Protein AF-A0A2A2KB21-F1 (afdb_monomer_lite)

Foldseek 3Di:
DVQVVPDDDDDDDLCQLPDDPHAAQEAEAQFQWDDPVPDIDGHFLVSVLSRGVSHDDPVGGHYYAYPDPDDPGGDDPVSVVCSVVVPHDDLQADEDFQPDQDLAALVSRLCRRPDADDPDRYGHDDDDLLSLLSVVLVPDPVLRVLSNGSVLSVLLSVLSPDDPPVPPDNPVSSVVSVVLSVCLSDDPNDDDPVVVVVVVVVVVVVVVVVVCCVCCVVVVCVVVCVVDDLLPFDWDQDPQQFIDGNNFTQFGCDQLDTDGDPPRDDPPNVSSVVSRVVVSLVVLQVSLVCLLVPDLVQWDADPQFIDGPNHTFWGWAPDPFPLDTDIGTDPSNVSHDPVSVVSNNVSVVVSVNVVCCVPPVVLVVLVCLLPDPPHDPVSNVVSRVCSRVVNDDPDPDPDDDD

Organism: NCBI:txid2018661

Secondary structure (DSSP, 8-state):
-TTTTS-S-----GGGGGT----BSEEEES-SEEE-SS-EEEPPHHHHHHHHTTBEETTEE-EEEES--SSTTSPPHHHHHHHHTT-------EEE--SS---SSHHHHHHHHTPPPPSSSEEEPP--HHHHHHHHHHTSHHHHHH--SHHHHHHHHHHHT---TT---HHHHHHHHHHHHHHHHSTTS---HHHHHHHHHHHHHHHHHHHHHHHHHHHHHHHHHTT--GGGS-EEE-TT-EEEETTEEEEEEETTEEEE-TT---TTHHHHHHHHHHHHHHHHHHHHHHHHT--GGGEEEETTEEEETTEEEEEEEEEEETTEEEEEE-GGGGGS-HHHHHHHHHHHHHHHHHHHHHH-HHHHHHHHHTT-TTS-HHHHHHHHHHHHTTT--PPP------

pLDDT: mean 84.08, std 14.95, range [35.53, 97.81]

Sequence (402 aa):
MFQAGEVDYLVATDAIGMGLNMDVAHVAFAGLHKFDGRRTRRLTVAEMAQIAGRAGRHQRDGTFGGVTEEGPGAFLPEEVFAIEEHRFPPIGNLYWRNGEPDFASIDALIASLERRPEPGVLLAAPQATDLAVLKRLADETWVRDRVRSPAMVKRLWAACGLPDFRKLGLDPHARFVSRVFTYLSEGRGVVPNQWFADEERLSDGLHASLTQRFVDKRTTALIRQIGADASLLPVTIGPEGEVLVEDHPIGRLDGFRFTVDPAARAADRRLLLAAAEKRLVTERGRRGEALAAAEDAALTLVDGMIVWNGHGVAKLTPGRSLARPQLVLERDLDCLAKPQREAVQARLVRWFDAMLRRHVPALIALADMARDPQATPALRVVAGELEAAGGLAPRIALREAE

Structure (mmCIF, N/CA/C/O backbone):
data_AF-A0A2A2KB21-F1
#
_entry.id   AF-A0A2A2KB21-F1
#
loop_
_atom_site.group_PDB
_atom_site.id
_atom_site.type_symbol
_atom_site.label_atom_id
_atom_site.label_alt_id
_atom_site.label_comp_id
_atom_site.label_asym_id
_atom_site.label_entity_id
_atom_site.label_seq_id
_atom_site.pdbx_PDB_ins_code
_atom_site.Cartn_x
_atom_site.Cartn_y
_atom_site.Cartn_z
_atom_site.occupancy
_atom_site.B_iso_or_equiv
_atom_site.auth_seq_id
_atom_site.auth_comp_id
_atom_site.auth_asym_id
_atom_site.auth_atom_id
_atom_site.pdbx_PDB_model_num
ATOM 1 N N . MET A 1 1 ? 7.416 19.788 22.368 1.00 65.19 1 MET A N 1
ATOM 2 C CA . MET A 1 1 ? 8.011 18.794 21.454 1.00 65.19 1 MET A CA 1
ATOM 3 C C . MET A 1 1 ? 7.873 19.174 19.978 1.00 65.19 1 MET A C 1
ATOM 5 O O . MET A 1 1 ? 8.609 20.058 19.578 1.00 65.19 1 MET A O 1
ATOM 9 N N . PHE A 1 2 ? 6.962 18.612 19.162 1.00 68.62 2 PHE A N 1
ATOM 10 C CA . PHE A 1 2 ? 6.996 18.824 17.690 1.00 68.62 2 PHE A CA 1
ATOM 11 C C . PHE A 1 2 ? 6.801 20.289 17.255 1.00 68.62 2 PHE A C 1
ATOM 13 O O . PHE A 1 2 ? 7.637 20.837 16.553 1.00 68.62 2 PHE A O 1
ATOM 20 N N . GLN A 1 3 ? 5.761 20.979 17.740 1.00 69.25 3 GLN A N 1
ATOM 21 C CA . GLN A 1 3 ? 5.570 22.414 17.446 1.00 69.25 3 GLN A CA 1
ATOM 22 C C . GLN A 1 3 ? 6.662 23.315 18.038 1.00 69.25 3 GLN A C 1
ATOM 24 O O . GLN A 1 3 ? 6.872 24.423 17.560 1.00 69.25 3 GLN A O 1
ATOM 29 N N . ALA A 1 4 ? 7.337 22.843 19.086 1.00 72.81 4 ALA A N 1
ATOM 30 C CA . ALA A 1 4 ? 8.465 23.541 19.691 1.00 72.81 4 ALA A CA 1
ATOM 31 C C . ALA A 1 4 ? 9.790 23.253 18.956 1.00 72.81 4 ALA A C 1
ATOM 33 O O . ALA A 1 4 ? 10.822 23.779 19.356 1.00 72.81 4 ALA A O 1
ATOM 34 N N . GLY A 1 5 ? 9.770 22.420 17.904 1.00 74.19 5 GLY A N 1
ATOM 35 C CA . GLY A 1 5 ? 10.950 22.049 17.121 1.00 74.19 5 GLY A CA 1
ATOM 36 C C . GLY A 1 5 ? 11.896 21.065 17.813 1.00 74.19 5 GLY A C 1
ATOM 37 O O . GLY A 1 5 ? 13.012 20.877 17.354 1.00 74.19 5 GLY A O 1
ATOM 38 N N . GLU A 1 6 ? 11.483 20.430 18.913 1.00 75.50 6 GLU A N 1
ATOM 39 C CA . GLU A 1 6 ? 12.337 19.477 19.647 1.00 75.50 6 GLU A CA 1
ATOM 40 C C . GLU A 1 6 ? 12.443 18.112 18.943 1.00 75.50 6 GLU A C 1
ATOM 42 O O . GLU A 1 6 ? 13.288 17.297 19.303 1.00 75.50 6 GLU A O 1
ATOM 47 N N . VAL A 1 7 ? 11.557 17.834 17.979 1.00 79.38 7 VAL A N 1
ATOM 48 C CA . VAL A 1 7 ? 11.541 16.594 17.191 1.00 79.38 7 VAL A CA 1
ATOM 49 C C . VAL A 1 7 ? 11.175 16.891 15.739 1.00 79.38 7 VAL A C 1
ATOM 51 O O . VAL A 1 7 ? 10.224 17.627 15.481 1.00 79.38 7 VAL A O 1
ATOM 54 N N . ASP A 1 8 ? 11.895 16.268 14.805 1.00 77.50 8 ASP A N 1
ATOM 55 C CA . ASP A 1 8 ? 11.729 16.495 13.359 1.00 77.50 8 ASP A CA 1
ATOM 56 C C . ASP A 1 8 ? 10.593 15.670 12.734 1.00 77.50 8 ASP A C 1
ATOM 58 O O . ASP A 1 8 ? 10.064 16.013 11.678 1.00 77.50 8 ASP A O 1
ATOM 62 N N . TYR A 1 9 ? 10.198 14.570 13.384 1.00 83.44 9 TYR A N 1
ATOM 63 C CA . TYR A 1 9 ? 9.214 13.624 12.860 1.00 83.44 9 TYR A CA 1
ATOM 64 C C . TYR A 1 9 ? 8.140 13.312 13.898 1.00 83.44 9 TYR A C 1
ATOM 66 O O . TYR A 1 9 ? 8.422 13.130 15.083 1.00 83.44 9 TYR A O 1
ATOM 74 N N . LEU A 1 10 ? 6.902 13.173 13.427 1.00 84.44 10 LEU A N 1
ATOM 75 C CA . LEU A 1 10 ? 5.761 12.740 14.222 1.00 84.44 10 LEU A CA 1
ATOM 76 C C . LEU A 1 10 ? 5.119 11.517 13.572 1.00 84.44 10 LEU A C 1
ATOM 78 O O . LEU A 1 10 ? 4.811 11.524 12.384 1.00 84.44 10 LEU A O 1
ATOM 82 N N . VAL A 1 11 ? 4.862 10.484 14.372 1.00 86.75 11 VAL A N 1
ATOM 83 C CA . VAL A 1 11 ? 4.061 9.329 13.954 1.00 86.75 11 VAL A CA 1
ATOM 84 C C . VAL A 1 11 ? 2.696 9.436 14.619 1.00 86.75 11 VAL A C 1
ATOM 86 O O . VAL A 1 11 ? 2.603 9.459 15.844 1.00 86.75 11 VAL A O 1
ATOM 89 N N . ALA A 1 12 ? 1.641 9.501 13.810 1.00 83.94 12 ALA A N 1
ATOM 90 C CA . ALA A 1 12 ? 0.268 9.662 14.271 1.00 83.94 12 ALA A CA 1
ATOM 91 C C . ALA A 1 12 ? -0.686 8.706 13.539 1.00 83.94 12 ALA A C 1
ATOM 93 O O . ALA A 1 12 ? -0.357 8.139 12.498 1.00 83.94 12 ALA A O 1
ATOM 94 N N . THR A 1 13 ? -1.876 8.522 14.107 1.00 86.25 13 THR A N 1
ATOM 95 C CA . THR A 1 13 ? -2.997 7.831 13.456 1.00 86.25 13 THR A CA 1
ATOM 96 C C . THR A 1 13 ? -3.744 8.781 12.512 1.00 86.25 13 THR A C 1
ATOM 98 O O . THR A 1 13 ? -3.473 9.983 12.480 1.00 86.25 13 THR A O 1
ATOM 101 N N . ASP A 1 14 ? -4.727 8.262 11.770 1.00 84.88 14 ASP A N 1
ATOM 102 C CA . ASP A 1 14 ? -5.592 9.049 10.876 1.00 84.88 14 ASP A CA 1
ATOM 103 C C . ASP A 1 14 ? -6.367 10.168 11.596 1.00 84.88 14 ASP A C 1
ATOM 105 O O . ASP A 1 14 ? -6.795 11.130 10.958 1.00 84.88 14 ASP A O 1
ATOM 109 N N . ALA A 1 15 ? -6.453 10.120 12.930 1.00 81.31 15 ALA A N 1
ATOM 110 C CA . ALA A 1 15 ? -6.985 11.195 13.768 1.00 81.31 15 ALA A CA 1
ATOM 111 C C . ALA A 1 15 ? -6.291 12.556 13.549 1.00 81.31 15 ALA A C 1
ATOM 113 O O . ALA A 1 15 ? -6.907 13.597 13.788 1.00 81.31 15 ALA A O 1
ATOM 114 N N . ILE A 1 16 ? -5.051 12.581 13.038 1.00 83.50 16 ILE A N 1
ATOM 115 C CA . ILE A 1 16 ? -4.375 13.833 12.656 1.00 83.50 16 ILE A CA 1
ATOM 116 C C . ILE A 1 16 ? -5.167 14.620 11.598 1.00 83.50 16 ILE A C 1
ATOM 118 O O . ILE A 1 16 ? -5.148 15.851 11.583 1.00 83.50 16 ILE A O 1
ATOM 122 N N . GLY A 1 17 ? -5.953 13.927 10.769 1.00 79.19 17 GLY A N 1
ATOM 123 C CA . GLY A 1 17 ? -6.850 14.522 9.784 1.00 79.19 17 GLY A CA 1
ATOM 124 C C . GLY A 1 17 ? -8.004 15.328 10.394 1.00 79.19 17 GLY A C 1
ATOM 125 O O . GLY A 1 17 ? -8.626 16.119 9.689 1.00 79.19 17 GLY A O 1
ATOM 126 N N . MET A 1 18 ? -8.283 15.229 11.699 1.00 80.25 18 MET A N 1
ATOM 127 C CA . MET A 1 18 ? -9.516 15.767 12.292 1.00 80.25 18 MET A CA 1
ATOM 128 C C . MET A 1 18 ? -9.378 17.009 13.183 1.00 80.25 18 MET A C 1
ATOM 130 O O . MET A 1 18 ? -10.407 17.627 13.439 1.00 80.25 18 MET A O 1
ATOM 134 N N . GLY A 1 19 ? -8.194 17.440 13.643 1.00 62.03 19 GLY A N 1
ATOM 135 C CA . GLY A 1 19 ? -8.231 18.559 14.601 1.00 62.03 19 GLY A CA 1
ATOM 136 C C . GLY A 1 19 ? -6.960 19.044 15.279 1.00 62.03 19 GLY A C 1
ATOM 137 O O . GLY A 1 19 ? -7.046 19.473 16.424 1.00 62.03 19 GLY A O 1
ATOM 138 N N . LEU A 1 20 ? -5.801 19.036 14.621 1.00 66.06 20 LEU A N 1
ATOM 139 C CA . LEU A 1 20 ? -4.604 19.658 15.196 1.00 66.06 20 LEU A CA 1
ATOM 140 C C . LEU A 1 20 ? -4.040 20.712 14.235 1.00 66.06 20 LEU A C 1
ATOM 142 O O . LEU A 1 20 ? -3.762 20.422 13.073 1.00 66.06 20 LEU A O 1
ATOM 146 N N . ASN A 1 21 ? -3.890 21.952 14.714 1.00 66.62 21 ASN A N 1
ATOM 147 C CA . ASN A 1 21 ? -3.242 23.036 13.969 1.00 66.62 21 ASN A CA 1
ATOM 148 C C . ASN A 1 21 ? -1.720 22.848 14.034 1.00 66.62 21 ASN A C 1
ATOM 150 O O . ASN A 1 21 ? -1.043 23.488 14.832 1.00 66.62 21 ASN A O 1
ATOM 154 N N . MET A 1 22 ? -1.183 21.924 13.242 1.00 72.94 22 MET A N 1
ATOM 155 C CA . MET A 1 22 ? 0.246 21.593 13.225 1.00 72.94 22 MET A CA 1
ATOM 156 C C . MET A 1 22 ? 0.892 22.084 11.940 1.00 72.94 22 MET A C 1
ATOM 158 O O . MET A 1 22 ? 0.233 22.150 10.905 1.00 72.94 22 MET A O 1
ATOM 162 N N . ASP A 1 23 ? 2.144 22.528 12.013 1.00 74.31 23 ASP A N 1
ATOM 163 C CA . ASP A 1 23 ? 2.895 22.934 10.828 1.00 74.31 23 ASP A CA 1
ATOM 164 C C . ASP A 1 23 ? 3.630 21.712 10.282 1.00 74.31 23 ASP A C 1
ATOM 166 O O . ASP A 1 23 ? 4.595 21.245 10.883 1.00 74.31 23 ASP A O 1
ATOM 170 N N . VAL A 1 24 ? 3.093 21.120 9.215 1.00 86.00 24 VAL A N 1
ATOM 171 C CA . VAL A 1 24 ? 3.609 19.884 8.622 1.00 86.00 24 VAL A CA 1
ATOM 172 C C . VAL A 1 24 ? 3.922 20.162 7.160 1.00 86.00 24 VAL A C 1
ATOM 174 O O . VAL A 1 24 ? 3.043 20.547 6.398 1.00 86.00 24 VAL A O 1
ATOM 177 N N . ALA A 1 25 ? 5.177 19.977 6.756 1.00 88.50 25 ALA A N 1
ATOM 178 C CA . ALA A 1 25 ? 5.591 20.177 5.365 1.00 88.50 25 ALA A CA 1
ATOM 179 C C . ALA A 1 25 ? 5.285 18.956 4.481 1.00 88.50 25 ALA A C 1
ATOM 181 O O . ALA A 1 25 ? 4.961 19.100 3.303 1.00 88.50 25 ALA A O 1
ATOM 182 N N . HIS A 1 26 ? 5.380 17.753 5.057 1.00 91.25 26 HIS A N 1
ATOM 183 C CA . HIS A 1 26 ? 5.179 16.498 4.345 1.00 91.25 26 HIS A CA 1
ATOM 184 C C . HIS A 1 26 ? 4.352 15.505 5.162 1.00 91.25 26 HIS A C 1
ATOM 186 O O . HIS A 1 26 ? 4.618 15.299 6.348 1.00 91.25 26 HIS A O 1
ATOM 192 N N . VAL A 1 27 ? 3.393 14.846 4.514 1.00 92.62 27 VAL A N 1
ATOM 193 C CA . VAL A 1 27 ? 2.615 13.747 5.099 1.00 92.62 27 VAL A CA 1
ATOM 194 C C . VAL A 1 27 ? 2.937 12.437 4.381 1.00 92.62 27 VAL A C 1
ATOM 196 O O . VAL A 1 27 ? 2.593 12.249 3.216 1.00 92.62 27 VAL A O 1
ATOM 199 N N . ALA A 1 28 ? 3.544 11.501 5.112 1.00 92.44 28 ALA A N 1
ATOM 200 C CA . ALA A 1 28 ? 3.847 10.162 4.617 1.00 92.44 28 ALA A CA 1
ATOM 201 C C . ALA A 1 28 ? 2.825 9.132 5.126 1.00 92.44 28 ALA A C 1
ATOM 203 O O . ALA A 1 28 ? 2.697 8.893 6.330 1.00 92.44 28 ALA A O 1
ATOM 204 N N . PHE A 1 29 ? 2.124 8.468 4.209 1.00 93.44 29 PHE A N 1
ATOM 205 C CA . PHE A 1 29 ? 1.192 7.389 4.515 1.00 93.44 29 PHE A CA 1
ATOM 206 C C . PHE A 1 29 ? 1.949 6.072 4.682 1.00 93.44 29 PHE A C 1
ATOM 208 O O . PHE A 1 29 ? 2.428 5.478 3.715 1.00 93.44 29 PHE A O 1
ATOM 215 N N . ALA A 1 30 ? 2.003 5.571 5.918 1.00 89.56 30 ALA A N 1
ATOM 216 C CA . ALA A 1 30 ? 2.550 4.243 6.210 1.00 89.56 30 ALA A CA 1
ATOM 217 C C . ALA A 1 30 ? 1.698 3.100 5.617 1.00 89.56 30 ALA A C 1
ATOM 219 O O . ALA A 1 30 ? 2.194 1.992 5.428 1.00 89.56 30 ALA A O 1
ATOM 220 N N . GLY A 1 31 ? 0.420 3.360 5.325 1.00 89.88 31 GLY A N 1
ATOM 221 C CA . GLY A 1 31 ? -0.468 2.435 4.634 1.00 89.88 31 GLY A CA 1
ATOM 222 C C . GLY A 1 31 ? -1.774 3.107 4.217 1.00 89.88 31 GLY A C 1
ATOM 223 O O . GLY A 1 31 ? -2.285 3.980 4.914 1.00 89.88 31 GLY A O 1
ATOM 224 N N . LEU A 1 32 ? -2.324 2.667 3.085 1.00 93.25 32 LEU A N 1
ATOM 225 C CA . LEU A 1 32 ? -3.584 3.173 2.523 1.00 93.25 32 LEU A CA 1
ATOM 226 C C . LEU A 1 32 ? -4.792 2.300 2.865 1.00 93.25 32 LEU A C 1
ATOM 228 O O . LEU A 1 32 ? -5.851 2.435 2.262 1.00 93.25 32 LEU A O 1
ATOM 232 N N . HIS A 1 33 ? -4.640 1.393 3.827 1.00 91.31 33 HIS A N 1
ATOM 233 C CA . HIS A 1 33 ? -5.705 0.521 4.297 1.00 91.31 33 HIS A CA 1
ATOM 234 C C . HIS A 1 33 ? -5.910 0.710 5.796 1.00 91.31 33 HIS A C 1
ATOM 236 O O . HIS A 1 33 ? -4.945 0.773 6.556 1.00 91.31 33 HIS A O 1
ATOM 242 N N . LYS A 1 34 ? -7.171 0.753 6.225 1.00 88.88 34 LYS A N 1
ATOM 243 C CA . LYS A 1 34 ? -7.559 0.827 7.635 1.00 88.88 34 LYS A CA 1
ATOM 244 C C . LYS A 1 34 ? -8.562 -0.261 7.975 1.00 88.88 34 LYS A C 1
ATOM 246 O O . LYS A 1 34 ? -9.370 -0.669 7.141 1.00 88.88 34 LYS A O 1
ATOM 251 N N . PHE A 1 35 ? -8.521 -0.703 9.223 1.00 81.12 35 PHE A N 1
ATOM 252 C CA . PHE A 1 35 ? -9.564 -1.540 9.794 1.00 81.12 35 PHE A CA 1
ATOM 253 C C . PHE A 1 35 ? -10.730 -0.650 10.238 1.00 81.12 35 PHE A C 1
ATOM 255 O O . PHE A 1 35 ? -10.555 0.214 11.094 1.00 81.12 35 PHE A O 1
ATOM 262 N N . ASP A 1 36 ? -11.912 -0.849 9.659 1.00 77.75 36 ASP A N 1
ATOM 263 C CA . ASP A 1 36 ? -13.117 -0.052 9.946 1.00 77.75 36 ASP A CA 1
ATOM 264 C C . ASP A 1 36 ? -13.971 -0.607 11.101 1.00 77.75 36 ASP A C 1
ATOM 266 O O . ASP A 1 36 ? -15.104 -0.180 11.309 1.00 77.75 36 ASP A O 1
ATOM 270 N N . GLY A 1 37 ? -13.435 -1.572 11.853 1.00 68.06 37 GLY A N 1
ATOM 271 C CA . GLY A 1 37 ? -14.166 -2.309 12.884 1.00 68.06 37 GLY A CA 1
ATOM 272 C C . GLY A 1 37 ? -14.701 -3.660 12.405 1.00 68.06 37 GLY A C 1
ATOM 273 O O . GLY A 1 37 ? -15.017 -4.506 13.239 1.00 68.06 37 GLY A O 1
ATOM 274 N N . ARG A 1 38 ? -14.771 -3.901 11.088 1.00 68.25 38 ARG A N 1
ATOM 275 C CA . ARG A 1 38 ? -15.220 -5.182 10.512 1.00 68.25 38 ARG A CA 1
ATOM 276 C C . ARG A 1 38 ? -14.200 -5.793 9.571 1.00 68.25 38 ARG A C 1
ATOM 278 O O . ARG A 1 38 ? -13.961 -6.996 9.624 1.00 68.25 38 ARG A O 1
ATOM 285 N N . ARG A 1 39 ? -13.602 -4.983 8.701 1.00 79.00 39 ARG A N 1
ATOM 286 C CA . ARG A 1 39 ? -12.619 -5.445 7.722 1.00 79.00 39 ARG A CA 1
ATOM 287 C C . ARG A 1 39 ? -11.538 -4.407 7.501 1.00 79.00 39 ARG A C 1
ATOM 289 O O . ARG A 1 39 ? -11.730 -3.212 7.712 1.00 79.00 39 ARG A O 1
ATOM 296 N N . THR A 1 40 ? -10.397 -4.881 7.026 1.00 84.69 40 THR A N 1
ATOM 297 C CA . THR A 1 40 ? -9.376 -4.002 6.469 1.00 84.69 40 THR A CA 1
ATOM 298 C C . THR A 1 40 ? -9.816 -3.600 5.069 1.00 84.69 40 THR A C 1
ATOM 300 O O . THR A 1 40 ? -9.998 -4.457 4.206 1.00 84.69 40 THR A O 1
ATOM 303 N N . ARG A 1 41 ? -10.019 -2.303 4.850 1.00 91.50 41 ARG A N 1
ATOM 304 C CA . ARG A 1 41 ? -10.384 -1.729 3.552 1.00 91.50 41 ARG A CA 1
ATOM 305 C C . ARG A 1 41 ? -9.442 -0.595 3.186 1.00 91.50 41 ARG A C 1
ATOM 307 O O . ARG A 1 41 ? -8.841 0.016 4.068 1.00 91.50 41 ARG A O 1
ATOM 314 N N . ARG A 1 42 ? -9.352 -0.288 1.895 1.00 93.00 42 ARG A N 1
ATOM 315 C CA . ARG A 1 42 ? -8.645 0.900 1.417 1.00 93.00 42 ARG A CA 1
ATOM 316 C C . ARG A 1 42 ? -9.328 2.174 1.935 1.00 93.00 42 ARG A C 1
ATOM 318 O O . ARG A 1 42 ? -10.550 2.190 2.135 1.00 93.00 42 ARG A O 1
ATOM 325 N N . LEU A 1 43 ? -8.538 3.210 2.195 1.00 93.75 43 LEU A N 1
ATOM 326 C CA . LEU A 1 43 ? -9.033 4.555 2.468 1.00 93.75 43 LEU A CA 1
ATOM 327 C C . LEU A 1 43 ? -9.812 5.070 1.256 1.00 93.75 43 LEU A C 1
ATOM 329 O O . LEU A 1 43 ? -9.515 4.729 0.115 1.00 93.75 43 LEU A O 1
ATOM 333 N N . THR A 1 44 ? -10.828 5.881 1.508 1.00 92.12 44 THR A N 1
ATOM 334 C CA . THR A 1 44 ? -11.480 6.657 0.449 1.00 92.12 44 THR A CA 1
ATOM 335 C C . THR A 1 44 ? -10.620 7.867 0.091 1.00 92.12 44 THR A C 1
ATOM 337 O O . THR A 1 44 ? -9.860 8.352 0.928 1.00 92.12 44 THR A O 1
ATOM 340 N N . VAL A 1 45 ? -10.788 8.408 -1.118 1.00 93.88 45 VAL A N 1
ATOM 341 C CA . VAL A 1 45 ? -10.095 9.637 -1.548 1.00 93.88 45 VAL A CA 1
ATOM 342 C C . VAL A 1 45 ? -10.352 10.794 -0.573 1.00 93.88 45 VAL A C 1
ATOM 344 O O . VAL A 1 45 ? -9.435 11.540 -0.256 1.00 93.88 45 VAL A O 1
ATOM 347 N N . ALA A 1 46 ? -11.564 10.900 -0.018 1.00 92.19 46 ALA A N 1
ATOM 348 C CA . ALA A 1 46 ? -11.893 11.910 0.989 1.00 92.19 46 ALA A CA 1
ATOM 349 C C . ALA A 1 46 ? -11.109 11.719 2.305 1.00 92.19 46 ALA A C 1
ATOM 351 O O . ALA A 1 46 ? -10.587 12.687 2.852 1.00 92.19 46 ALA A O 1
ATOM 352 N N . GLU A 1 47 ? -10.979 10.480 2.798 1.00 92.94 47 GLU A N 1
ATOM 353 C CA . GLU A 1 47 ? -10.152 10.174 3.978 1.00 92.94 47 GLU A CA 1
ATOM 354 C C . GLU A 1 47 ? -8.667 10.466 3.711 1.00 92.94 47 GLU A C 1
ATOM 356 O O . GLU A 1 47 ? -7.988 11.034 4.565 1.00 92.94 47 GLU A O 1
ATOM 361 N N . MET A 1 48 ? -8.164 10.109 2.523 1.00 94.88 48 MET A N 1
ATOM 362 C CA . MET A 1 48 ? -6.789 10.409 2.118 1.00 94.88 48 MET A CA 1
ATOM 363 C C . MET A 1 48 ? -6.553 11.918 2.048 1.00 94.88 48 MET A C 1
ATOM 365 O O . MET A 1 48 ? -5.601 12.398 2.650 1.00 94.88 48 MET A O 1
ATOM 369 N N . ALA A 1 49 ? -7.438 12.673 1.394 1.00 92.81 49 ALA A N 1
ATOM 370 C CA . ALA A 1 49 ? -7.338 14.126 1.282 1.00 92.81 49 ALA A CA 1
ATOM 371 C C . ALA A 1 49 ? -7.386 14.818 2.648 1.00 92.81 49 ALA A C 1
ATOM 373 O O . ALA A 1 49 ? -6.623 15.747 2.896 1.00 92.81 49 ALA A O 1
ATOM 374 N N . GLN A 1 50 ? -8.225 14.337 3.570 1.00 91.62 50 GLN A N 1
ATOM 375 C CA . GLN A 1 50 ? -8.305 14.882 4.925 1.00 91.62 50 GLN A CA 1
ATOM 376 C C . GLN A 1 50 ? -6.978 14.743 5.696 1.00 91.62 50 GLN A C 1
ATOM 378 O O . GLN A 1 50 ? -6.634 15.606 6.505 1.00 91.62 50 GLN A O 1
ATOM 383 N N . ILE A 1 51 ? -6.234 13.662 5.454 1.00 92.56 51 ILE A N 1
ATOM 384 C CA . ILE A 1 51 ? -4.923 13.418 6.063 1.00 92.56 51 ILE A CA 1
ATOM 385 C C . ILE A 1 51 ? -3.827 14.175 5.295 1.00 92.56 51 ILE A C 1
ATOM 387 O O . ILE A 1 51 ? -3.034 14.884 5.909 1.00 92.56 51 ILE A O 1
ATOM 391 N N . ALA A 1 52 ? -3.803 14.065 3.964 1.00 92.31 52 ALA A N 1
ATOM 392 C CA . ALA A 1 52 ? -2.814 14.685 3.083 1.00 92.31 52 ALA A CA 1
ATOM 393 C C . ALA A 1 52 ? -2.850 16.216 3.159 1.00 92.31 52 ALA A C 1
ATOM 395 O O . ALA A 1 52 ? -1.803 16.844 3.245 1.00 92.31 52 ALA A O 1
ATOM 396 N N . GLY A 1 53 ? -4.043 16.810 3.247 1.00 89.25 53 GLY A N 1
ATOM 397 C CA . GLY A 1 53 ? -4.247 18.252 3.398 1.00 89.25 53 GLY A CA 1
ATOM 398 C C . GLY A 1 53 ? -3.770 18.827 4.736 1.00 89.25 53 GLY A C 1
ATOM 399 O O . GLY A 1 53 ? -3.928 20.019 4.985 1.00 89.25 53 GLY A O 1
ATOM 400 N N . ARG A 1 54 ? -3.195 18.002 5.624 1.00 88.94 54 ARG A N 1
ATOM 401 C CA . ARG A 1 54 ? -2.410 18.490 6.767 1.00 88.94 54 ARG A CA 1
ATOM 402 C C . ARG A 1 54 ? -1.013 18.949 6.363 1.00 88.94 54 ARG A C 1
ATOM 404 O O . ARG A 1 54 ? -0.407 19.687 7.133 1.00 88.94 54 ARG A O 1
ATOM 411 N N . ALA A 1 55 ? -0.520 18.520 5.201 1.00 89.62 55 ALA A N 1
ATOM 412 C CA . ALA A 1 55 ? 0.706 19.035 4.622 1.00 89.62 55 ALA A CA 1
ATOM 413 C C . ALA A 1 55 ? 0.458 20.411 3.993 1.00 89.62 55 ALA A C 1
ATOM 415 O O . ALA A 1 55 ? -0.468 20.585 3.203 1.00 89.62 55 ALA A O 1
ATOM 416 N N . GLY A 1 56 ? 1.337 21.361 4.289 1.00 83.88 56 GLY A N 1
ATOM 417 C CA . GLY A 1 56 ? 1.287 22.706 3.732 1.00 83.88 56 GLY A CA 1
ATOM 418 C C . GLY A 1 56 ? 0.378 23.662 4.502 1.00 83.88 56 GLY A C 1
ATOM 419 O O . GLY A 1 56 ? -0.362 23.299 5.418 1.00 83.88 56 GLY A O 1
ATOM 420 N N . ARG A 1 57 ? 0.470 24.942 4.141 1.00 79.38 57 ARG A N 1
ATOM 421 C CA . ARG A 1 57 ? -0.326 26.055 4.677 1.00 79.38 57 ARG A CA 1
ATOM 422 C C . ARG A 1 57 ? -0.582 27.065 3.563 1.00 79.38 57 ARG A C 1
ATOM 424 O O . ARG A 1 57 ? 0.099 27.050 2.553 1.00 79.38 57 ARG A O 1
ATOM 431 N N . HIS A 1 58 ? -1.493 28.013 3.791 1.00 68.81 58 HIS A N 1
ATOM 432 C CA . HIS A 1 58 ? -1.900 29.054 2.827 1.00 68.81 58 HIS A CA 1
ATOM 433 C C . HIS A 1 58 ? -0.770 29.744 2.028 1.00 68.81 58 HIS A C 1
ATOM 435 O O . HIS A 1 58 ? -1.041 30.284 0.966 1.00 68.81 58 HIS A O 1
ATOM 441 N N . GLN A 1 59 ? 0.465 29.784 2.542 1.00 75.38 59 GLN A N 1
ATOM 442 C CA . GLN A 1 59 ? 1.609 30.442 1.896 1.00 75.38 59 GLN A CA 1
ATOM 443 C C . GLN A 1 59 ? 2.733 29.479 1.474 1.00 75.38 59 GLN A C 1
ATOM 445 O O . GLN A 1 59 ? 3.739 29.929 0.931 1.00 75.38 59 GLN A O 1
ATOM 450 N N . ARG A 1 60 ? 2.620 28.181 1.779 1.00 81.50 60 ARG A N 1
ATOM 451 C CA . ARG A 1 60 ? 3.636 27.168 1.473 1.00 81.50 60 ARG A CA 1
ATOM 452 C C . ARG A 1 60 ? 2.969 25.851 1.130 1.00 81.50 60 ARG A C 1
ATOM 454 O O . ARG A 1 60 ? 2.319 25.252 1.989 1.00 81.50 60 ARG A O 1
ATOM 461 N N . ASP A 1 61 ? 3.204 25.398 -0.088 1.00 85.62 61 ASP A N 1
ATOM 462 C CA . ASP A 1 61 ? 2.709 24.109 -0.543 1.00 85.62 61 ASP A CA 1
ATOM 463 C C . ASP A 1 61 ? 3.316 22.978 0.289 1.00 85.62 61 ASP A C 1
ATOM 465 O O . ASP A 1 61 ? 4.488 23.003 0.679 1.00 85.62 61 ASP A O 1
ATOM 469 N N . GLY A 1 62 ? 2.472 22.001 0.595 1.00 89.38 62 GLY A N 1
ATOM 470 C CA . GLY A 1 62 ? 2.867 20.760 1.236 1.00 89.38 62 GLY A CA 1
ATOM 471 C C . GLY A 1 62 ? 3.027 19.650 0.213 1.00 89.38 62 GLY A C 1
ATOM 472 O O . GLY A 1 62 ? 2.570 19.752 -0.921 1.00 89.38 62 GLY A O 1
ATOM 473 N N . THR A 1 63 ? 3.642 18.554 0.636 1.00 93.50 63 THR A N 1
ATOM 474 C CA . THR A 1 63 ? 3.708 17.329 -0.167 1.00 93.50 63 THR A CA 1
ATOM 475 C C . THR A 1 63 ? 3.115 16.159 0.604 1.00 93.50 63 THR A C 1
ATOM 477 O O . THR A 1 63 ? 3.122 16.131 1.836 1.00 93.50 63 THR A O 1
ATOM 480 N N . PHE A 1 64 ? 2.614 15.160 -0.109 1.00 94.00 64 PHE A N 1
ATOM 481 C CA . PHE A 1 64 ? 2.174 13.909 0.492 1.00 94.00 64 PHE A CA 1
ATOM 482 C C . PHE A 1 64 ? 2.641 12.729 -0.354 1.00 94.00 64 PHE A C 1
ATOM 484 O O . PHE A 1 64 ? 2.921 12.875 -1.540 1.00 94.00 64 PHE A O 1
ATOM 491 N N . GLY A 1 65 ? 2.754 11.559 0.263 1.00 92.38 65 GLY A N 1
ATOM 492 C CA . GLY A 1 65 ? 3.167 10.354 -0.446 1.00 92.38 65 GLY A CA 1
ATOM 493 C C . GLY A 1 65 ? 2.941 9.091 0.367 1.00 92.38 65 GLY A C 1
ATOM 494 O O . GLY A 1 65 ? 2.729 9.136 1.578 1.00 92.38 65 GLY A O 1
ATOM 495 N N . GLY A 1 66 ? 2.957 7.944 -0.303 1.00 88.50 66 GLY A N 1
ATOM 496 C CA . GLY A 1 66 ? 2.970 6.639 0.351 1.00 88.50 66 GLY A CA 1
ATOM 497 C C . GLY A 1 66 ? 4.402 6.190 0.626 1.00 88.50 66 GLY A C 1
ATOM 498 O O . GLY A 1 66 ? 5.300 6.475 -0.154 1.00 88.50 66 GLY A O 1
ATOM 499 N N . VAL A 1 67 ? 4.619 5.432 1.702 1.00 85.06 67 VAL A N 1
ATOM 500 C CA . VAL A 1 67 ? 5.917 4.762 1.944 1.00 85.06 67 VAL A CA 1
ATOM 501 C C . VAL A 1 67 ? 6.142 3.602 0.955 1.00 85.06 67 VAL A C 1
ATOM 503 O O . VAL A 1 67 ? 7.252 3.104 0.803 1.00 85.06 67 VAL A O 1
ATOM 506 N N . THR A 1 68 ? 5.078 3.141 0.294 1.00 78.81 68 THR A N 1
ATOM 507 C CA . THR A 1 68 ? 5.114 2.125 -0.765 1.00 78.81 68 THR A CA 1
ATOM 508 C C . THR A 1 68 ? 4.856 2.795 -2.113 1.00 78.81 68 THR A C 1
ATOM 510 O O . THR A 1 68 ? 3.809 3.420 -2.276 1.00 78.81 68 THR A O 1
ATOM 513 N N . GLU A 1 69 ? 5.787 2.651 -3.059 1.00 73.31 69 GLU A N 1
ATOM 514 C CA . GLU A 1 69 ? 5.724 3.306 -4.379 1.00 73.31 69 GLU A CA 1
ATOM 515 C C . GLU A 1 69 ? 5.042 2.453 -5.461 1.00 73.31 69 GLU A C 1
ATOM 517 O O . GLU A 1 69 ? 4.426 3.000 -6.369 1.00 73.31 69 GLU A O 1
ATOM 522 N N . GLU A 1 70 ? 5.083 1.120 -5.353 1.00 74.94 70 GLU A N 1
ATOM 523 C CA . GLU A 1 70 ? 4.482 0.210 -6.338 1.00 74.94 70 GLU A CA 1
ATOM 524 C C . GLU A 1 70 ? 3.587 -0.860 -5.683 1.00 74.94 70 GLU A C 1
ATOM 526 O O . GLU A 1 70 ? 3.781 -1.276 -4.536 1.00 74.94 70 GLU A O 1
ATOM 531 N N . GLY A 1 71 ? 2.596 -1.342 -6.438 1.00 80.06 71 GLY A N 1
ATOM 532 C CA . GLY A 1 71 ? 1.700 -2.424 -6.028 1.00 80.06 71 GLY A CA 1
ATOM 533 C C . GLY A 1 71 ? 0.423 -1.965 -5.304 1.00 80.06 71 GLY A C 1
ATOM 534 O O . GLY A 1 71 ? 0.125 -0.776 -5.225 1.00 80.06 71 GLY A O 1
ATOM 535 N N . PRO A 1 72 ? -0.370 -2.901 -4.751 1.00 74.00 72 PRO A N 1
ATOM 536 C CA . PRO A 1 72 ? -1.723 -2.621 -4.247 1.00 74.00 72 PRO A CA 1
ATOM 537 C C . PRO A 1 72 ? -1.768 -1.686 -3.024 1.00 74.00 72 PRO A C 1
ATOM 539 O O . PRO A 1 72 ? -2.833 -1.187 -2.659 1.00 74.00 72 PRO A O 1
ATOM 542 N N . GLY A 1 73 ? -0.628 -1.459 -2.365 1.00 81.06 73 GLY A N 1
ATOM 543 C CA . GLY A 1 73 ? -0.484 -0.530 -1.242 1.00 81.06 73 GLY A CA 1
ATOM 544 C C . GLY A 1 73 ? -0.069 0.890 -1.635 1.00 81.06 73 GLY A C 1
ATOM 545 O O . GLY A 1 73 ? -0.120 1.762 -0.770 1.00 81.06 73 GLY A O 1
ATOM 546 N N . ALA A 1 74 ? 0.320 1.115 -2.893 1.00 88.94 74 ALA A N 1
ATOM 547 C CA . ALA A 1 74 ? 0.718 2.421 -3.408 1.00 88.94 74 ALA A CA 1
ATOM 548 C C . ALA A 1 74 ? -0.502 3.279 -3.759 1.00 88.94 74 ALA A C 1
ATOM 550 O O . ALA A 1 74 ? -1.602 2.752 -3.955 1.00 88.94 74 ALA A O 1
ATOM 551 N N . PHE A 1 75 ? -0.311 4.598 -3.816 1.00 93.00 75 PHE A N 1
ATOM 552 C CA . PHE A 1 75 ? -1.316 5.509 -4.360 1.00 93.00 75 PHE A CA 1
ATOM 553 C C . PHE A 1 75 ? -1.537 5.212 -5.840 1.00 93.00 75 PHE A C 1
ATOM 555 O O . PHE A 1 75 ? -0.584 4.983 -6.584 1.00 93.00 75 PHE A O 1
ATOM 562 N N . LEU A 1 76 ? -2.793 5.236 -6.264 1.00 93.69 76 LEU A N 1
ATOM 563 C CA . LEU A 1 76 ? -3.124 5.188 -7.679 1.00 93.69 76 LEU A CA 1
ATOM 564 C C . LEU A 1 76 ? -3.008 6.604 -8.272 1.00 93.69 76 LEU A C 1
ATOM 566 O O . LEU A 1 76 ? -3.353 7.568 -7.579 1.00 93.69 76 LEU A O 1
ATOM 570 N N . PRO A 1 77 ? -2.558 6.769 -9.531 1.00 91.50 77 PRO A N 1
ATOM 571 C CA . PRO A 1 77 ? -2.452 8.087 -10.161 1.00 91.50 77 PRO A CA 1
ATOM 572 C C . PRO A 1 77 ? -3.756 8.894 -10.108 1.00 91.50 77 PRO A C 1
ATOM 574 O O . PRO A 1 77 ? -3.739 10.096 -9.861 1.00 91.50 77 PRO A O 1
ATOM 577 N N . GLU A 1 78 ? -4.898 8.228 -10.271 1.00 92.56 78 GLU A N 1
ATOM 578 C CA . GLU A 1 78 ? -6.222 8.838 -10.175 1.00 92.56 78 GLU A CA 1
ATOM 579 C C . GLU A 1 78 ? -6.566 9.337 -8.764 1.00 92.56 78 GLU A C 1
ATOM 581 O O . GLU A 1 78 ? -7.279 10.328 -8.631 1.00 92.56 78 GLU A O 1
ATOM 586 N N . GLU A 1 79 ? -6.058 8.692 -7.710 1.00 94.19 79 GLU A N 1
ATOM 587 C CA . GLU A 1 79 ? -6.267 9.132 -6.327 1.00 94.19 79 GLU A CA 1
ATOM 588 C C . GLU A 1 79 ? -5.437 10.378 -6.032 1.00 94.19 79 GLU A C 1
ATOM 590 O O . GLU A 1 79 ? -5.954 11.316 -5.431 1.00 94.19 79 GLU A O 1
ATOM 595 N N . VAL A 1 80 ? -4.179 10.409 -6.490 1.00 94.00 80 VAL A N 1
ATOM 596 C CA . VAL A 1 80 ? -3.305 11.588 -6.374 1.00 94.00 80 VAL A CA 1
ATOM 597 C C . VAL A 1 80 ? -3.936 12.771 -7.099 1.00 94.00 80 VAL A C 1
ATOM 599 O O . VAL A 1 80 ? -4.170 13.805 -6.480 1.00 94.00 80 VAL A O 1
ATOM 602 N N . PHE A 1 81 ? -4.323 12.575 -8.362 1.00 94.44 81 PHE A N 1
ATOM 603 C CA . PHE A 1 81 ? -4.989 13.600 -9.161 1.00 94.44 81 PHE A CA 1
ATOM 604 C C . PHE A 1 81 ? -6.280 14.096 -8.500 1.00 94.44 81 PHE A C 1
ATOM 606 O O . PHE A 1 81 ? -6.536 15.294 -8.449 1.00 94.44 81 PHE A O 1
ATOM 613 N N . ALA A 1 82 ? -7.101 13.194 -7.954 1.00 94.31 82 ALA A N 1
ATOM 614 C CA . ALA A 1 82 ? -8.338 13.574 -7.281 1.00 94.31 82 ALA A CA 1
ATOM 615 C C . ALA A 1 82 ? -8.096 14.396 -6.003 1.00 94.31 82 ALA A C 1
ATOM 617 O O . ALA A 1 82 ? -8.881 15.298 -5.707 1.00 94.31 82 ALA A O 1
ATOM 618 N N . ILE A 1 83 ? -7.024 14.104 -5.258 1.00 94.19 83 ILE A N 1
ATOM 619 C CA . ILE A 1 83 ? -6.624 14.869 -4.069 1.00 94.19 83 ILE A CA 1
ATOM 620 C C . ILE A 1 83 ? -6.109 16.256 -4.475 1.00 94.19 83 ILE A C 1
ATOM 622 O O . ILE A 1 83 ? -6.578 17.248 -3.921 1.00 94.19 83 ILE A O 1
ATOM 626 N N . GLU A 1 84 ? -5.194 16.336 -5.444 1.00 93.31 84 GLU A N 1
ATOM 627 C CA . GLU A 1 84 ? -4.595 17.598 -5.909 1.00 93.31 84 GLU A CA 1
ATOM 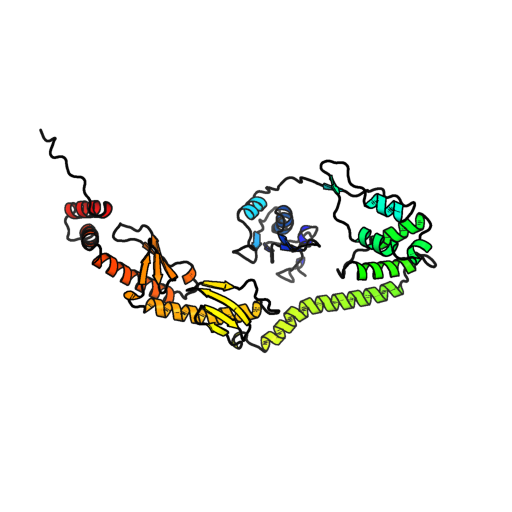628 C C . GLU A 1 84 ? -5.650 18.534 -6.524 1.00 93.31 84 GLU A C 1
ATOM 630 O O . GLU A 1 84 ? -5.757 19.704 -6.152 1.00 93.31 84 GLU A O 1
ATOM 635 N N . GLU A 1 85 ? -6.523 17.998 -7.376 1.00 94.50 85 GLU A N 1
ATOM 636 C CA . GLU A 1 85 ? -7.581 18.752 -8.062 1.00 94.50 85 GLU A CA 1
ATOM 637 C C . GLU A 1 85 ? -8.863 18.918 -7.228 1.00 94.50 85 GLU A C 1
ATOM 639 O O . GLU A 1 85 ? -9.869 19.423 -7.729 1.00 94.50 85 GLU A O 1
ATOM 644 N N . HIS A 1 86 ? -8.864 18.474 -5.965 1.00 91.88 86 HIS A N 1
ATOM 645 C CA . HIS A 1 86 ? -10.011 18.561 -5.053 1.00 91.88 86 HIS A CA 1
ATOM 646 C C . HIS A 1 86 ? -11.310 17.958 -5.634 1.00 91.88 86 HIS A C 1
ATOM 648 O O . HIS A 1 86 ? -12.416 18.476 -5.440 1.00 91.88 86 HIS A O 1
ATOM 654 N N . ARG A 1 87 ? -11.190 16.838 -6.357 1.00 93.50 87 ARG A N 1
ATOM 655 C CA . ARG A 1 87 ? -12.305 16.139 -7.010 1.00 93.50 87 ARG A CA 1
ATOM 656 C C . ARG A 1 87 ? -12.777 14.963 -6.166 1.00 93.50 87 ARG A C 1
ATOM 658 O O . ARG A 1 87 ? -12.199 13.880 -6.206 1.00 93.50 87 ARG A O 1
ATOM 665 N N . PHE A 1 88 ? -13.885 15.148 -5.453 1.00 91.00 88 PHE A N 1
ATOM 666 C CA . PHE A 1 88 ? -14.436 14.121 -4.567 1.00 91.00 88 PHE A CA 1
ATOM 667 C C . PHE A 1 88 ? -15.797 13.610 -5.051 1.00 91.00 88 PHE A C 1
ATOM 669 O O . PHE A 1 88 ? -16.632 14.410 -5.482 1.00 91.00 88 PHE A O 1
ATOM 676 N N . PRO A 1 89 ? -16.061 12.292 -4.957 1.00 85.12 89 PRO A N 1
ATOM 677 C CA . PRO A 1 89 ? -17.393 11.757 -5.199 1.00 85.12 89 PRO A CA 1
ATOM 678 C C . PRO A 1 89 ? -18.424 12.396 -4.252 1.00 85.12 89 PRO A C 1
ATOM 680 O O . PRO A 1 89 ? -18.119 12.596 -3.072 1.00 85.12 89 PRO A O 1
ATOM 683 N N . PRO A 1 90 ? -19.651 12.685 -4.719 1.00 85.19 90 PRO A N 1
ATOM 684 C CA . PRO A 1 90 ? -20.707 13.192 -3.853 1.00 85.19 90 PRO A CA 1
ATOM 685 C C . PRO A 1 90 ? -21.103 12.150 -2.799 1.00 85.19 90 PRO A C 1
ATOM 687 O O . PRO A 1 90 ? -21.061 10.940 -3.038 1.00 85.19 90 PRO A O 1
ATOM 690 N N . ILE A 1 91 ? -21.531 12.622 -1.627 1.00 83.62 91 ILE A N 1
ATOM 691 C CA . ILE A 1 91 ? -22.049 11.756 -0.564 1.00 83.62 91 ILE A CA 1
ATOM 692 C C . ILE A 1 91 ? -23.405 11.209 -1.017 1.00 83.62 91 ILE A C 1
ATOM 694 O O . ILE A 1 91 ? -24.404 11.922 -1.012 1.00 83.62 91 ILE A O 1
ATOM 698 N N . GLY A 1 92 ? -23.430 9.940 -1.426 1.00 82.56 92 GLY A N 1
ATOM 699 C CA . GLY A 1 92 ? -24.644 9.303 -1.942 1.00 82.56 92 GLY A CA 1
ATOM 700 C C . GLY A 1 92 ? -25.678 8.963 -0.868 1.00 82.56 92 GLY A C 1
ATOM 701 O O . GLY A 1 92 ? -26.857 8.881 -1.183 1.00 82.56 92 GLY A O 1
ATOM 702 N N . ASN A 1 93 ? -25.249 8.771 0.386 1.00 86.38 93 ASN A N 1
ATOM 703 C CA . ASN A 1 93 ? -26.121 8.393 1.497 1.00 86.38 93 ASN A CA 1
ATOM 704 C C . ASN A 1 93 ? -25.616 8.950 2.836 1.00 86.38 93 ASN A C 1
ATOM 706 O O . ASN A 1 93 ? -24.410 9.117 3.025 1.00 86.38 93 ASN A O 1
ATOM 710 N N . LEU A 1 94 ? -26.522 9.141 3.795 1.00 86.75 94 LEU A N 1
ATOM 711 C CA . LEU A 1 94 ? -26.207 9.493 5.180 1.00 86.75 94 LEU A CA 1
ATOM 712 C C . LEU A 1 94 ? -26.626 8.371 6.126 1.00 86.75 94 LEU A C 1
ATOM 714 O O . LEU A 1 94 ? -27.709 7.804 5.991 1.00 86.75 94 LEU A O 1
ATOM 718 N N . TYR A 1 95 ? -25.785 8.066 7.112 1.00 87.44 95 TYR A N 1
ATOM 719 C CA . TYR A 1 95 ? -26.186 7.157 8.178 1.00 87.44 95 TYR A CA 1
ATOM 720 C C . TYR A 1 95 ? -27.147 7.856 9.130 1.00 87.44 95 TYR A C 1
ATOM 722 O O . TYR A 1 95 ? -26.881 8.956 9.610 1.00 87.44 95 TYR A O 1
ATOM 730 N N . TRP A 1 96 ? -28.252 7.184 9.418 1.00 90.50 96 TRP A N 1
ATOM 731 C CA . TRP A 1 96 ? -29.292 7.662 10.305 1.00 90.50 96 TRP A CA 1
ATOM 732 C C . TRP A 1 96 ? -29.485 6.709 11.483 1.00 90.50 96 TRP A C 1
ATOM 734 O O . TRP A 1 96 ? -29.353 5.486 11.363 1.00 90.50 96 TRP A O 1
ATOM 744 N N . ARG A 1 97 ? -29.826 7.301 12.626 1.00 88.38 97 ARG A N 1
ATOM 745 C CA . ARG A 1 97 ? -30.293 6.640 13.845 1.00 88.38 97 ARG A CA 1
ATOM 746 C C . ARG A 1 97 ? -31.330 7.550 14.497 1.00 88.38 97 ARG A C 1
ATOM 748 O O . ARG A 1 97 ? -31.209 8.770 14.392 1.00 88.38 97 ARG A O 1
ATOM 755 N N . ASN A 1 98 ? -32.319 6.978 15.183 1.00 87.56 98 ASN A N 1
ATOM 756 C CA . ASN A 1 98 ? -33.320 7.775 15.886 1.00 87.56 98 ASN A CA 1
ATOM 757 C C . ASN A 1 98 ? -32.666 8.676 16.959 1.00 87.56 98 ASN A C 1
ATOM 759 O O . ASN A 1 98 ? -32.029 8.167 17.883 1.00 87.56 98 ASN A O 1
ATOM 763 N N . GLY A 1 99 ? -32.837 9.996 16.828 1.00 87.44 99 GLY A N 1
ATOM 764 C CA . GLY A 1 99 ? -32.321 11.001 17.765 1.00 87.44 99 GLY A CA 1
ATOM 765 C C . GLY A 1 99 ? -33.167 11.171 19.030 1.00 87.44 99 GLY A C 1
ATOM 766 O O . GLY A 1 99 ? -32.678 11.700 20.023 1.00 87.44 99 GLY A O 1
ATOM 767 N N . GLU A 1 100 ? -34.403 10.670 19.021 1.00 92.25 100 GLU A N 1
ATOM 768 C CA . GLU A 1 100 ? -35.337 10.743 20.147 1.00 92.25 100 GLU A CA 1
ATOM 769 C C . GLU A 1 100 ? -35.769 9.328 20.556 1.00 92.25 100 GLU A C 1
ATOM 771 O O . GLU A 1 100 ? -36.858 8.867 20.198 1.00 92.25 100 GLU A O 1
ATOM 776 N N . PRO A 1 101 ? -34.890 8.570 21.237 1.00 93.12 101 PRO A N 1
ATOM 777 C CA . PRO A 1 101 ? -35.207 7.206 21.611 1.00 93.12 101 PRO A CA 1
ATOM 778 C C . PRO A 1 101 ? -36.273 7.117 22.710 1.00 93.12 101 PRO A C 1
ATOM 780 O O . PRO A 1 101 ? -36.284 7.912 23.651 1.00 93.12 101 PRO A O 1
ATOM 783 N N . ASP A 1 102 ? -37.140 6.108 22.613 1.00 96.56 102 ASP A N 1
ATOM 784 C CA . ASP A 1 102 ? -38.127 5.801 23.650 1.00 96.56 102 ASP A CA 1
ATOM 785 C C . ASP A 1 102 ? -37.453 5.158 24.874 1.00 96.56 102 ASP A C 1
ATOM 787 O O . ASP A 1 102 ? -36.736 4.169 24.758 1.00 96.56 102 ASP A O 1
ATOM 791 N N . PHE A 1 103 ? -37.690 5.715 26.060 1.00 97.56 103 PHE A N 1
ATOM 792 C CA . PHE A 1 103 ? -37.123 5.238 27.323 1.00 97.56 103 PHE A CA 1
ATOM 793 C C . PHE A 1 103 ? -38.149 4.542 28.227 1.00 97.56 103 PHE A C 1
ATOM 795 O O . PHE A 1 103 ? -37.856 4.325 29.402 1.00 97.56 103 PHE A O 1
ATOM 802 N N . ALA A 1 104 ? -39.344 4.205 27.734 1.00 96.88 104 ALA A N 1
ATOM 803 C CA . ALA A 1 104 ? -40.390 3.563 28.533 1.00 96.88 104 ALA A CA 1
ATOM 804 C C . ALA A 1 104 ? -39.946 2.216 29.136 1.00 96.88 104 ALA A C 1
ATOM 806 O O . ALA A 1 104 ? -40.246 1.923 30.294 1.00 96.88 104 ALA A O 1
ATOM 807 N N . SER A 1 105 ? -39.199 1.414 28.375 1.00 97.38 105 SER A N 1
ATOM 808 C CA . SER A 1 105 ? -38.623 0.132 28.797 1.00 97.38 105 SER A CA 1
ATOM 809 C C . SER A 1 105 ? -37.340 -0.173 28.015 1.00 97.38 105 SER A C 1
ATOM 811 O O . SER A 1 105 ? -37.045 0.494 27.021 1.00 97.38 105 SER A O 1
ATOM 813 N N . ILE A 1 106 ? -36.575 -1.191 28.435 1.00 97.00 106 ILE A N 1
ATOM 814 C CA . ILE A 1 106 ? -35.393 -1.643 27.675 1.00 97.00 106 ILE A CA 1
ATOM 815 C C . ILE A 1 106 ? -35.798 -2.082 26.260 1.00 97.00 106 ILE A C 1
ATOM 817 O O . ILE A 1 106 ? -35.140 -1.714 25.290 1.00 97.00 106 ILE A O 1
ATOM 821 N N . ASP A 1 107 ? -36.898 -2.826 26.135 1.00 97.31 107 ASP A N 1
ATOM 822 C CA . ASP A 1 107 ? -37.350 -3.353 24.846 1.00 97.31 107 ASP A CA 1
ATOM 823 C C . ASP A 1 107 ? -37.843 -2.222 23.917 1.00 97.31 107 ASP A C 1
ATOM 825 O O . ASP A 1 107 ? -37.529 -2.228 22.726 1.00 97.31 107 ASP A O 1
ATOM 829 N N . ALA A 1 108 ? -38.523 -1.200 24.458 1.00 96.81 108 ALA A N 1
ATOM 830 C CA . ALA A 1 108 ? -38.921 -0.007 23.703 1.00 96.81 108 ALA A CA 1
ATOM 831 C C . ALA A 1 108 ? -37.704 0.801 23.218 1.00 96.81 108 ALA A C 1
ATOM 833 O O . ALA A 1 108 ? -37.659 1.225 22.059 1.00 96.81 108 ALA A O 1
ATOM 834 N N . LEU A 1 109 ? -36.682 0.943 24.069 1.00 96.31 109 LEU A N 1
ATOM 835 C CA . LEU A 1 109 ? -35.421 1.591 23.711 1.00 96.31 109 LEU A CA 1
ATOM 836 C C . LEU A 1 109 ? -34.713 0.848 22.577 1.00 96.31 109 LEU A C 1
ATOM 838 O O . LEU A 1 109 ? -34.328 1.469 21.586 1.00 96.31 109 LEU A O 1
ATOM 842 N N . ILE A 1 110 ? -34.570 -0.474 22.690 1.00 95.50 110 ILE A N 1
ATOM 843 C CA . ILE A 1 110 ? -33.956 -1.304 21.647 1.00 95.50 110 ILE A CA 1
ATOM 844 C C . ILE A 1 110 ? -34.727 -1.152 20.332 1.00 95.50 110 ILE A C 1
ATOM 846 O O . ILE A 1 110 ? -34.121 -0.818 19.315 1.00 95.50 110 ILE A O 1
ATOM 850 N N . ALA A 1 111 ? -36.054 -1.308 20.353 1.00 95.12 111 ALA A N 1
ATOM 851 C CA . ALA A 1 111 ? -36.891 -1.179 19.161 1.00 95.12 111 ALA A CA 1
ATOM 852 C C . ALA A 1 111 ? -36.767 0.207 18.507 1.00 95.12 111 ALA A C 1
ATOM 854 O O . ALA A 1 111 ? -36.693 0.331 17.284 1.00 95.12 111 ALA A O 1
ATOM 855 N N . SER A 1 112 ? -36.697 1.261 19.320 1.00 94.25 112 SER A N 1
ATOM 856 C CA . SER A 1 112 ? -36.516 2.631 18.855 1.00 94.25 112 SER A CA 1
ATOM 857 C C . SER A 1 112 ? -35.143 2.866 18.211 1.00 94.25 112 SER A C 1
ATOM 859 O O . SER A 1 112 ? -35.052 3.531 17.179 1.00 94.25 112 SER A O 1
ATOM 861 N N . LEU A 1 113 ? -34.072 2.322 18.797 1.00 91.88 113 LEU A N 1
ATOM 862 C CA . LEU A 1 113 ? -32.707 2.446 18.271 1.00 91.88 113 LEU A CA 1
ATOM 863 C C . LEU A 1 113 ? -32.480 1.598 17.010 1.00 91.88 113 LEU A C 1
ATOM 865 O O . LEU A 1 113 ? -31.597 1.928 16.221 1.00 91.88 113 LEU A O 1
ATOM 869 N N . GLU A 1 114 ? -33.259 0.532 16.825 1.00 92.06 114 GLU A N 1
ATOM 870 C CA . GLU A 1 114 ? -33.228 -0.347 15.647 1.00 92.06 114 GLU A CA 1
ATOM 871 C C . GLU A 1 114 ? -34.195 0.053 14.538 1.00 92.06 114 GLU A C 1
ATOM 873 O O . GLU A 1 114 ? -34.222 -0.586 13.479 1.00 92.06 114 GLU A O 1
ATOM 878 N N . ARG A 1 115 ? -34.982 1.112 14.759 1.00 90.81 115 ARG A N 1
ATOM 879 C CA . ARG A 1 115 ? -35.851 1.669 13.729 1.00 90.81 115 ARG A CA 1
ATOM 880 C C . ARG A 1 115 ? -35.021 1.911 12.469 1.00 90.81 115 ARG A C 1
ATOM 882 O O . ARG A 1 115 ? -33.903 2.419 12.532 1.00 90.81 115 ARG A O 1
ATOM 889 N N . ARG A 1 116 ? -35.566 1.520 11.319 1.00 89.50 116 ARG A N 1
ATOM 890 C CA . ARG A 1 116 ? -34.961 1.818 10.019 1.00 89.50 116 ARG A CA 1
ATOM 891 C C . ARG A 1 116 ? -35.395 3.212 9.567 1.00 89.50 116 ARG A C 1
ATOM 893 O O . ARG A 1 116 ? -36.521 3.601 9.878 1.00 89.50 116 ARG A O 1
ATOM 900 N N . PRO A 1 117 ? -34.528 3.959 8.869 1.00 90.38 117 PRO A N 1
ATOM 901 C CA . PRO A 1 117 ? -34.950 5.211 8.264 1.00 90.38 117 PRO A CA 1
ATOM 902 C C . PRO A 1 117 ? -35.990 4.950 7.171 1.00 90.38 117 PRO A C 1
ATOM 904 O O . PRO A 1 117 ? -36.047 3.853 6.607 1.00 90.38 117 PRO A O 1
ATOM 907 N N . GLU A 1 118 ? -36.771 5.980 6.854 1.00 85.75 118 GLU A N 1
ATOM 908 C CA . GLU A 1 118 ? -37.613 5.977 5.659 1.00 85.75 118 GLU A CA 1
ATOM 909 C C . GLU A 1 118 ? -36.758 5.753 4.396 1.00 85.75 118 GLU A C 1
ATOM 911 O O . GLU A 1 118 ? -35.604 6.203 4.348 1.00 85.75 118 GLU A O 1
ATOM 916 N N . PRO A 1 119 ? -37.291 5.071 3.366 1.00 79.62 119 PRO A N 1
ATOM 917 C CA . PRO A 1 119 ? -36.572 4.849 2.117 1.00 79.62 119 PRO A CA 1
ATOM 918 C C . PRO A 1 119 ? -36.109 6.165 1.476 1.00 79.62 119 PRO A C 1
ATOM 920 O O . PRO A 1 119 ? -36.868 7.128 1.385 1.00 79.62 119 PRO A O 1
ATOM 923 N N . GLY A 1 120 ? -34.866 6.202 0.993 1.00 84.50 120 GLY A N 1
ATOM 924 C CA . GLY A 1 120 ? -34.287 7.387 0.363 1.00 84.50 120 GLY A CA 1
ATOM 925 C C . GLY A 1 120 ? -32.774 7.445 0.545 1.00 84.50 120 GLY A C 1
ATOM 926 O O . GLY A 1 120 ? -32.098 6.424 0.484 1.00 84.50 120 GLY A O 1
ATOM 927 N N . VAL A 1 121 ? -32.251 8.646 0.797 1.00 84.25 121 VAL A N 1
ATOM 928 C CA . VAL A 1 121 ? -30.810 8.911 0.993 1.00 84.25 121 VAL A CA 1
ATOM 929 C C . VAL A 1 121 ? -30.283 8.496 2.373 1.00 84.25 121 VAL A C 1
ATOM 931 O O . VAL A 1 121 ? -29.093 8.635 2.652 1.00 84.25 121 VAL A O 1
ATOM 934 N N . LEU A 1 122 ? -31.153 8.031 3.272 1.00 89.88 122 LEU A N 1
ATOM 935 C CA . LEU A 1 122 ? -30.780 7.627 4.622 1.00 89.88 122 LEU A CA 1
ATOM 936 C C . LEU A 1 122 ? -30.580 6.113 4.690 1.00 89.88 122 LEU A C 1
ATOM 938 O O . LEU A 1 122 ? -31.449 5.331 4.314 1.00 89.88 122 LEU A O 1
ATOM 942 N N . LEU A 1 123 ? -29.440 5.697 5.232 1.00 85.38 123 LEU A N 1
ATOM 943 C CA . LEU A 1 123 ? -29.127 4.303 5.521 1.00 85.38 123 LEU A CA 1
ATOM 944 C C . LEU A 1 123 ? -29.139 4.072 7.024 1.00 85.38 123 LEU A C 1
ATOM 946 O O . LEU A 1 123 ? -28.704 4.921 7.801 1.00 85.38 123 LEU A O 1
ATOM 950 N N . ALA A 1 124 ? -29.591 2.894 7.445 1.00 83.12 124 ALA A N 1
ATOM 951 C CA . ALA A 1 124 ? -29.451 2.498 8.838 1.00 83.12 124 ALA A CA 1
ATOM 952 C C . ALA A 1 124 ? -27.959 2.482 9.207 1.00 83.12 124 ALA A C 1
ATOM 954 O O . ALA A 1 124 ? -27.145 1.882 8.495 1.00 83.12 124 ALA A O 1
ATOM 955 N N . ALA A 1 125 ? -27.598 3.150 10.304 1.00 79.69 125 ALA A N 1
ATOM 956 C CA . ALA A 1 125 ? -26.234 3.102 10.811 1.00 79.69 125 ALA A CA 1
ATOM 957 C C . ALA A 1 125 ? -25.809 1.643 11.086 1.00 79.69 125 ALA A C 1
ATOM 959 O O . ALA A 1 125 ? -26.634 0.834 11.531 1.00 79.69 125 ALA A O 1
ATOM 960 N N . PRO A 1 126 ? -24.534 1.275 10.855 1.00 76.75 126 PRO A N 1
ATOM 961 C CA . PRO A 1 126 ? -24.008 0.002 11.329 1.00 76.75 126 PRO A CA 1
ATOM 962 C C . PRO A 1 126 ? -24.282 -0.145 12.827 1.00 76.75 126 PRO A C 1
ATOM 964 O O . PRO A 1 126 ? -24.261 0.851 13.550 1.00 76.75 126 PRO A O 1
ATOM 967 N N . GLN A 1 127 ? -24.521 -1.376 13.294 1.00 75.50 127 GLN A N 1
ATOM 968 C CA . GLN A 1 127 ? -24.777 -1.614 14.714 1.00 75.50 127 GLN A CA 1
ATOM 969 C C . GLN A 1 127 ? -23.634 -1.028 15.549 1.00 75.50 127 GLN A C 1
ATOM 971 O O . GLN A 1 127 ? -22.496 -1.495 15.481 1.00 75.50 127 GLN A O 1
ATOM 976 N N . ALA A 1 128 ? -23.965 0.013 16.305 1.00 82.75 128 ALA A N 1
ATOM 977 C CA . ALA A 1 128 ? -23.041 0.682 17.192 1.00 82.75 128 ALA A CA 1
ATOM 978 C C . ALA A 1 128 ? -22.786 -0.186 18.432 1.00 82.75 128 ALA A C 1
ATOM 980 O O . ALA A 1 128 ? -23.659 -0.938 18.880 1.00 82.75 128 ALA A O 1
ATOM 981 N N . THR A 1 129 ? -21.573 -0.083 18.979 1.00 87.38 129 THR A N 1
ATOM 982 C CA . THR A 1 129 ? -21.145 -0.844 20.162 1.00 87.38 129 THR A CA 1
ATOM 983 C C . THR A 1 129 ? -22.101 -0.644 21.336 1.00 87.38 129 THR A C 1
ATOM 985 O O . THR A 1 129 ? -22.409 -1.599 22.040 1.00 87.38 129 THR A O 1
ATOM 988 N N . ASP A 1 130 ? -22.627 0.570 21.500 1.00 91.56 130 ASP A N 1
ATOM 989 C CA . ASP A 1 130 ? -23.581 0.926 22.551 1.00 91.56 130 ASP A CA 1
ATOM 990 C C . ASP A 1 130 ? -24.867 0.071 22.519 1.00 91.56 130 ASP A C 1
ATOM 992 O O . ASP A 1 130 ? -25.284 -0.473 23.540 1.00 91.56 130 ASP A O 1
ATOM 996 N N . LEU A 1 131 ? -25.463 -0.130 21.343 1.00 93.25 131 LEU A N 1
ATOM 997 C CA . LEU A 1 131 ? -26.659 -0.940 21.132 1.00 93.25 131 LEU A CA 1
ATOM 998 C C . LEU A 1 131 ? -26.359 -2.425 21.326 1.00 93.25 131 LEU A C 1
ATOM 1000 O O . LEU A 1 131 ? -27.176 -3.146 21.894 1.00 93.25 131 LEU A O 1
ATOM 1004 N N . ALA A 1 132 ? -25.196 -2.886 20.863 1.00 92.81 132 ALA A N 1
ATOM 1005 C CA . ALA A 1 132 ? -24.775 -4.268 21.064 1.00 92.81 132 ALA A CA 1
ATOM 1006 C C . ALA A 1 132 ? -24.597 -4.584 22.560 1.00 92.81 132 ALA A C 1
ATOM 1008 O O . ALA A 1 132 ? -25.076 -5.616 23.030 1.00 92.81 132 ALA A O 1
ATOM 1009 N N . VAL A 1 133 ? -23.977 -3.675 23.322 1.00 95.12 133 VAL A N 1
ATOM 1010 C CA . VAL A 1 133 ? -23.845 -3.794 24.782 1.00 95.12 133 VAL A CA 1
ATOM 1011 C C . VAL A 1 133 ? -25.210 -3.748 25.459 1.00 95.12 133 VAL A C 1
ATOM 1013 O O . VAL A 1 133 ? -25.491 -4.605 26.293 1.00 95.12 133 VAL A O 1
ATOM 1016 N N . LEU A 1 134 ? -26.080 -2.807 25.078 1.00 96.69 134 LEU A N 1
ATOM 1017 C CA . LEU A 1 134 ? -27.433 -2.707 25.629 1.00 96.69 134 LEU A CA 1
ATOM 1018 C C . LEU A 1 134 ? -28.197 -4.025 25.473 1.00 96.69 134 LEU A C 1
ATOM 1020 O O . LEU A 1 134 ? -28.769 -4.514 26.442 1.00 96.69 134 LEU A O 1
ATOM 1024 N N . LYS A 1 135 ? -28.175 -4.619 24.274 1.00 95.94 135 LYS A N 1
ATOM 1025 C CA . LYS A 1 135 ? -28.799 -5.921 24.008 1.00 95.94 135 LYS A CA 1
ATOM 1026 C C . LYS A 1 135 ? -28.203 -7.025 24.873 1.00 95.94 135 LYS A C 1
ATOM 1028 O O . LYS A 1 135 ? -28.941 -7.761 25.513 1.00 95.94 135 LYS A O 1
ATOM 1033 N N . ARG A 1 136 ? -26.872 -7.085 24.958 1.00 96.19 136 ARG A N 1
ATOM 1034 C CA . ARG A 1 136 ? -26.169 -8.092 25.760 1.00 96.19 136 ARG A CA 1
ATOM 1035 C C . ARG A 1 136 ? -26.514 -8.014 27.249 1.00 96.19 136 ARG A C 1
ATOM 1037 O O . ARG A 1 136 ? -26.618 -9.058 27.889 1.00 96.19 136 ARG A O 1
ATOM 1044 N N . LEU A 1 137 ? -26.669 -6.801 27.784 1.00 96.19 137 LEU A N 1
ATOM 1045 C CA . LEU A 1 137 ? -27.091 -6.561 29.167 1.00 96.19 137 LEU A CA 1
ATOM 1046 C C . LEU A 1 137 ? -28.591 -6.796 29.365 1.00 96.19 137 LEU A C 1
ATOM 1048 O O . LEU A 1 137 ? -28.995 -7.221 30.440 1.00 96.19 137 LEU A O 1
ATOM 1052 N N . ALA A 1 138 ? -29.417 -6.559 28.343 1.00 95.88 138 ALA A N 1
ATOM 1053 C CA . ALA A 1 138 ? -30.847 -6.857 28.389 1.00 95.88 138 ALA A CA 1
ATOM 1054 C C . ALA A 1 138 ? -31.131 -8.359 28.552 1.00 95.88 138 ALA A C 1
ATOM 1056 O O . ALA A 1 138 ? -32.190 -8.719 29.064 1.00 95.88 138 ALA A O 1
ATOM 1057 N N . ASP A 1 139 ? -30.202 -9.223 28.144 1.00 95.69 139 ASP A N 1
ATOM 1058 C CA . ASP A 1 139 ? -30.293 -10.674 28.343 1.00 95.69 139 ASP A CA 1
ATOM 1059 C C . ASP A 1 139 ? -29.986 -11.101 29.791 1.00 95.69 139 ASP A C 1
ATOM 1061 O O . ASP A 1 139 ? -30.263 -12.237 30.177 1.00 95.69 139 ASP A O 1
ATOM 1065 N N . GLU A 1 140 ? -29.429 -10.214 30.623 1.00 95.38 140 GLU A N 1
ATOM 1066 C CA . GLU A 1 140 ? -29.126 -10.521 32.020 1.00 95.38 140 GLU A CA 1
ATOM 1067 C C . GLU A 1 140 ? -30.331 -10.241 32.927 1.00 95.38 140 GLU A C 1
ATOM 1069 O O . GLU A 1 140 ? -30.806 -9.109 33.054 1.00 95.38 140 GLU A O 1
ATOM 1074 N N . THR A 1 141 ? -30.809 -11.276 33.623 1.00 94.81 141 THR A N 1
ATOM 1075 C CA . THR A 1 141 ? -32.027 -11.210 34.450 1.00 94.81 141 THR A CA 1
ATOM 1076 C C . THR A 1 141 ? -31.978 -10.089 35.488 1.00 94.81 141 THR A C 1
ATOM 1078 O O . THR A 1 141 ? -32.940 -9.338 35.636 1.00 94.81 141 THR A O 1
ATOM 1081 N N . TRP A 1 142 ? -30.836 -9.910 36.160 1.00 95.31 142 TRP A N 1
ATOM 1082 C CA . TRP A 1 142 ? -30.691 -8.885 37.197 1.00 95.31 142 TRP A CA 1
ATOM 1083 C C . TRP A 1 142 ? -30.811 -7.457 36.637 1.00 95.31 142 TRP A C 1
ATOM 1085 O O . TRP A 1 142 ? -31.312 -6.572 37.331 1.00 95.31 142 TRP A O 1
ATOM 1095 N N . VAL A 1 143 ? -30.392 -7.226 35.384 1.00 95.56 143 VAL A N 1
ATOM 1096 C CA . VAL A 1 143 ? -30.532 -5.926 34.711 1.00 95.56 143 VAL A CA 1
ATOM 1097 C C . VAL A 1 143 ? -32.009 -5.648 34.468 1.00 95.56 143 VAL A C 1
ATOM 1099 O O . VAL A 1 143 ? -32.486 -4.569 34.821 1.00 95.56 143 VAL A O 1
ATOM 1102 N N . ARG A 1 144 ? -32.756 -6.629 33.942 1.00 94.56 144 ARG A N 1
ATOM 1103 C CA . ARG A 1 144 ? -34.210 -6.504 33.738 1.00 94.56 144 ARG A CA 1
ATOM 1104 C C . ARG A 1 144 ? -34.954 -6.262 35.048 1.00 94.56 144 ARG A C 1
ATOM 1106 O O . ARG A 1 144 ? -35.837 -5.409 35.105 1.00 94.56 144 ARG A O 1
ATOM 1113 N N . ASP A 1 145 ? -34.559 -6.946 36.116 1.00 94.00 145 ASP A N 1
ATOM 1114 C CA . ASP A 1 145 ? -35.158 -6.749 37.434 1.00 94.00 145 ASP A CA 1
ATOM 1115 C C . ASP A 1 145 ? -34.879 -5.369 38.022 1.00 94.00 145 ASP A C 1
ATOM 1117 O O . ASP A 1 145 ? -35.727 -4.813 38.723 1.00 94.00 145 ASP A O 1
ATOM 1121 N N . ARG A 1 146 ? -33.716 -4.789 37.722 1.00 93.44 146 ARG A N 1
ATOM 1122 C CA . ARG A 1 146 ? -33.322 -3.472 38.223 1.00 93.44 146 ARG A CA 1
ATOM 1123 C C . ARG A 1 146 ? -33.921 -2.326 37.406 1.00 93.44 146 ARG A C 1
ATOM 1125 O O . ARG A 1 146 ? -34.291 -1.289 37.958 1.00 93.44 146 ARG A O 1
ATOM 1132 N N . VAL A 1 147 ? -34.011 -2.482 36.090 1.00 95.81 147 VAL A N 1
ATOM 1133 C CA . VAL A 1 147 ? -34.368 -1.420 35.139 1.00 95.81 147 VAL A CA 1
ATOM 1134 C C . VAL A 1 147 ? -35.882 -1.402 34.910 1.00 95.81 147 VAL A C 1
ATOM 1136 O O . VAL A 1 147 ? -36.384 -1.729 33.840 1.00 95.81 147 VAL A O 1
ATOM 1139 N N . ARG A 1 148 ? -36.630 -1.012 35.949 1.00 92.62 148 ARG A N 1
ATOM 1140 C CA . ARG A 1 148 ? -38.109 -0.992 35.936 1.00 92.62 148 ARG A CA 1
ATOM 1141 C C . ARG A 1 148 ? -38.735 0.388 35.730 1.00 92.62 148 ARG A C 1
ATOM 1143 O O . ARG A 1 148 ? -39.954 0.509 35.730 1.00 92.62 148 ARG A O 1
ATOM 1150 N N . SER A 1 149 ? -37.925 1.438 35.591 1.00 95.25 149 SER A N 1
ATOM 1151 C CA . SER A 1 149 ? -38.409 2.812 35.420 1.00 95.25 149 SER A CA 1
ATOM 1152 C C . SER A 1 149 ? -37.700 3.529 34.270 1.00 95.25 149 SER A C 1
ATOM 1154 O O . SER A 1 149 ? -36.516 3.263 34.034 1.00 95.25 149 SER A O 1
ATOM 1156 N N . PRO A 1 150 ? -38.352 4.505 33.607 1.00 96.69 150 PRO A N 1
ATOM 1157 C CA . PRO A 1 150 ? -37.732 5.250 32.510 1.00 96.69 150 PRO A CA 1
ATOM 1158 C C . PRO A 1 150 ? -36.429 5.961 32.893 1.00 96.69 150 PRO A C 1
ATOM 1160 O O . PRO A 1 150 ? -35.501 6.064 32.092 1.00 96.69 150 PRO A O 1
ATOM 1163 N N . ALA A 1 151 ? -36.317 6.422 34.143 1.00 94.88 151 ALA A N 1
ATOM 1164 C CA . ALA A 1 151 ? -35.087 7.020 34.659 1.00 94.88 151 ALA A CA 1
ATOM 1165 C C . ALA A 1 151 ? -33.926 6.010 34.699 1.00 94.88 151 ALA A C 1
ATOM 1167 O O . ALA A 1 151 ? -32.792 6.357 34.366 1.00 94.88 151 ALA A O 1
ATOM 1168 N N . MET A 1 152 ? -34.206 4.756 35.066 1.00 94.88 152 MET A N 1
ATOM 1169 C CA . MET A 1 152 ? -33.197 3.700 35.085 1.00 94.88 152 MET A CA 1
ATOM 1170 C C . MET A 1 152 ? -32.834 3.234 33.669 1.00 94.88 152 MET A C 1
ATOM 1172 O O . MET A 1 152 ? -31.664 2.967 33.414 1.00 94.88 152 MET A O 1
ATOM 1176 N N . VAL A 1 153 ? -33.790 3.219 32.730 1.00 97.12 153 VAL A N 1
ATOM 1177 C CA . VAL A 1 153 ? -33.517 2.931 31.307 1.00 97.12 153 VAL A CA 1
ATOM 1178 C C . VAL A 1 153 ? -32.561 3.981 30.728 1.00 97.12 153 VAL A C 1
ATOM 1180 O O . VAL A 1 153 ? -31.554 3.625 30.119 1.00 97.12 153 VAL A O 1
ATOM 1183 N N . LYS A 1 154 ? -32.801 5.276 30.991 1.00 95.69 154 LYS A N 1
ATOM 1184 C CA . LYS A 1 154 ? -31.887 6.367 30.595 1.00 95.69 154 LYS A CA 1
ATOM 1185 C C . LYS A 1 154 ? -30.489 6.199 31.188 1.00 95.69 154 LYS A C 1
ATOM 1187 O O . LYS A 1 154 ? -29.498 6.441 30.505 1.00 95.69 154 LYS A O 1
ATOM 1192 N N . ARG A 1 155 ? -30.401 5.775 32.452 1.00 95.00 155 ARG A N 1
ATOM 1193 C CA . ARG A 1 155 ? -29.123 5.554 33.140 1.00 95.00 155 ARG A CA 1
ATOM 1194 C C . ARG A 1 155 ? -28.355 4.361 32.567 1.00 95.00 155 ARG A C 1
ATOM 1196 O O . ARG A 1 155 ? -27.154 4.481 32.343 1.00 95.00 155 ARG A O 1
ATOM 1203 N N . LEU A 1 156 ? -29.040 3.249 32.296 1.00 96.44 156 LEU A N 1
ATOM 1204 C CA . LEU A 1 156 ? -28.459 2.095 31.606 1.00 96.44 156 LEU A CA 1
ATOM 1205 C C . LEU A 1 156 ? -27.944 2.502 30.224 1.00 96.44 156 LEU A C 1
ATOM 1207 O O . LEU A 1 156 ? -26.814 2.178 29.868 1.00 96.44 156 LEU A O 1
ATOM 1211 N N . TRP A 1 157 ? -28.748 3.255 29.471 1.00 96.00 157 TRP A N 1
ATOM 1212 C CA . TRP A 1 157 ? -28.367 3.736 28.148 1.00 96.00 157 TRP A CA 1
ATOM 1213 C C . TRP A 1 157 ? -27.121 4.626 28.185 1.00 96.00 157 TRP A C 1
ATOM 1215 O O . TRP A 1 157 ? -26.187 4.408 27.417 1.00 96.00 157 TRP A O 1
ATOM 1225 N N . ALA A 1 158 ? -27.062 5.569 29.128 1.00 94.00 158 ALA A N 1
ATOM 1226 C CA . ALA A 1 158 ? -25.887 6.410 29.329 1.00 94.00 158 ALA A CA 1
ATOM 1227 C C . ALA A 1 158 ? -24.626 5.582 29.638 1.00 94.00 158 ALA A C 1
ATOM 1229 O O . ALA A 1 158 ? -23.560 5.878 29.105 1.00 94.00 158 ALA A O 1
ATOM 1230 N N . ALA A 1 159 ? -24.747 4.515 30.439 1.00 94.00 159 ALA A N 1
ATOM 1231 C CA . ALA A 1 159 ? -23.637 3.598 30.703 1.00 94.00 159 ALA A CA 1
ATOM 1232 C C . ALA A 1 159 ? -23.219 2.805 29.448 1.00 94.00 159 ALA A C 1
ATOM 1234 O O . ALA A 1 159 ? -22.030 2.618 29.209 1.00 94.00 159 ALA A O 1
ATOM 1235 N N . CYS A 1 160 ? -24.169 2.377 28.611 1.00 94.81 160 CYS A N 1
ATOM 1236 C CA . CYS A 1 160 ? -23.874 1.695 27.342 1.00 94.81 160 CYS A CA 1
ATOM 1237 C C . CYS A 1 160 ? -23.152 2.602 26.334 1.00 94.81 160 CYS A C 1
ATOM 1239 O O . CYS A 1 160 ? -22.407 2.103 25.494 1.00 94.81 160 CYS A O 1
ATOM 1241 N N . GLY A 1 161 ? -23.330 3.922 26.440 1.00 90.44 161 GLY A N 1
ATOM 1242 C CA . GLY A 1 161 ? -22.610 4.920 25.646 1.00 90.44 161 GLY A CA 1
ATOM 1243 C C . GLY A 1 161 ? -21.123 5.065 25.990 1.00 90.44 161 GLY A C 1
ATOM 1244 O O . GLY A 1 161 ? -20.431 5.846 25.338 1.00 90.44 161 GLY A O 1
ATOM 1245 N N . LEU A 1 162 ? -20.611 4.336 26.992 1.00 89.62 162 LEU A N 1
ATOM 1246 C CA . LEU A 1 162 ? -19.187 4.340 27.316 1.00 89.62 162 LEU A CA 1
ATOM 1247 C C . LEU A 1 162 ? -18.363 3.762 26.146 1.00 89.62 162 LEU A C 1
ATOM 1249 O O . LEU A 1 162 ? -18.608 2.627 25.720 1.00 89.62 162 LEU A O 1
ATOM 1253 N N . PRO A 1 163 ? -17.369 4.506 25.630 1.00 81.88 163 PRO A N 1
ATOM 1254 C CA . PRO A 1 163 ? -16.528 4.041 24.531 1.00 81.88 163 PRO A CA 1
ATOM 1255 C C . PRO A 1 163 ? -15.622 2.873 24.953 1.00 81.88 163 PRO A C 1
ATOM 1257 O O . PRO A 1 163 ? -14.988 2.906 26.008 1.00 81.88 163 PRO A O 1
ATOM 1260 N N . ASP A 1 164 ? -15.506 1.852 24.097 1.00 81.75 164 ASP A N 1
ATOM 1261 C CA . ASP A 1 164 ? -14.530 0.764 24.262 1.00 81.75 164 ASP A CA 1
ATOM 1262 C C . ASP A 1 164 ? -13.144 1.209 23.771 1.00 81.75 164 ASP A C 1
ATOM 1264 O O . ASP A 1 164 ? -12.723 0.909 22.649 1.00 81.75 164 ASP A O 1
ATOM 1268 N N . PHE A 1 165 ? -12.413 1.947 24.607 1.00 71.69 165 PHE A N 1
ATOM 1269 C CA . PHE A 1 165 ? -11.051 2.381 24.277 1.00 71.69 165 PHE A CA 1
ATOM 1270 C C . PHE A 1 165 ? -10.065 1.214 24.141 1.00 71.69 165 PHE A C 1
ATOM 1272 O O . PHE A 1 165 ? -9.088 1.312 23.396 1.00 71.69 165 PHE A O 1
ATOM 1279 N N . ARG A 1 166 ? -10.313 0.104 24.848 1.00 69.81 166 ARG A N 1
ATOM 1280 C CA . ARG A 1 166 ? -9.403 -1.049 24.890 1.00 69.81 166 ARG A CA 1
ATOM 1281 C C . ARG A 1 166 ? -9.600 -1.989 23.701 1.00 69.81 166 ARG A C 1
ATOM 1283 O O . ARG A 1 166 ? -8.719 -2.809 23.448 1.00 69.81 166 ARG A O 1
ATOM 1290 N N . LYS A 1 167 ? -10.715 -1.860 22.970 1.00 71.88 167 LYS A N 1
ATOM 1291 C CA . LYS A 1 167 ? -11.077 -2.672 21.796 1.00 71.88 167 LYS A CA 1
ATOM 1292 C C . LYS A 1 167 ? -11.003 -4.173 22.090 1.00 71.88 167 LYS A C 1
ATOM 1294 O O . LYS A 1 167 ? -10.535 -4.952 21.260 1.00 71.88 167 LYS A O 1
ATOM 1299 N N . LEU A 1 168 ? -11.424 -4.578 23.291 1.00 74.75 168 LEU A N 1
ATOM 1300 C CA . LEU A 1 168 ? -11.348 -5.974 23.750 1.00 74.75 168 LEU A CA 1
ATOM 1301 C C . LEU A 1 168 ? -12.464 -6.850 23.163 1.00 74.75 168 LEU A C 1
ATOM 1303 O O . LEU A 1 168 ? -12.434 -8.069 23.326 1.00 74.75 168 LEU A O 1
ATOM 1307 N N . GLY A 1 169 ? -13.428 -6.236 22.475 1.00 82.25 169 GLY A N 1
ATOM 1308 C CA . GLY A 1 169 ? -14.588 -6.907 21.906 1.00 82.25 169 GLY A CA 1
ATOM 1309 C C . GLY A 1 169 ? -15.827 -6.774 22.790 1.00 82.25 169 GLY A C 1
ATOM 1310 O O . GLY A 1 169 ? -15.779 -6.231 23.895 1.00 82.25 169 GLY A O 1
ATOM 1311 N N . LEU A 1 170 ? -16.956 -7.277 22.284 1.00 85.44 170 LEU A N 1
ATOM 1312 C CA . LEU A 1 170 ? -18.275 -7.033 22.869 1.00 85.44 170 LEU A CA 1
ATOM 1313 C C . LEU A 1 170 ? -18.413 -7.561 24.303 1.00 85.44 170 LEU A C 1
ATOM 1315 O O . LEU A 1 170 ? -18.792 -6.797 25.185 1.00 85.44 170 LEU A O 1
ATOM 1319 N N . ASP A 1 171 ? -18.110 -8.837 24.557 1.00 88.56 171 ASP A N 1
ATOM 1320 C CA . ASP A 1 171 ? -18.348 -9.437 25.878 1.00 88.56 171 ASP A CA 1
ATOM 1321 C C . ASP A 1 171 ? -17.480 -8.826 26.994 1.00 88.56 171 ASP A C 1
ATOM 1323 O O . ASP A 1 171 ? -18.024 -8.506 28.057 1.00 88.56 171 ASP A O 1
ATOM 1327 N N . PRO A 1 172 ? -16.158 -8.614 26.813 1.00 86.88 172 PRO A N 1
ATOM 1328 C CA . PRO A 1 172 ? -15.354 -7.928 27.822 1.00 86.88 172 PRO A CA 1
ATOM 1329 C C . PRO A 1 172 ? -15.847 -6.506 28.105 1.00 86.88 172 PRO A C 1
ATOM 1331 O O . PRO A 1 172 ? -15.904 -6.106 29.270 1.00 86.88 172 PRO A O 1
ATOM 1334 N N . HIS A 1 173 ? -16.245 -5.764 27.065 1.00 89.75 173 HIS A N 1
ATOM 1335 C CA . HIS A 1 173 ? -16.775 -4.409 27.221 1.00 89.75 173 HIS A CA 1
ATOM 1336 C C . HIS A 1 173 ? -18.136 -4.401 27.924 1.00 89.75 173 HIS A C 1
ATOM 1338 O O . HIS A 1 173 ? -18.345 -3.631 28.857 1.00 89.75 173 HIS A O 1
ATOM 1344 N N . ALA A 1 174 ? -19.038 -5.320 27.572 1.00 92.81 174 ALA A N 1
ATOM 1345 C CA . ALA A 1 174 ? -20.332 -5.460 28.233 1.00 92.81 174 ALA A CA 1
ATOM 1346 C C . ALA A 1 174 ? -20.178 -5.753 29.734 1.00 92.81 174 ALA A C 1
ATOM 1348 O O . ALA A 1 174 ? -20.865 -5.142 30.548 1.00 92.81 174 ALA A O 1
ATOM 1349 N N . ARG A 1 175 ? -19.217 -6.600 30.133 1.00 91.44 175 ARG A N 1
ATOM 1350 C CA . ARG A 1 175 ? -18.899 -6.840 31.555 1.00 91.44 175 ARG A CA 1
ATOM 1351 C C . ARG A 1 175 ? -18.378 -5.591 32.262 1.00 91.44 175 ARG A C 1
ATOM 1353 O O . ARG A 1 175 ? -18.703 -5.362 33.425 1.00 91.44 175 ARG A O 1
ATOM 1360 N N . PHE A 1 176 ? -17.558 -4.787 31.589 1.00 89.44 176 PHE A N 1
ATOM 1361 C CA . PHE A 1 176 ? -17.097 -3.513 32.137 1.00 89.44 176 PHE A CA 1
ATOM 1362 C C . PHE A 1 176 ? -18.273 -2.556 32.364 1.00 89.44 176 PHE A C 1
ATOM 1364 O O . PHE A 1 176 ? -18.462 -2.083 33.487 1.00 89.44 176 PHE A O 1
ATOM 1371 N N . VAL A 1 177 ? -19.106 -2.351 31.340 1.00 93.25 177 VAL A N 1
ATOM 1372 C CA . VAL A 1 177 ? -20.306 -1.507 31.424 1.00 93.25 177 VAL A CA 1
ATOM 1373 C C . VAL A 1 177 ? -21.266 -2.021 32.495 1.00 93.25 177 VAL A C 1
ATOM 1375 O O . VAL A 1 177 ? -21.782 -1.223 33.271 1.00 93.25 177 VAL A O 1
ATOM 1378 N N . SER A 1 178 ? -21.446 -3.339 32.607 1.00 93.56 178 SER A N 1
ATOM 1379 C CA . SER A 1 178 ? -22.234 -3.979 33.663 1.00 93.56 178 SER A CA 1
ATOM 1380 C C . SER A 1 178 ? -21.773 -3.548 35.054 1.00 93.56 178 SER A C 1
ATOM 1382 O O . SER A 1 178 ? -22.609 -3.156 35.861 1.00 93.56 178 SER A O 1
ATOM 1384 N N . ARG A 1 179 ? -20.463 -3.580 35.344 1.00 91.00 179 ARG A N 1
ATOM 1385 C CA . ARG A 1 179 ? -19.925 -3.171 36.657 1.00 91.00 179 ARG A CA 1
ATOM 1386 C C . ARG A 1 179 ? -20.150 -1.690 36.935 1.00 91.00 179 ARG A C 1
ATOM 1388 O O . ARG A 1 179 ? -20.544 -1.327 38.039 1.00 91.00 179 ARG A O 1
ATOM 1395 N N . VAL A 1 180 ? -19.928 -0.835 35.937 1.00 90.94 180 VAL A N 1
ATOM 1396 C CA . VAL A 1 180 ? -20.211 0.602 36.068 1.00 90.94 180 VAL A CA 1
ATOM 1397 C C . VAL A 1 180 ? -21.699 0.819 36.337 1.00 90.94 180 VAL A C 1
ATOM 1399 O O . VAL A 1 180 ? -22.070 1.563 37.245 1.00 90.94 180 VAL A O 1
ATOM 1402 N N . PHE A 1 181 ? -22.563 0.117 35.605 1.00 94.50 181 PHE A N 1
ATOM 1403 C CA . PHE A 1 181 ? -24.002 0.188 35.794 1.00 94.50 181 PHE A CA 1
ATOM 1404 C C . PHE A 1 181 ? -24.444 -0.331 37.169 1.00 94.50 181 PHE A C 1
ATOM 1406 O O . PHE A 1 181 ? -25.377 0.228 37.742 1.00 94.50 181 PHE A O 1
ATOM 1413 N N . THR A 1 182 ? -23.764 -1.318 37.759 1.00 92.62 182 THR A N 1
ATOM 1414 C CA . THR A 1 182 ? -23.995 -1.725 39.154 1.00 92.62 182 THR A CA 1
ATOM 1415 C C . THR A 1 182 ? -23.835 -0.533 40.099 1.00 92.62 182 THR A C 1
ATOM 1417 O O . THR A 1 182 ? -24.782 -0.196 40.801 1.00 92.62 182 THR A O 1
ATOM 1420 N N . TYR A 1 183 ? -22.718 0.201 40.041 1.00 90.94 183 TYR A N 1
ATOM 1421 C CA . TYR A 1 183 ? -22.530 1.396 40.880 1.00 90.94 183 TYR A CA 1
ATOM 1422 C C . TYR A 1 183 ? -23.563 2.493 40.605 1.00 90.94 183 TYR A C 1
ATOM 1424 O O . TYR A 1 183 ? -24.052 3.150 41.522 1.00 90.94 183 TYR A O 1
ATOM 1432 N N . LEU A 1 184 ? -23.919 2.692 39.335 1.00 90.88 184 LEU A N 1
ATOM 1433 C CA . LEU A 1 184 ? -24.899 3.697 38.932 1.00 90.88 184 LEU A CA 1
ATOM 1434 C C . LEU A 1 184 ? -26.334 3.317 39.329 1.00 90.88 184 LEU A C 1
ATOM 1436 O O . LEU A 1 184 ? -27.174 4.195 39.521 1.00 90.88 184 LEU A O 1
ATOM 1440 N N . SER A 1 185 ? -26.641 2.030 39.456 1.00 90.38 185 SER A N 1
ATOM 1441 C CA . SER A 1 185 ? -27.971 1.528 39.818 1.00 90.38 185 SER A CA 1
ATOM 1442 C C . SER A 1 185 ? -28.133 1.245 41.315 1.00 90.38 185 SER A C 1
ATOM 1444 O O . SER A 1 185 ? -29.235 0.893 41.737 1.00 90.38 185 SER A O 1
ATOM 1446 N N . GLU A 1 186 ? -27.075 1.417 42.112 1.00 86.88 186 GLU A N 1
ATOM 1447 C CA . GLU A 1 186 ? -27.042 1.159 43.556 1.00 86.88 186 GLU A CA 1
ATOM 1448 C C . GLU A 1 186 ? -26.727 2.413 44.371 1.00 86.88 186 GLU A C 1
ATOM 1450 O O . GLU A 1 186 ? -26.138 3.381 43.886 1.00 86.88 186 GLU A O 1
ATOM 1455 N N . GLY A 1 187 ? -27.114 2.392 45.649 1.00 79.81 187 GLY A N 1
ATOM 1456 C CA . GLY A 1 187 ? -26.788 3.447 46.608 1.00 79.81 187 GLY A CA 1
ATOM 1457 C C . GLY A 1 187 ? -27.167 4.846 46.110 1.00 79.81 187 GLY A C 1
ATOM 1458 O O . GLY A 1 187 ? -28.321 5.113 45.785 1.00 79.81 187 GLY A O 1
ATOM 1459 N N . ARG A 1 188 ? -26.180 5.751 46.057 1.00 79.06 188 ARG A N 1
ATOM 1460 C CA . ARG A 1 188 ? -26.361 7.135 45.575 1.00 79.06 188 ARG A CA 1
ATOM 1461 C C . ARG A 1 188 ? -26.298 7.272 44.046 1.00 79.06 188 ARG A C 1
ATOM 1463 O O . ARG A 1 188 ? -26.449 8.382 43.546 1.00 79.06 188 ARG A O 1
ATOM 1470 N N . GLY A 1 189 ? -26.068 6.183 43.308 1.00 82.62 189 GLY A N 1
ATOM 1471 C CA . GLY A 1 189 ? -25.892 6.201 41.855 1.00 82.62 189 GLY A CA 1
ATOM 1472 C C . GLY A 1 189 ? -24.604 6.895 41.413 1.00 82.62 189 GLY A C 1
ATOM 1473 O O . GLY A 1 189 ? -24.591 7.565 40.383 1.00 82.62 189 GLY A O 1
ATOM 1474 N N . VAL A 1 190 ? -23.544 6.776 42.215 1.00 83.56 190 VAL A N 1
ATOM 1475 C CA . VAL A 1 190 ? -22.242 7.411 41.984 1.00 83.56 190 VAL A CA 1
ATOM 1476 C C . VAL A 1 190 ? -21.182 6.322 41.911 1.00 83.56 190 VAL A C 1
ATOM 1478 O O . VAL A 1 190 ? -21.130 5.444 42.772 1.00 83.56 190 VAL A O 1
ATOM 1481 N N . VAL A 1 191 ? -20.327 6.395 40.895 1.00 83.62 191 VAL A N 1
ATOM 1482 C CA . VAL A 1 191 ? -19.154 5.525 40.789 1.00 83.62 191 VAL A CA 1
ATOM 1483 C C . VAL A 1 191 ? -18.131 5.959 41.851 1.00 83.62 191 VAL A C 1
ATOM 1485 O O . VAL A 1 191 ? -17.796 7.143 41.900 1.00 83.62 191 VAL A O 1
ATOM 1488 N N . PRO A 1 192 ? -17.647 5.058 42.725 1.00 84.00 192 PRO A N 1
ATOM 1489 C CA . PRO A 1 192 ? -16.708 5.425 43.781 1.00 84.00 192 PRO A CA 1
ATOM 1490 C C . PRO A 1 192 ? -15.419 6.053 43.232 1.00 84.00 192 PRO A C 1
ATOM 1492 O O . PRO A 1 192 ? -14.803 5.504 42.325 1.00 84.00 192 PRO A O 1
ATOM 1495 N N . ASN A 1 193 ? -14.947 7.151 43.835 1.00 79.00 193 ASN A N 1
ATOM 1496 C CA . ASN A 1 193 ? -13.697 7.814 43.419 1.00 79.00 193 ASN A CA 1
ATOM 1497 C C . ASN A 1 193 ? -12.490 6.865 43.425 1.00 79.00 193 ASN A C 1
ATOM 1499 O O . ASN A 1 193 ? -11.619 6.953 42.568 1.00 79.00 193 ASN A O 1
ATOM 1503 N N . GLN A 1 194 ? -12.451 5.937 44.381 1.00 76.94 194 GLN A N 1
ATOM 1504 C CA . GLN A 1 194 ? -11.367 4.966 44.492 1.00 76.94 194 GLN A CA 1
ATOM 1505 C C . GLN A 1 194 ? -11.349 3.980 43.318 1.00 76.94 194 GLN A C 1
ATOM 1507 O O . GLN A 1 194 ? -10.279 3.623 42.847 1.00 76.94 194 GLN A O 1
ATOM 1512 N N . TRP A 1 195 ? -12.521 3.639 42.772 1.00 75.06 195 TRP A N 1
ATOM 1513 C CA . TRP A 1 195 ? -12.621 2.832 41.559 1.00 75.06 195 TRP A CA 1
ATOM 1514 C C . TRP A 1 195 ? -12.015 3.558 40.349 1.00 75.06 195 TRP A C 1
ATOM 1516 O O . TRP A 1 195 ? -11.304 2.933 39.570 1.00 75.06 195 TRP A O 1
ATOM 1526 N N . PHE A 1 196 ? -12.221 4.878 40.223 1.00 69.75 196 PHE A N 1
ATOM 1527 C CA . PHE A 1 196 ? -11.554 5.672 39.184 1.00 69.75 196 PHE A CA 1
ATOM 1528 C C . PHE A 1 196 ? -10.041 5.712 39.373 1.00 69.75 196 PHE A C 1
ATOM 1530 O O . PHE A 1 196 ? -9.332 5.538 38.396 1.00 69.75 196 PHE A O 1
ATOM 1537 N N . ALA A 1 197 ? -9.544 5.886 40.599 1.00 68.94 197 ALA A N 1
ATOM 1538 C CA . ALA A 1 197 ? -8.104 5.894 40.867 1.00 68.94 197 ALA A CA 1
ATOM 1539 C C . ALA A 1 197 ? -7.442 4.535 40.565 1.00 68.94 197 ALA A C 1
ATOM 1541 O O . ALA A 1 197 ? -6.314 4.480 40.072 1.00 68.94 197 ALA A O 1
ATOM 1542 N N . ASP A 1 198 ? -8.141 3.435 40.845 1.00 70.62 198 ASP A N 1
ATOM 1543 C CA . ASP A 1 198 ? -7.661 2.086 40.550 1.00 70.62 198 ASP A CA 1
ATOM 1544 C C . ASP A 1 198 ? -7.715 1.784 39.042 1.00 70.62 198 ASP A C 1
ATOM 1546 O O . ASP A 1 198 ? -6.759 1.226 38.503 1.00 70.62 198 ASP A O 1
ATOM 1550 N N . GLU A 1 199 ? -8.774 2.203 38.337 1.00 68.81 199 GLU A N 1
ATOM 1551 C CA . GLU A 1 199 ? -8.880 2.072 36.876 1.00 68.81 199 GLU A CA 1
ATOM 1552 C C . GLU A 1 199 ? -7.905 3.012 36.149 1.00 68.81 199 GLU A C 1
ATOM 1554 O O . GLU A 1 199 ? -7.318 2.605 35.155 1.00 68.81 199 GLU A O 1
ATOM 1559 N N . GLU A 1 200 ? -7.663 4.225 36.653 1.00 63.41 200 GLU A N 1
ATOM 1560 C CA . GLU A 1 200 ? -6.666 5.172 36.140 1.00 63.41 200 GLU A CA 1
ATOM 1561 C C . GLU A 1 200 ? -5.257 4.607 36.304 1.00 63.41 200 GLU A C 1
ATOM 1563 O O . GLU A 1 200 ? -4.514 4.585 35.336 1.00 63.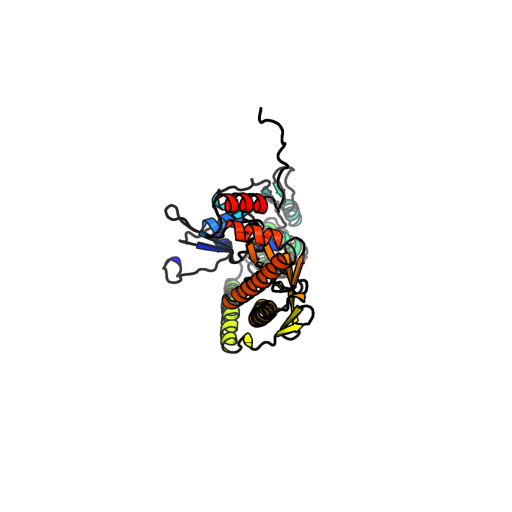41 200 GLU A O 1
ATOM 1568 N N . ARG A 1 201 ? -4.913 4.005 37.451 1.00 63.00 201 ARG A N 1
ATOM 1569 C CA . ARG A 1 201 ? -3.644 3.267 37.605 1.00 63.00 201 ARG A CA 1
ATOM 1570 C C . ARG A 1 201 ? -3.536 2.064 36.675 1.00 63.00 201 ARG A C 1
ATOM 1572 O O . ARG A 1 201 ? -2.446 1.775 36.185 1.00 63.00 201 ARG A O 1
ATOM 1579 N N . LEU A 1 202 ? -4.631 1.340 36.437 1.00 59.78 202 LEU A N 1
ATOM 1580 C CA . LEU A 1 202 ? -4.644 0.218 35.496 1.00 59.78 202 LEU A CA 1
ATOM 1581 C C . LEU A 1 202 ? -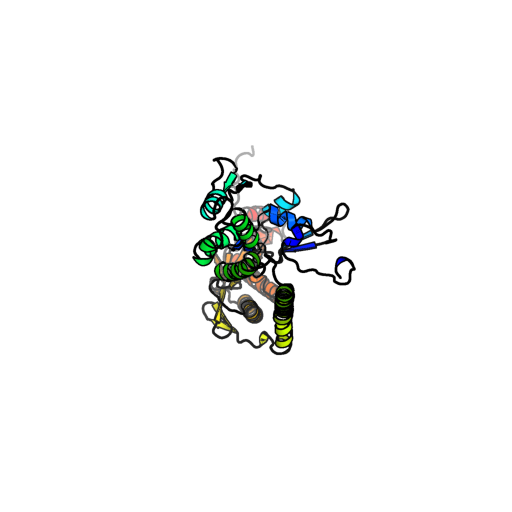4.508 0.705 34.047 1.00 59.78 202 LEU A C 1
ATOM 1583 O O . LEU A 1 202 ? -3.848 0.053 33.239 1.00 59.78 202 LEU A O 1
ATOM 1587 N N . SER A 1 203 ? -5.123 1.845 33.734 1.00 54.25 203 SER A N 1
ATOM 1588 C CA . SER A 1 203 ? -5.087 2.530 32.446 1.00 54.25 203 SER A CA 1
ATOM 1589 C C . SER A 1 203 ? -3.711 3.126 32.190 1.00 54.25 203 SER A C 1
ATOM 1591 O O . SER A 1 203 ? -3.158 2.865 31.136 1.00 54.25 203 SER A O 1
ATOM 1593 N N . ASP A 1 204 ? -3.102 3.811 33.155 1.00 56.41 204 ASP A N 1
ATOM 1594 C CA . ASP A 1 204 ? -1.726 4.309 33.125 1.00 56.41 204 ASP A CA 1
ATOM 1595 C C . ASP A 1 204 ? -0.729 3.163 33.071 1.00 56.41 204 ASP A C 1
ATOM 1597 O O . ASP A 1 204 ? 0.217 3.219 32.302 1.00 56.41 204 ASP A O 1
ATOM 1601 N N . GLY A 1 205 ? -0.954 2.078 33.812 1.00 56.75 205 GLY A N 1
ATOM 1602 C CA . GLY A 1 205 ? -0.160 0.857 33.710 1.00 56.75 205 GLY A CA 1
ATOM 1603 C C . GLY A 1 205 ? -0.286 0.198 32.335 1.00 56.75 205 GLY A C 1
ATOM 1604 O O . GLY A 1 205 ? 0.701 -0.301 31.795 1.00 56.75 205 GLY A O 1
ATOM 1605 N N . LEU A 1 206 ? -1.472 0.236 31.718 1.00 53.25 206 LEU A N 1
ATOM 1606 C CA . LEU A 1 206 ? -1.719 -0.249 30.359 1.00 53.25 206 LEU A CA 1
ATOM 1607 C C . LEU A 1 206 ? -1.180 0.713 29.295 1.00 53.25 206 LEU A C 1
ATOM 1609 O O . LEU A 1 206 ? -0.663 0.238 28.295 1.00 53.25 206 LEU A O 1
ATOM 1613 N N . HIS A 1 207 ? -1.262 2.027 29.489 1.00 52.09 207 HIS A N 1
ATOM 1614 C CA . HIS A 1 207 ? -0.704 3.066 28.629 1.00 52.09 207 HIS A CA 1
ATOM 1615 C C . HIS A 1 207 ? 0.810 3.054 28.718 1.00 52.09 207 HIS A C 1
ATOM 1617 O O . HIS A 1 207 ? 1.460 3.112 27.684 1.00 52.09 207 HIS A O 1
ATOM 1623 N N . ALA A 1 208 ? 1.378 2.873 29.904 1.00 50.19 208 ALA A N 1
ATOM 1624 C CA . ALA A 1 208 ? 2.785 2.592 30.116 1.00 50.19 208 ALA A CA 1
ATOM 1625 C C . ALA A 1 208 ? 3.154 1.261 29.471 1.00 50.19 208 ALA A C 1
ATOM 1627 O O . ALA A 1 208 ? 4.149 1.235 28.780 1.00 50.19 208 ALA A O 1
ATOM 1628 N N . SER A 1 209 ? 2.328 0.210 29.550 1.00 48.09 209 SER A N 1
ATOM 1629 C CA . SER A 1 209 ? 2.559 -1.073 28.856 1.00 48.09 209 SER A CA 1
ATOM 1630 C C . SER A 1 209 ? 2.346 -1.011 27.339 1.00 48.09 209 SER A C 1
ATOM 1632 O O . SER A 1 209 ? 2.904 -1.828 26.617 1.00 48.09 209 SER A O 1
ATOM 1634 N N . LEU A 1 210 ? 1.527 -0.090 26.825 1.00 42.25 210 LEU A N 1
ATOM 1635 C CA . LEU A 1 210 ? 1.291 0.171 25.400 1.00 42.25 210 LEU A CA 1
ATOM 1636 C C . LEU A 1 210 ? 2.401 1.051 24.843 1.00 42.25 210 LEU A C 1
ATOM 1638 O O . LEU A 1 210 ? 2.885 0.774 23.756 1.00 42.25 210 LEU A O 1
ATOM 1642 N N . THR A 1 211 ? 2.841 2.048 25.608 1.00 43.56 211 THR A N 1
ATOM 1643 C CA . THR A 1 211 ? 3.995 2.903 25.322 1.00 43.56 211 THR A CA 1
ATOM 1644 C C . THR A 1 211 ? 5.269 2.085 25.427 1.00 43.56 211 THR A C 1
ATOM 1646 O O . THR A 1 211 ? 6.045 2.106 24.492 1.00 43.56 211 THR A O 1
ATOM 1649 N N . GLN A 1 212 ? 5.436 1.250 26.454 1.00 40.59 212 GLN A N 1
ATOM 1650 C CA . GLN A 1 212 ? 6.462 0.211 26.529 1.00 40.59 212 GLN A CA 1
ATOM 1651 C C . GLN A 1 212 ? 6.260 -0.820 25.432 1.00 40.59 212 GLN A C 1
ATOM 1653 O O . GLN A 1 212 ? 7.222 -1.155 24.797 1.00 40.59 212 GLN A O 1
ATOM 1658 N N . ARG A 1 213 ? 5.066 -1.269 25.037 1.00 37.28 213 ARG A N 1
ATOM 1659 C CA . ARG A 1 213 ? 4.949 -2.126 23.835 1.00 37.28 213 ARG A CA 1
ATOM 1660 C C . ARG A 1 213 ? 5.309 -1.398 22.538 1.00 37.28 213 ARG A C 1
ATOM 1662 O O . ARG A 1 213 ? 5.747 -2.071 21.613 1.00 37.28 213 ARG A O 1
ATOM 1669 N N . PHE A 1 214 ? 5.141 -0.081 22.440 1.00 38.56 214 PHE A N 1
ATOM 1670 C CA 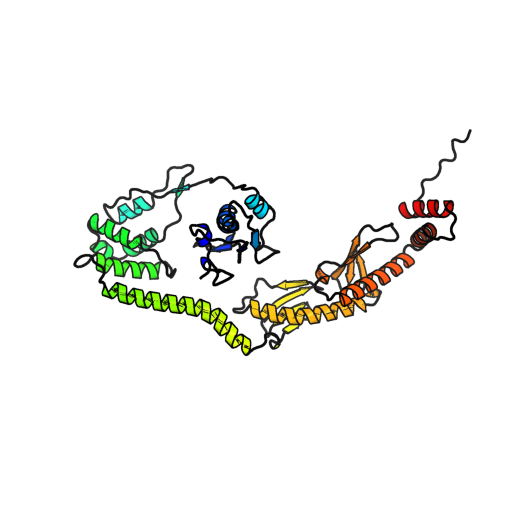. PHE A 1 214 ? 5.541 0.734 21.286 1.00 38.56 214 PHE A CA 1
ATOM 1671 C C . PHE A 1 214 ? 7.041 1.064 21.298 1.00 38.56 214 PHE A C 1
ATOM 1673 O O . PHE A 1 214 ? 7.660 1.106 20.235 1.00 38.56 214 PHE A O 1
ATOM 1680 N N . VAL A 1 215 ? 7.615 1.240 22.488 1.00 45.09 215 VAL A N 1
ATOM 1681 C CA . VAL A 1 215 ? 9.037 1.454 22.750 1.00 45.09 215 VAL A CA 1
ATOM 1682 C C . VAL A 1 215 ? 9.730 0.092 22.734 1.00 45.09 215 VAL A C 1
ATOM 1684 O O . VAL A 1 215 ? 10.408 -0.181 21.771 1.00 45.09 215 VAL A O 1
ATOM 1687 N N . ASP A 1 216 ? 9.470 -0.851 23.629 1.00 41.41 216 ASP A N 1
ATOM 1688 C CA . ASP A 1 216 ? 10.020 -2.219 23.693 1.00 41.41 216 ASP A CA 1
ATOM 1689 C C . ASP A 1 216 ? 9.813 -3.084 22.437 1.00 41.41 216 ASP A C 1
ATOM 1691 O O . ASP A 1 216 ? 10.734 -3.811 22.075 1.00 41.41 216 ASP A O 1
ATOM 1695 N N . LYS A 1 217 ? 8.713 -3.019 21.661 1.00 39.59 217 LYS A N 1
ATOM 1696 C CA . LYS A 1 217 ? 8.693 -3.803 20.396 1.00 39.59 217 LYS A CA 1
ATOM 1697 C C . LYS A 1 217 ? 9.667 -3.272 19.349 1.00 39.59 217 LYS A C 1
ATOM 1699 O O . LYS A 1 217 ? 10.084 -4.038 18.487 1.00 39.59 217 LYS A O 1
ATOM 1704 N N . ARG A 1 218 ? 10.037 -1.990 19.407 1.00 35.53 218 ARG A N 1
ATOM 1705 C CA . ARG A 1 218 ? 11.006 -1.376 18.487 1.00 35.53 218 ARG A CA 1
ATOM 1706 C C . ARG A 1 218 ? 12.404 -1.284 19.111 1.00 35.53 218 ARG A C 1
ATOM 1708 O O . ARG A 1 218 ? 13.376 -1.463 18.397 1.00 35.53 218 ARG A O 1
ATOM 1715 N N . THR A 1 219 ? 12.487 -1.119 20.429 1.00 36.81 219 THR A N 1
ATOM 1716 C CA . THR A 1 219 ? 13.677 -0.915 21.267 1.00 36.81 219 THR A CA 1
ATOM 1717 C C . THR A 1 219 ? 14.241 -2.231 21.787 1.00 36.81 219 THR A C 1
ATOM 1719 O O . THR A 1 219 ? 15.448 -2.394 21.763 1.00 36.81 219 THR A O 1
ATOM 1722 N N . THR A 1 220 ? 13.434 -3.229 22.159 1.00 36.75 220 THR A N 1
ATOM 1723 C CA . THR A 1 220 ? 13.934 -4.594 22.424 1.00 36.75 220 THR A CA 1
ATOM 1724 C C . THR A 1 220 ? 14.251 -5.323 21.118 1.00 36.75 220 THR A C 1
ATOM 1726 O O . THR A 1 220 ? 15.183 -6.122 21.087 1.00 36.75 220 THR A O 1
ATOM 1729 N N . ALA A 1 221 ? 13.563 -4.988 20.017 1.00 39.09 221 ALA A N 1
ATOM 1730 C CA . ALA A 1 221 ? 14.022 -5.356 18.679 1.00 39.09 221 ALA A CA 1
ATOM 1731 C C . ALA A 1 221 ? 15.340 -4.650 18.332 1.00 39.09 221 ALA A C 1
ATOM 1733 O O . ALA A 1 221 ? 16.223 -5.328 17.838 1.00 39.09 221 ALA A O 1
ATOM 1734 N N . LEU A 1 222 ? 15.530 -3.367 18.681 1.00 36.41 222 LEU A N 1
ATOM 1735 C CA . LEU A 1 222 ? 16.810 -2.657 18.511 1.00 36.41 222 LEU A CA 1
ATOM 1736 C C . LEU A 1 222 ? 17.938 -3.226 19.396 1.00 36.41 222 LEU A C 1
ATOM 1738 O O . LEU A 1 222 ? 19.068 -3.359 18.946 1.00 36.41 222 LEU A O 1
ATOM 1742 N N . ILE A 1 223 ? 17.642 -3.596 20.645 1.00 37.25 223 ILE A N 1
ATOM 1743 C CA . ILE A 1 223 ? 18.624 -4.106 21.617 1.00 37.25 223 ILE A CA 1
ATOM 1744 C C . ILE A 1 223 ? 18.969 -5.577 21.333 1.00 37.25 223 ILE A C 1
ATOM 1746 O O . ILE A 1 223 ? 20.118 -5.969 21.515 1.00 37.25 223 ILE A O 1
ATOM 1750 N N . ARG A 1 224 ? 18.043 -6.383 20.785 1.00 41.56 224 ARG A N 1
ATOM 1751 C CA . ARG A 1 224 ? 18.393 -7.678 20.164 1.00 41.56 224 ARG A CA 1
ATOM 1752 C C . ARG A 1 224 ? 19.001 -7.528 18.760 1.00 41.56 224 ARG A C 1
ATOM 1754 O O . ARG A 1 224 ? 19.795 -8.381 18.383 1.00 41.56 224 ARG A O 1
ATOM 1761 N N . GLN A 1 225 ? 18.721 -6.449 18.021 1.00 41.91 225 GLN A N 1
ATOM 1762 C CA . GLN A 1 225 ? 19.374 -6.105 16.741 1.00 41.91 225 GLN A CA 1
ATOM 1763 C C . GLN A 1 225 ? 20.833 -5.673 16.902 1.00 41.91 225 GLN A C 1
ATOM 1765 O O . GLN A 1 225 ? 21.571 -5.708 15.925 1.00 41.91 225 GLN A O 1
ATOM 1770 N N . ILE A 1 226 ? 21.277 -5.321 18.110 1.00 41.47 226 ILE A N 1
ATOM 1771 C CA . ILE A 1 226 ? 22.711 -5.161 18.395 1.00 41.47 226 ILE A CA 1
ATOM 1772 C C . ILE A 1 226 ? 23.382 -6.535 18.633 1.00 41.47 226 ILE A C 1
ATOM 1774 O O . ILE A 1 226 ? 24.605 -6.630 18.610 1.00 41.47 226 ILE A O 1
ATOM 1778 N N . GLY A 1 227 ? 22.606 -7.618 18.799 1.00 46.19 227 GLY A N 1
ATOM 1779 C CA . GLY A 1 227 ? 23.120 -8.961 19.100 1.00 46.19 227 GLY A CA 1
ATOM 1780 C C . GLY A 1 227 ? 22.972 -10.031 18.009 1.00 46.19 227 GLY A C 1
ATOM 1781 O O . GLY A 1 227 ? 23.668 -11.039 18.090 1.00 46.19 227 GLY A O 1
ATOM 1782 N N . ALA A 1 228 ? 22.107 -9.864 17.003 1.00 47.78 228 ALA A N 1
ATOM 1783 C CA . ALA A 1 228 ? 21.941 -10.858 15.937 1.00 47.78 228 ALA A CA 1
ATOM 1784 C C . ALA A 1 228 ? 21.809 -10.187 14.566 1.00 47.78 228 ALA A C 1
ATOM 1786 O O . ALA A 1 228 ? 20.777 -9.618 14.212 1.00 47.78 228 ALA A O 1
ATOM 1787 N N . ASP A 1 229 ? 22.891 -10.254 13.801 1.00 53.19 229 ASP A N 1
ATOM 1788 C CA . ASP A 1 229 ? 22.962 -9.797 12.422 1.00 53.19 229 ASP A CA 1
ATOM 1789 C C . ASP A 1 229 ? 22.046 -10.676 11.544 1.00 53.19 229 ASP A C 1
ATOM 1791 O O . ASP A 1 229 ? 22.191 -11.898 11.515 1.00 53.19 229 ASP A O 1
ATOM 1795 N N . ALA A 1 230 ? 21.098 -10.072 10.813 1.00 52.06 230 ALA A N 1
ATOM 1796 C CA . ALA A 1 230 ? 20.199 -10.780 9.884 1.00 52.06 230 ALA A CA 1
ATOM 1797 C C . ALA A 1 230 ? 20.963 -11.538 8.777 1.00 52.06 230 ALA A C 1
ATOM 1799 O O . ALA A 1 230 ? 20.390 -12.361 8.067 1.00 52.06 230 ALA A O 1
ATOM 1800 N N . SER A 1 231 ? 22.263 -11.260 8.641 1.00 52.19 231 SER A N 1
ATOM 1801 C CA . SER A 1 231 ? 23.211 -11.982 7.796 1.00 52.19 231 SER A CA 1
ATOM 1802 C C . SER A 1 231 ? 23.491 -13.425 8.232 1.00 52.19 231 SER A C 1
ATOM 1804 O O . SER A 1 231 ? 23.991 -14.200 7.421 1.00 52.19 231 SER A O 1
ATOM 1806 N N . LEU A 1 232 ? 23.185 -13.782 9.483 1.00 57.94 232 LEU A N 1
ATOM 1807 C CA . LEU A 1 232 ? 23.470 -15.100 10.053 1.00 57.94 232 LEU A CA 1
ATOM 1808 C C . LEU A 1 232 ? 22.353 -16.121 9.807 1.00 57.94 232 LEU A C 1
ATOM 1810 O O . LEU A 1 232 ? 22.556 -17.305 10.063 1.00 57.94 232 LEU A O 1
ATOM 1814 N N . LEU A 1 233 ? 21.190 -15.685 9.312 1.00 67.56 233 LEU A N 1
ATOM 1815 C CA . LEU A 1 233 ? 20.098 -16.596 8.979 1.00 67.56 233 LEU A CA 1
ATOM 1816 C C . LEU A 1 233 ? 20.438 -17.351 7.681 1.00 67.56 233 LEU A C 1
ATOM 1818 O O . LEU A 1 233 ? 20.671 -16.709 6.651 1.00 67.56 233 LEU A O 1
ATOM 1822 N N . PRO A 1 234 ? 20.481 -18.695 7.692 1.00 74.94 234 PRO A N 1
ATOM 1823 C CA . PRO A 1 234 ? 20.793 -19.470 6.501 1.00 74.94 234 PRO A CA 1
ATOM 1824 C C . PRO A 1 234 ? 19.674 -19.316 5.464 1.00 74.94 234 PRO A C 1
ATOM 1826 O O . PRO A 1 234 ? 18.507 -19.571 5.747 1.00 74.94 234 PRO A O 1
ATOM 1829 N N . VAL A 1 235 ? 20.040 -18.897 4.251 1.00 85.56 235 VAL A N 1
ATOM 1830 C CA . VAL A 1 235 ? 19.117 -18.757 3.114 1.00 85.56 235 VAL A CA 1
ATOM 1831 C C . VAL A 1 235 ? 19.492 -19.759 2.033 1.00 85.56 235 VAL A C 1
ATOM 1833 O O . VAL A 1 235 ? 20.637 -19.765 1.560 1.00 85.56 235 VAL A O 1
ATOM 1836 N N . THR A 1 236 ? 18.516 -20.555 1.609 1.00 87.25 236 THR A N 1
ATOM 1837 C CA . THR A 1 236 ? 18.663 -21.578 0.571 1.00 87.25 236 THR A CA 1
ATOM 1838 C C . THR A 1 236 ? 17.774 -21.228 -0.617 1.00 87.25 236 THR A C 1
ATOM 1840 O O . THR A 1 236 ? 16.623 -20.833 -0.446 1.00 87.25 236 THR A O 1
ATOM 1843 N N . ILE A 1 237 ? 18.319 -21.353 -1.829 1.00 90.06 237 ILE A N 1
ATOM 1844 C CA . ILE A 1 237 ? 17.570 -21.186 -3.078 1.00 90.06 237 ILE A CA 1
ATOM 1845 C C . ILE A 1 237 ? 17.550 -22.548 -3.766 1.00 90.06 237 ILE A C 1
ATOM 1847 O O . ILE A 1 237 ? 18.607 -23.052 -4.149 1.00 90.06 237 ILE A O 1
ATOM 1851 N N . GLY A 1 238 ? 16.373 -23.159 -3.861 1.00 85.25 238 GLY A N 1
ATOM 1852 C CA . GLY A 1 238 ? 16.191 -24.466 -4.481 1.00 85.25 238 GLY A CA 1
ATOM 1853 C C . GLY A 1 238 ? 16.288 -24.419 -6.012 1.00 85.25 238 GLY A C 1
ATOM 1854 O O . GLY A 1 238 ? 16.291 -23.340 -6.616 1.00 85.25 238 GLY A O 1
ATOM 1855 N N . PRO A 1 239 ? 16.356 -25.590 -6.667 1.00 78.75 239 PRO A N 1
ATOM 1856 C CA . PRO A 1 239 ? 16.580 -25.703 -8.111 1.00 78.75 239 PRO A CA 1
ATOM 1857 C C . PRO A 1 239 ? 15.450 -25.094 -8.953 1.00 78.75 239 PRO A C 1
ATOM 1859 O O . PRO A 1 239 ? 15.712 -24.574 -10.033 1.00 78.75 239 PRO A O 1
ATOM 1862 N N . GLU A 1 240 ? 14.214 -25.085 -8.446 1.00 79.44 240 GLU A N 1
ATOM 1863 C CA . GLU A 1 240 ? 13.063 -24.452 -9.113 1.00 79.44 240 GLU A CA 1
ATOM 1864 C C . GLU A 1 240 ? 12.875 -22.963 -8.760 1.00 79.44 240 GLU A C 1
ATOM 1866 O O . GLU A 1 240 ? 11.884 -22.329 -9.148 1.00 79.44 240 GLU A O 1
ATOM 1871 N N . GLY A 1 241 ? 13.833 -22.396 -8.021 1.00 85.19 241 GLY A N 1
ATOM 1872 C CA . GLY A 1 241 ? 13.839 -21.002 -7.592 1.00 85.19 241 GLY A CA 1
ATOM 1873 C C . GLY A 1 241 ? 13.117 -20.740 -6.272 1.00 85.19 241 GLY A C 1
ATOM 1874 O O . GLY A 1 241 ? 12.972 -19.582 -5.904 1.00 85.19 241 GLY A O 1
ATOM 1875 N N . GLU A 1 242 ? 12.659 -21.759 -5.547 1.00 89.75 242 GLU A N 1
ATOM 1876 C CA . GLU A 1 242 ? 12.122 -21.597 -4.188 1.00 89.75 242 GLU A CA 1
ATOM 1877 C C . GLU A 1 242 ? 13.160 -20.956 -3.256 1.00 89.75 242 GLU A C 1
ATOM 1879 O O . GLU A 1 242 ? 14.322 -21.351 -3.243 1.00 89.75 242 GLU A O 1
ATOM 1884 N N . VAL A 1 243 ? 12.761 -19.938 -2.497 1.00 90.00 243 VAL A N 1
ATOM 1885 C CA . VAL A 1 243 ? 13.642 -19.218 -1.574 1.00 90.00 243 VAL A CA 1
ATOM 1886 C C . VAL A 1 243 ? 13.172 -19.492 -0.157 1.00 90.00 243 VAL A C 1
ATOM 1888 O O . VAL A 1 243 ? 12.084 -19.060 0.240 1.00 90.00 243 VAL A O 1
ATOM 1891 N N . LEU A 1 244 ? 14.009 -20.196 0.599 1.00 86.19 244 LEU A N 1
ATOM 1892 C CA . LEU A 1 244 ? 13.772 -20.549 1.990 1.00 86.19 244 LEU A CA 1
ATOM 1893 C C . LEU A 1 244 ? 14.755 -19.807 2.892 1.00 86.19 244 LEU A C 1
ATOM 1895 O O . LEU A 1 244 ? 15.933 -19.665 2.561 1.00 86.19 244 LEU A O 1
ATOM 1899 N N . VAL A 1 245 ? 14.267 -19.347 4.038 1.00 84.25 245 VAL A N 1
ATOM 1900 C CA . VAL A 1 245 ? 15.104 -18.845 5.133 1.00 84.25 245 VAL A CA 1
ATOM 1901 C C . VAL A 1 245 ? 14.906 -19.804 6.297 1.00 84.25 245 VAL A C 1
ATOM 1903 O O . VAL A 1 245 ? 13.778 -19.971 6.765 1.00 84.25 245 VAL A O 1
ATOM 1906 N N . GLU A 1 246 ? 15.984 -20.469 6.711 1.00 79.19 246 GLU A N 1
ATOM 1907 C CA . GLU A 1 246 ? 15.926 -21.708 7.495 1.00 79.19 246 GLU A CA 1
ATOM 1908 C C . GLU A 1 246 ? 15.060 -22.755 6.765 1.00 79.19 246 GLU A C 1
ATOM 1910 O O . GLU A 1 246 ? 15.407 -23.146 5.652 1.00 79.19 246 GLU A O 1
ATOM 1915 N N . ASP A 1 247 ? 13.916 -23.137 7.337 1.00 76.06 247 ASP A N 1
ATOM 1916 C CA . ASP A 1 247 ? 12.950 -24.083 6.758 1.00 76.06 247 ASP A CA 1
ATOM 1917 C C . ASP A 1 247 ? 11.639 -23.405 6.309 1.00 76.06 247 ASP A C 1
ATOM 1919 O O . ASP A 1 247 ? 10.653 -24.070 5.982 1.00 76.06 247 ASP A O 1
ATOM 1923 N N . HIS A 1 248 ? 11.591 -22.068 6.305 1.00 77.81 248 HIS A N 1
ATOM 1924 C CA . HIS A 1 248 ? 10.377 -21.317 5.987 1.00 77.81 248 HIS A CA 1
ATOM 1925 C C . HIS A 1 248 ? 10.392 -20.819 4.535 1.00 77.81 248 HIS A C 1
ATOM 1927 O O . HIS A 1 248 ? 11.295 -20.059 4.168 1.00 77.81 248 HIS A O 1
ATOM 1933 N N . PRO A 1 249 ? 9.385 -21.167 3.710 1.00 82.56 249 PRO A N 1
ATOM 1934 C CA . PRO A 1 249 ? 9.276 -20.653 2.351 1.00 82.56 249 PRO A CA 1
ATOM 1935 C C . PRO A 1 249 ? 8.892 -19.170 2.378 1.00 82.56 249 PRO A C 1
ATOM 1937 O O . PRO A 1 249 ? 7.885 -18.777 2.971 1.00 82.56 249 PRO A O 1
ATOM 1940 N N . ILE A 1 250 ? 9.709 -18.334 1.735 1.00 85.88 250 ILE A N 1
ATOM 1941 C CA . ILE A 1 250 ? 9.507 -16.878 1.686 1.00 85.88 250 ILE A CA 1
ATOM 1942 C C . ILE A 1 250 ? 9.001 -16.432 0.316 1.00 85.88 250 ILE A C 1
ATOM 1944 O O . ILE A 1 250 ? 8.256 -15.454 0.212 1.00 85.88 250 ILE A O 1
ATOM 1948 N N . GLY A 1 251 ? 9.386 -17.134 -0.746 1.00 90.06 251 GLY A N 1
ATOM 1949 C CA . GLY A 1 251 ? 8.989 -16.777 -2.098 1.00 90.06 251 GLY A CA 1
ATOM 1950 C C . GLY A 1 251 ? 9.711 -17.585 -3.160 1.00 90.06 251 GLY A C 1
ATOM 1951 O O . GLY A 1 251 ? 10.285 -18.636 -2.882 1.00 90.06 251 GLY A O 1
ATOM 1952 N N . ARG A 1 252 ? 9.694 -17.063 -4.384 1.00 90.75 252 ARG A N 1
ATOM 1953 C CA . ARG A 1 252 ? 10.303 -17.686 -5.557 1.00 90.75 252 ARG A CA 1
ATOM 1954 C C . ARG A 1 252 ? 11.116 -16.674 -6.359 1.00 90.75 252 ARG A C 1
ATOM 1956 O O . ARG A 1 252 ? 10.660 -15.557 -6.589 1.00 90.75 252 ARG A O 1
ATOM 1963 N N . LEU A 1 253 ? 12.308 -17.073 -6.783 1.00 92.12 253 LEU A N 1
ATOM 1964 C CA . LEU A 1 253 ? 13.198 -16.349 -7.681 1.00 92.12 253 LEU A CA 1
ATOM 1965 C C . LEU A 1 253 ? 13.098 -16.937 -9.097 1.00 92.12 253 LEU A C 1
ATOM 1967 O O . LEU A 1 253 ? 13.676 -17.987 -9.385 1.00 92.12 253 LEU A O 1
ATOM 1971 N N . ASP A 1 254 ? 12.396 -16.229 -9.973 1.00 90.06 254 ASP A N 1
ATOM 1972 C CA . ASP A 1 254 ? 12.209 -16.550 -11.389 1.00 90.06 254 ASP A CA 1
ATOM 1973 C C . ASP A 1 254 ? 13.113 -15.637 -12.240 1.00 90.06 254 ASP A C 1
ATOM 1975 O O . ASP A 1 254 ? 12.966 -14.414 -12.220 1.00 90.06 254 ASP A O 1
ATOM 1979 N N . GLY A 1 255 ? 14.128 -16.196 -12.910 1.00 89.50 255 GLY A N 1
ATOM 1980 C CA . GLY A 1 255 ? 15.166 -15.407 -13.585 1.00 89.50 255 GLY A CA 1
ATOM 1981 C C . GLY A 1 255 ? 15.905 -14.461 -12.624 1.00 89.50 255 GLY A C 1
ATOM 1982 O O . GLY A 1 255 ? 16.742 -14.900 -11.833 1.00 89.50 255 GLY A O 1
ATOM 1983 N N . PHE A 1 256 ? 15.594 -13.164 -12.678 1.00 92.69 256 PHE A N 1
ATOM 1984 C CA . PHE A 1 256 ? 16.109 -12.137 -11.754 1.00 92.69 256 PHE A CA 1
ATOM 1985 C C . PHE A 1 256 ? 15.029 -11.578 -10.802 1.00 92.69 256 PHE A C 1
ATOM 1987 O O . PHE A 1 256 ? 15.339 -10.889 -9.819 1.00 92.69 256 PHE A O 1
ATOM 1994 N N . ARG A 1 257 ? 13.760 -11.927 -11.045 1.00 91.31 257 ARG A N 1
ATOM 1995 C CA . ARG A 1 257 ? 12.580 -11.448 -10.325 1.00 91.31 257 ARG A CA 1
ATOM 1996 C C . ARG A 1 257 ? 12.299 -12.306 -9.103 1.00 91.31 257 ARG A C 1
ATOM 1998 O O . ARG A 1 257 ? 12.080 -13.509 -9.201 1.00 91.31 257 ARG A O 1
ATOM 2005 N N . PHE A 1 258 ? 12.240 -11.669 -7.940 1.00 91.19 258 PHE A N 1
ATOM 2006 C CA . PHE A 1 258 ? 11.818 -12.324 -6.706 1.00 91.19 258 PHE A CA 1
ATOM 2007 C C . PHE A 1 258 ? 10.359 -11.981 -6.405 1.00 91.19 258 PHE A C 1
ATOM 2009 O O . PHE A 1 258 ? 9.999 -10.808 -6.352 1.00 91.19 258 PHE A O 1
ATOM 2016 N N . THR A 1 259 ? 9.533 -13.003 -6.193 1.00 89.50 259 THR A N 1
ATOM 2017 C CA . THR A 1 259 ? 8.118 -12.868 -5.836 1.00 89.50 259 THR A CA 1
ATOM 2018 C C . THR A 1 259 ? 7.890 -13.477 -4.462 1.00 89.50 259 THR A C 1
ATOM 2020 O O . THR A 1 259 ? 8.194 -14.647 -4.240 1.00 89.50 259 THR A O 1
ATOM 2023 N N . VAL A 1 260 ? 7.349 -12.689 -3.534 1.00 87.06 260 VAL A N 1
ATOM 2024 C CA . VAL A 1 260 ? 7.042 -13.143 -2.170 1.00 87.06 260 VAL A CA 1
ATOM 2025 C C . VAL A 1 260 ? 5.799 -14.030 -2.188 1.00 87.06 260 VAL A C 1
ATOM 2027 O O . VAL A 1 260 ? 4.788 -13.650 -2.778 1.00 87.06 260 VAL A O 1
ATOM 2030 N N . ASP A 1 261 ? 5.847 -15.169 -1.499 1.00 80.69 261 ASP A N 1
ATOM 2031 C CA . ASP A 1 261 ? 4.688 -16.055 -1.369 1.00 80.69 261 ASP A CA 1
ATOM 2032 C C . ASP A 1 261 ? 3.598 -15.377 -0.501 1.00 80.69 261 ASP A C 1
ATOM 2034 O O . ASP A 1 261 ? 3.870 -14.980 0.641 1.00 80.69 261 ASP A O 1
ATOM 2038 N N . PRO A 1 262 ? 2.356 -15.210 -1.002 1.00 71.75 262 PRO A N 1
ATOM 2039 C CA . PRO A 1 262 ? 1.243 -14.665 -0.222 1.00 71.75 262 PRO A CA 1
ATOM 2040 C C . PRO A 1 262 ? 0.886 -15.499 1.017 1.00 71.75 262 PRO A C 1
ATOM 2042 O O . PRO A 1 262 ? 0.354 -14.954 1.988 1.00 71.75 262 PRO A O 1
ATOM 2045 N N . ALA A 1 263 ? 1.161 -16.806 0.990 1.00 66.94 263 ALA A N 1
ATOM 2046 C CA . ALA A 1 263 ? 0.903 -17.739 2.079 1.00 66.94 263 ALA A CA 1
ATOM 2047 C C . ALA A 1 263 ? 2.015 -17.759 3.142 1.00 66.94 263 ALA A C 1
ATOM 2049 O O . ALA A 1 263 ? 1.814 -18.370 4.195 1.00 66.94 263 ALA A O 1
ATOM 2050 N N . ALA A 1 264 ? 3.143 -17.066 2.921 1.00 62.44 264 ALA A N 1
ATOM 2051 C CA . ALA A 1 264 ? 4.244 -16.966 3.879 1.00 62.44 264 ALA A CA 1
ATOM 2052 C C . ALA A 1 264 ? 3.796 -16.256 5.173 1.00 62.44 264 ALA A C 1
ATOM 2054 O O . ALA A 1 264 ? 3.872 -15.031 5.325 1.00 62.44 264 ALA A O 1
ATOM 2055 N N . ARG A 1 265 ? 3.301 -17.044 6.132 1.00 56.00 265 ARG A N 1
ATOM 2056 C CA . ARG A 1 265 ? 2.928 -16.613 7.483 1.00 56.00 265 ARG A CA 1
ATOM 2057 C C . ARG A 1 265 ? 4.126 -16.777 8.408 1.00 56.00 265 ARG A C 1
ATOM 2059 O O . ARG A 1 265 ? 4.291 -17.818 9.030 1.00 56.00 265 ARG A O 1
ATOM 2066 N N . ALA A 1 266 ? 4.928 -15.728 8.533 1.00 56.22 266 ALA A N 1
ATOM 2067 C CA . ALA A 1 266 ? 5.956 -15.642 9.563 1.00 56.22 266 ALA A CA 1
ATOM 2068 C C . ALA A 1 266 ? 5.669 -14.456 10.484 1.00 56.22 266 ALA A C 1
ATOM 2070 O O . ALA A 1 266 ? 5.397 -13.350 10.007 1.00 56.22 266 ALA A O 1
ATOM 2071 N N . ALA A 1 267 ? 5.772 -14.678 11.798 1.00 55.91 267 ALA A N 1
ATOM 2072 C CA . ALA A 1 267 ? 5.727 -13.605 12.794 1.00 55.91 267 ALA A CA 1
ATOM 2073 C C . ALA A 1 267 ? 6.780 -12.513 12.495 1.00 55.91 267 ALA A C 1
ATOM 2075 O O . ALA A 1 267 ? 6.526 -11.334 12.737 1.00 55.91 267 ALA A O 1
ATOM 2076 N N . ASP A 1 268 ? 7.886 -12.909 11.849 1.00 60.91 268 ASP A N 1
ATOM 2077 C CA . ASP A 1 268 ? 9.045 -12.080 11.513 1.00 60.91 268 ASP A CA 1
ATOM 2078 C C . ASP A 1 268 ? 9.241 -11.869 9.996 1.00 60.91 268 ASP A C 1
ATOM 2080 O O . ASP A 1 268 ? 10.364 -11.700 9.523 1.00 60.91 268 ASP A O 1
ATOM 2084 N N . ARG A 1 269 ? 8.157 -11.839 9.200 1.00 69.81 269 ARG A N 1
ATOM 2085 C CA . ARG A 1 269 ? 8.196 -11.716 7.719 1.00 69.81 269 ARG A CA 1
ATOM 2086 C C . ARG A 1 269 ? 9.179 -10.657 7.198 1.00 69.81 269 ARG A C 1
ATOM 2088 O O . ARG A 1 269 ? 9.870 -10.893 6.215 1.00 69.81 269 ARG A O 1
ATOM 2095 N N . ARG A 1 270 ? 9.270 -9.497 7.857 1.00 74.19 270 ARG A N 1
ATOM 2096 C CA . ARG A 1 270 ? 10.199 -8.416 7.479 1.00 74.19 270 ARG A CA 1
ATOM 2097 C C . ARG A 1 270 ? 11.673 -8.807 7.662 1.00 74.19 270 ARG A C 1
ATOM 2099 O O . ARG A 1 270 ? 12.493 -8.428 6.833 1.00 74.19 270 ARG A O 1
ATOM 2106 N N . LEU A 1 271 ? 12.005 -9.529 8.731 1.00 69.31 271 LEU A N 1
ATOM 2107 C CA . LEU A 1 271 ? 13.365 -9.999 9.007 1.00 69.31 271 LEU A CA 1
ATOM 2108 C C . LEU A 1 271 ? 13.777 -11.078 8.001 1.00 69.31 271 LEU A C 1
ATOM 2110 O O . LEU A 1 271 ? 14.859 -10.995 7.431 1.00 69.31 271 LEU A O 1
ATOM 2114 N N . LEU A 1 272 ? 12.886 -12.037 7.733 1.00 74.62 272 LEU A N 1
ATOM 2115 C CA . LEU A 1 272 ? 13.137 -13.109 6.767 1.00 74.62 272 LEU A CA 1
ATOM 2116 C C . LEU A 1 272 ? 13.295 -12.555 5.346 1.00 74.62 272 LEU A C 1
ATOM 2118 O O . LEU A 1 272 ? 14.194 -12.970 4.625 1.00 74.62 272 LEU A O 1
ATOM 2122 N N . LEU A 1 273 ? 12.493 -11.555 4.965 1.00 81.00 273 LEU A N 1
ATOM 2123 C CA . LEU A 1 273 ? 12.673 -10.854 3.692 1.00 81.00 273 LEU A CA 1
ATOM 2124 C C . LEU A 1 273 ? 14.007 -10.103 3.626 1.00 81.00 273 LEU A C 1
ATOM 2126 O O . LEU A 1 273 ? 14.661 -10.146 2.593 1.00 81.00 273 LEU A O 1
ATOM 2130 N N . ALA A 1 274 ? 14.442 -9.456 4.711 1.00 79.31 274 ALA A N 1
ATOM 2131 C CA . ALA A 1 274 ? 15.741 -8.782 4.744 1.00 79.31 274 ALA A CA 1
ATOM 2132 C C . ALA A 1 274 ? 16.918 -9.771 4.622 1.00 79.31 274 ALA A C 1
ATOM 2134 O O . ALA A 1 274 ? 17.889 -9.487 3.919 1.00 79.31 274 ALA A O 1
ATOM 2135 N N . ALA A 1 275 ? 16.820 -10.938 5.267 1.00 79.88 275 ALA A N 1
ATOM 2136 C CA . ALA A 1 275 ? 17.806 -12.010 5.141 1.00 79.88 275 ALA A CA 1
ATOM 2137 C C . ALA A 1 275 ? 17.830 -12.587 3.715 1.00 79.88 275 ALA A C 1
ATOM 2139 O O . ALA A 1 275 ? 18.899 -12.703 3.109 1.00 79.88 275 ALA A O 1
ATOM 2140 N N . ALA A 1 276 ? 16.649 -12.868 3.150 1.00 85.50 276 ALA A N 1
ATOM 2141 C CA . ALA A 1 276 ? 16.499 -13.322 1.774 1.00 85.50 276 ALA A CA 1
ATOM 2142 C C . ALA A 1 276 ? 17.088 -12.308 0.785 1.00 85.50 276 ALA A C 1
ATOM 2144 O O . ALA A 1 276 ? 17.907 -12.693 -0.043 1.00 85.50 276 ALA A O 1
ATOM 2145 N N . GLU A 1 277 ? 16.765 -11.016 0.911 1.00 86.00 277 GLU A N 1
ATOM 2146 C CA . GLU A 1 277 ? 17.237 -9.967 -0.001 1.00 86.00 277 GLU A CA 1
ATOM 2147 C C . GLU A 1 277 ? 18.767 -9.908 -0.065 1.00 86.00 277 GLU A C 1
ATOM 2149 O O . GLU A 1 277 ? 19.346 -9.856 -1.149 1.00 86.00 277 GLU A O 1
ATOM 2154 N N . LYS A 1 278 ? 19.448 -10.024 1.082 1.00 83.31 278 LYS A N 1
ATOM 2155 C CA . LYS A 1 278 ? 20.916 -10.022 1.128 1.00 83.31 278 LYS A CA 1
ATOM 2156 C C . LYS A 1 278 ? 21.521 -11.198 0.350 1.00 83.31 278 LYS A C 1
ATOM 2158 O O . LYS A 1 278 ? 22.509 -11.011 -0.359 1.00 83.31 278 LYS A O 1
ATOM 2163 N N . ARG A 1 279 ? 20.926 -12.397 0.429 1.00 88.56 279 ARG A N 1
ATOM 2164 C CA . ARG A 1 279 ? 21.359 -13.561 -0.369 1.00 88.56 279 ARG A CA 1
ATOM 2165 C C . ARG A 1 279 ? 20.954 -13.437 -1.839 1.00 88.56 279 ARG A C 1
ATOM 2167 O O . ARG A 1 279 ? 21.723 -13.848 -2.709 1.00 88.56 279 ARG A O 1
ATOM 2174 N N . LEU A 1 280 ? 19.781 -12.871 -2.116 1.00 91.75 280 LEU A N 1
ATOM 2175 C CA . LEU A 1 280 ? 19.272 -12.648 -3.467 1.00 91.75 280 LEU A CA 1
ATOM 2176 C C . LEU A 1 280 ? 20.169 -11.696 -4.253 1.00 91.75 280 LEU A C 1
ATOM 2178 O O . LEU A 1 280 ? 20.387 -11.946 -5.431 1.00 91.75 280 LEU A O 1
ATOM 2182 N N . VAL A 1 281 ? 20.740 -10.661 -3.626 1.00 90.31 281 VAL A N 1
ATOM 2183 C CA . VAL A 1 281 ? 21.740 -9.789 -4.269 1.00 90.31 281 VAL A CA 1
ATOM 2184 C C . VAL A 1 281 ? 22.929 -10.608 -4.783 1.00 90.31 281 VAL A C 1
ATOM 2186 O O . VAL A 1 281 ? 23.305 -10.481 -5.948 1.00 90.31 281 VAL A O 1
ATOM 2189 N N . THR A 1 282 ? 23.475 -11.503 -3.955 1.00 90.81 282 THR A N 1
ATOM 2190 C CA . THR A 1 282 ? 24.589 -12.377 -4.348 1.00 90.81 282 THR A CA 1
ATOM 2191 C C . THR A 1 282 ? 24.192 -13.353 -5.458 1.00 90.81 282 THR A C 1
ATOM 2193 O O . THR A 1 282 ? 24.927 -13.500 -6.433 1.00 90.81 282 THR A O 1
ATOM 2196 N N . GLU A 1 283 ? 23.027 -14.003 -5.355 1.00 93.00 283 GLU A N 1
ATOM 2197 C CA . GLU A 1 283 ? 22.572 -14.951 -6.384 1.00 93.00 283 GLU A CA 1
ATOM 2198 C C . GLU A 1 283 ? 22.239 -14.255 -7.710 1.00 93.00 283 GLU A C 1
ATOM 2200 O O . GLU A 1 283 ? 22.609 -14.755 -8.770 1.00 93.00 283 GLU A O 1
ATOM 2205 N N . ARG A 1 284 ? 21.599 -13.080 -7.680 1.00 94.62 284 ARG A N 1
ATOM 2206 C CA . ARG A 1 284 ? 21.363 -12.255 -8.875 1.00 94.62 284 ARG A CA 1
ATOM 2207 C C . ARG A 1 284 ? 22.685 -11.871 -9.526 1.00 94.62 284 ARG A C 1
ATOM 2209 O O . ARG A 1 284 ? 22.813 -12.031 -10.734 1.00 94.62 284 ARG A O 1
ATOM 2216 N N . GLY A 1 285 ? 23.679 -11.454 -8.739 1.00 93.44 285 GLY A N 1
ATOM 2217 C CA . GLY A 1 285 ? 25.030 -11.184 -9.232 1.00 93.44 285 GLY A CA 1
ATOM 2218 C C . GLY A 1 285 ? 25.640 -12.391 -9.953 1.00 93.44 285 GLY A C 1
ATOM 2219 O O . GLY A 1 285 ? 26.048 -12.273 -11.107 1.00 93.44 285 GLY A O 1
ATOM 2220 N N . ARG A 1 286 ? 25.588 -13.576 -9.328 1.00 94.62 286 ARG A N 1
ATOM 2221 C CA . ARG A 1 286 ? 26.050 -14.841 -9.925 1.00 94.62 286 ARG A CA 1
ATOM 2222 C C . ARG A 1 286 ? 25.320 -15.174 -11.231 1.00 94.62 286 ARG A C 1
ATOM 2224 O O . ARG A 1 286 ? 25.956 -15.576 -12.202 1.00 94.62 286 ARG A O 1
ATOM 2231 N N . ARG A 1 287 ? 23.992 -15.000 -11.281 1.00 95.19 287 ARG A N 1
ATOM 2232 C CA . ARG A 1 287 ? 23.188 -15.191 -12.504 1.00 95.19 287 ARG A CA 1
ATOM 2233 C C . ARG A 1 287 ? 23.548 -14.171 -13.585 1.00 95.19 287 ARG A C 1
ATOM 2235 O O . ARG A 1 287 ? 23.614 -14.539 -14.752 1.00 95.19 287 ARG A O 1
ATOM 2242 N N . GLY A 1 288 ? 23.819 -12.922 -13.211 1.00 96.31 288 GLY A N 1
ATOM 2243 C CA . GLY A 1 288 ? 24.264 -11.869 -14.126 1.00 96.31 288 GLY A CA 1
ATOM 2244 C C . GLY A 1 288 ? 25.623 -12.183 -14.751 1.00 96.31 288 GLY A C 1
ATOM 2245 O O . GLY A 1 288 ? 25.791 -12.048 -15.959 1.00 96.31 288 GLY A O 1
ATOM 2246 N N . GLU A 1 289 ? 26.570 -12.681 -13.955 1.00 96.25 289 GLU A N 1
ATOM 2247 C CA . GLU A 1 289 ? 27.873 -13.155 -14.440 1.00 96.25 289 GLU A CA 1
ATOM 2248 C C . GLU A 1 289 ? 27.730 -14.372 -15.360 1.00 96.25 289 GLU A C 1
ATOM 2250 O O . GLU A 1 289 ? 28.328 -14.403 -16.435 1.00 96.25 289 GLU A O 1
ATOM 2255 N N . ALA A 1 290 ? 26.881 -15.337 -14.992 1.00 96.06 290 ALA A N 1
ATOM 2256 C CA . ALA A 1 290 ? 26.584 -16.495 -15.831 1.00 96.06 290 ALA A CA 1
ATOM 2257 C C . ALA A 1 290 ? 25.942 -16.095 -17.169 1.00 96.06 290 ALA A C 1
ATOM 2259 O O . ALA A 1 290 ? 26.306 -16.644 -18.205 1.00 96.06 290 ALA A O 1
ATOM 2260 N N . LEU A 1 291 ? 25.036 -15.113 -17.172 1.00 97.06 291 LEU A N 1
ATOM 2261 C CA . LEU A 1 291 ? 24.446 -14.558 -18.391 1.00 97.06 291 LEU A CA 1
ATOM 2262 C C . LEU A 1 291 ? 25.495 -13.831 -19.245 1.00 97.06 291 LEU A C 1
ATOM 2264 O O . LEU A 1 291 ? 25.548 -14.033 -20.456 1.00 97.06 291 LEU A O 1
ATOM 2268 N N . ALA A 1 292 ? 26.363 -13.021 -18.633 1.00 96.94 292 ALA A N 1
ATOM 2269 C CA . ALA A 1 292 ? 27.435 -12.316 -19.338 1.00 96.94 292 ALA A CA 1
ATOM 2270 C C . ALA A 1 292 ? 28.467 -13.276 -19.967 1.00 96.94 292 ALA A C 1
ATOM 2272 O O . ALA A 1 292 ? 29.048 -12.963 -21.012 1.00 96.94 292 ALA A O 1
ATOM 2273 N N . ALA A 1 293 ? 28.664 -14.446 -19.356 1.00 96.50 293 ALA A N 1
ATOM 2274 C CA . ALA A 1 293 ? 29.543 -15.512 -19.831 1.00 96.50 293 ALA A CA 1
ATOM 2275 C C . ALA A 1 293 ? 28.828 -16.599 -20.658 1.00 96.50 293 ALA A C 1
ATOM 2277 O O . ALA A 1 293 ? 29.488 -17.520 -21.134 1.00 96.50 293 ALA A O 1
ATOM 2278 N N . ALA A 1 294 ? 27.505 -16.513 -20.837 1.00 96.44 294 ALA A N 1
ATOM 2279 C CA . ALA A 1 294 ? 26.719 -17.550 -21.497 1.00 96.44 294 ALA A CA 1
ATOM 2280 C C . ALA A 1 294 ? 27.210 -17.795 -22.927 1.00 96.44 294 ALA A C 1
ATOM 2282 O O . ALA A 1 294 ? 27.543 -16.846 -23.634 1.00 96.44 294 ALA A O 1
ATOM 2283 N N . GLU A 1 295 ? 27.205 -19.044 -23.387 1.00 96.31 295 GLU A N 1
ATOM 2284 C CA . GLU A 1 295 ? 27.506 -19.387 -24.781 1.00 96.31 295 GLU A CA 1
ATOM 2285 C C . GLU A 1 295 ? 26.378 -18.950 -25.729 1.00 96.31 295 GLU A C 1
ATOM 2287 O O . GLU A 1 295 ? 25.249 -18.711 -25.304 1.00 96.31 295 GLU A O 1
ATOM 2292 N N . ASP A 1 296 ? 26.666 -18.834 -27.030 1.00 95.25 296 ASP A N 1
ATOM 2293 C CA . ASP A 1 296 ? 25.680 -18.361 -28.017 1.00 95.25 296 ASP A CA 1
ATOM 2294 C C . ASP A 1 296 ? 24.444 -19.270 -28.106 1.00 95.25 296 ASP A C 1
ATOM 2296 O O . ASP A 1 296 ? 23.352 -18.776 -28.374 1.00 95.25 296 ASP A O 1
ATOM 2300 N N . ALA A 1 297 ? 24.601 -20.572 -27.844 1.00 93.56 297 ALA A N 1
ATOM 2301 C CA . ALA A 1 297 ? 23.513 -21.551 -27.864 1.00 93.56 297 ALA A CA 1
ATOM 2302 C C . ALA A 1 297 ? 22.523 -21.402 -26.693 1.00 93.56 297 ALA A C 1
ATOM 2304 O O . ALA A 1 297 ? 21.406 -21.905 -26.771 1.00 93.56 297 ALA A O 1
ATOM 2305 N N . ALA A 1 298 ? 22.916 -20.714 -25.616 1.00 94.06 298 ALA A N 1
ATOM 2306 C CA . ALA A 1 298 ? 22.057 -20.471 -24.458 1.00 94.06 298 ALA A CA 1
ATOM 2307 C C . ALA A 1 298 ? 21.125 -19.258 -24.644 1.00 94.06 298 ALA A C 1
ATOM 2309 O O . ALA A 1 298 ? 20.285 -18.992 -23.782 1.00 94.06 298 ALA A O 1
ATOM 2310 N N . LEU A 1 299 ? 21.290 -18.508 -25.738 1.00 96.88 299 LEU A N 1
ATOM 2311 C CA . LEU A 1 299 ? 20.524 -17.311 -26.062 1.00 96.88 299 LEU A CA 1
ATOM 2312 C C . LEU A 1 299 ? 19.633 -17.576 -27.274 1.00 96.88 299 LEU A C 1
ATOM 2314 O O . LEU A 1 299 ? 20.062 -18.146 -28.276 1.00 96.88 299 LEU A O 1
ATOM 2318 N N . THR A 1 300 ? 18.385 -17.130 -27.194 1.00 96.31 300 THR A N 1
ATOM 2319 C CA . THR A 1 300 ? 17.406 -17.261 -28.281 1.00 96.31 300 THR A CA 1
ATOM 2320 C C . THR A 1 300 ? 16.659 -15.950 -28.481 1.00 96.31 300 THR A C 1
ATOM 2322 O O . THR A 1 300 ? 16.531 -15.170 -27.543 1.00 96.31 300 THR A O 1
ATOM 2325 N N . LEU A 1 301 ? 16.191 -15.686 -29.704 1.00 95.69 301 LEU A N 1
ATOM 2326 C CA . LEU A 1 301 ? 15.340 -14.538 -30.019 1.00 95.69 301 LEU A CA 1
ATOM 2327 C C . LEU A 1 301 ? 13.933 -15.049 -30.326 1.00 95.69 301 LEU A C 1
ATOM 2329 O O . LEU A 1 301 ? 13.756 -15.812 -31.275 1.00 95.69 301 LEU A O 1
ATOM 2333 N N . VAL A 1 302 ? 12.950 -14.622 -29.540 1.00 94.38 302 VAL A N 1
ATOM 2334 C CA . VAL A 1 302 ? 11.538 -14.997 -29.679 1.00 94.38 302 VAL A CA 1
ATOM 2335 C C . VAL A 1 302 ? 10.712 -13.720 -29.662 1.00 94.38 302 VAL A C 1
ATOM 2337 O O . VAL A 1 302 ? 10.764 -12.980 -28.688 1.00 94.38 302 VAL A O 1
ATOM 2340 N N . ASP A 1 303 ? 10.000 -13.422 -30.749 1.00 91.88 303 ASP A N 1
ATOM 2341 C CA . ASP A 1 303 ? 9.118 -12.247 -30.868 1.00 91.88 303 ASP A CA 1
ATOM 2342 C C . ASP A 1 303 ? 9.763 -10.912 -30.436 1.00 91.88 303 ASP A C 1
ATOM 2344 O O . ASP A 1 303 ? 9.150 -10.066 -29.790 1.00 91.88 303 ASP A O 1
ATOM 2348 N N . GLY A 1 304 ? 11.042 -10.719 -30.780 1.00 91.88 304 GLY A N 1
ATOM 2349 C CA . GLY A 1 304 ? 11.801 -9.515 -30.416 1.00 91.88 304 GLY A CA 1
ATOM 2350 C C . GLY A 1 304 ? 12.343 -9.503 -28.980 1.00 91.88 304 GLY A C 1
ATOM 2351 O O . GLY A 1 304 ? 12.984 -8.528 -28.592 1.00 91.88 304 GLY A O 1
ATOM 2352 N N . MET A 1 305 ? 12.140 -10.573 -28.210 1.00 96.12 305 MET A N 1
ATOM 2353 C CA . MET A 1 305 ? 12.706 -10.792 -26.879 1.00 96.12 305 MET A CA 1
ATOM 2354 C C . MET A 1 305 ? 13.901 -11.741 -26.953 1.00 96.12 305 MET A C 1
ATOM 2356 O O . MET A 1 305 ? 13.817 -12.833 -27.512 1.00 96.12 305 MET A O 1
ATOM 2360 N N . ILE A 1 306 ? 15.015 -11.348 -26.351 1.00 96.81 306 ILE A N 1
ATOM 2361 C CA . ILE A 1 306 ? 16.161 -12.215 -26.113 1.00 96.81 306 ILE A CA 1
ATOM 2362 C C . ILE A 1 306 ? 15.902 -12.991 -24.827 1.00 96.81 306 ILE A C 1
ATOM 2364 O O . ILE A 1 306 ? 15.682 -12.402 -23.768 1.00 96.81 306 ILE A O 1
ATOM 2368 N N . VAL A 1 307 ? 15.935 -14.314 -24.930 1.00 96.75 307 VAL A N 1
ATOM 2369 C CA . VAL A 1 307 ? 15.618 -15.255 -23.857 1.00 96.75 307 VAL A CA 1
ATOM 2370 C C . VAL A 1 307 ? 16.861 -16.064 -23.500 1.00 96.75 307 VAL A C 1
ATOM 2372 O O . VAL A 1 307 ? 17.536 -16.603 -24.381 1.00 96.75 307 VAL A O 1
ATOM 2375 N N . TRP A 1 308 ? 17.134 -16.174 -22.201 1.00 96.50 308 TRP A N 1
ATOM 2376 C CA . TRP A 1 308 ? 18.194 -16.991 -21.615 1.00 96.50 308 TRP A CA 1
ATOM 2377 C C . TRP A 1 308 ? 17.602 -17.938 -20.573 1.00 96.50 308 TRP A C 1
ATOM 2379 O O . TRP A 1 308 ? 16.933 -17.494 -19.641 1.00 96.50 308 TRP A O 1
ATOM 2389 N N . ASN A 1 309 ? 17.835 -19.246 -20.725 1.00 88.69 309 ASN A N 1
ATOM 2390 C CA . ASN A 1 309 ? 17.289 -20.285 -19.838 1.00 88.69 309 ASN A CA 1
ATOM 2391 C C . ASN A 1 309 ? 15.766 -20.179 -19.606 1.00 88.69 309 ASN A C 1
ATOM 2393 O O . ASN A 1 309 ? 15.278 -20.436 -18.513 1.00 88.69 309 ASN A O 1
ATOM 2397 N N . GLY A 1 310 ? 15.011 -19.774 -20.632 1.00 88.00 310 GLY A N 1
ATOM 2398 C CA . GLY A 1 310 ? 13.558 -19.589 -20.540 1.00 88.00 310 GLY A CA 1
ATOM 2399 C C . GLY A 1 310 ? 13.106 -18.246 -19.953 1.00 88.00 310 GLY A C 1
ATOM 2400 O O . GLY A 1 310 ? 11.909 -17.978 -19.939 1.00 88.00 310 GLY A O 1
ATOM 2401 N N . HIS A 1 311 ? 14.029 -17.373 -19.536 1.00 92.06 311 HIS A N 1
ATOM 2402 C CA . HIS A 1 311 ? 13.718 -16.045 -19.002 1.00 92.06 311 HIS A CA 1
ATOM 2403 C C . HIS A 1 311 ? 14.064 -14.943 -20.010 1.00 92.06 311 HIS A C 1
ATOM 2405 O O . HIS A 1 311 ? 15.161 -14.928 -20.571 1.00 92.06 311 HIS A O 1
ATOM 2411 N N . GLY A 1 312 ? 13.147 -14.000 -20.235 1.00 95.06 312 GLY A N 1
ATOM 2412 C CA . GLY A 1 312 ? 13.410 -12.813 -21.055 1.00 95.06 312 GLY A CA 1
ATOM 2413 C C . GLY A 1 312 ? 14.416 -11.885 -20.373 1.00 95.06 312 GLY A C 1
ATOM 2414 O O . GLY A 1 312 ? 14.233 -11.523 -19.213 1.00 95.06 312 GLY A O 1
ATOM 2415 N N . VAL A 1 313 ? 15.488 -11.519 -21.077 1.00 96.88 313 VAL A N 1
ATOM 2416 C CA . VAL A 1 313 ? 16.587 -10.703 -20.525 1.00 96.88 313 VAL A CA 1
ATOM 2417 C C . VAL A 1 313 ? 16.767 -9.361 -21.226 1.00 96.88 313 VAL A C 1
ATOM 2419 O O . VAL A 1 313 ? 17.305 -8.428 -20.629 1.00 96.88 313 VAL A O 1
ATOM 2422 N N . ALA A 1 314 ? 16.317 -9.234 -22.473 1.00 97.25 314 ALA A N 1
ATOM 2423 C CA . ALA A 1 314 ? 16.330 -7.969 -23.195 1.00 97.25 314 ALA A CA 1
ATOM 2424 C C . ALA A 1 314 ? 15.322 -7.972 -24.337 1.00 97.25 314 ALA A C 1
ATOM 2426 O O . ALA A 1 314 ? 15.131 -8.993 -24.986 1.00 97.25 314 ALA A O 1
ATOM 2427 N N . LYS A 1 315 ? 14.768 -6.810 -24.658 1.00 97.06 315 LYS A N 1
ATOM 2428 C CA . LYS A 1 315 ? 13.900 -6.604 -25.815 1.00 97.06 315 LYS A CA 1
ATOM 2429 C C . LYS A 1 315 ? 14.577 -5.760 -26.885 1.00 97.06 315 LYS A C 1
ATOM 2431 O O . LYS A 1 315 ? 15.381 -4.870 -26.594 1.00 97.06 315 LYS A O 1
ATOM 2436 N N . LEU A 1 316 ? 14.198 -6.014 -28.128 1.00 95.50 316 LEU A N 1
ATOM 2437 C CA . LEU A 1 316 ? 14.553 -5.186 -29.268 1.00 95.50 316 LEU A CA 1
ATOM 2438 C C . LEU A 1 316 ? 13.522 -4.069 -29.430 1.00 95.50 316 LEU A C 1
ATOM 2440 O O . LEU A 1 316 ? 12.316 -4.308 -29.461 1.00 95.50 316 LEU A O 1
ATOM 2444 N N . THR A 1 317 ? 14.002 -2.840 -29.568 1.00 94.62 317 THR A N 1
ATOM 2445 C CA . THR A 1 317 ? 13.194 -1.670 -29.913 1.00 94.62 317 THR A CA 1
ATOM 2446 C C . THR A 1 317 ? 13.702 -1.049 -31.215 1.00 94.62 317 THR A C 1
ATOM 2448 O O . THR A 1 317 ? 14.868 -1.251 -31.579 1.00 94.62 317 THR A O 1
ATOM 2451 N N . PRO A 1 318 ? 12.863 -0.279 -31.936 1.00 92.94 318 PRO A N 1
ATOM 2452 C CA . PRO A 1 318 ? 13.309 0.455 -33.114 1.00 92.94 318 PRO A CA 1
ATOM 2453 C C . PRO A 1 318 ? 14.554 1.288 -32.794 1.00 92.94 318 PRO A C 1
ATOM 2455 O O . PRO A 1 318 ? 14.584 2.021 -31.806 1.00 92.94 318 PRO A O 1
ATOM 2458 N N . GLY A 1 319 ? 15.598 1.119 -33.602 1.00 90.31 319 GLY A N 1
ATOM 2459 C CA . GLY A 1 319 ? 16.848 1.855 -33.460 1.00 90.31 319 GLY A CA 1
ATOM 2460 C C . GLY A 1 319 ? 17.041 2.860 -34.588 1.00 90.31 319 GLY A C 1
ATOM 2461 O O . GLY A 1 319 ? 16.087 3.305 -35.222 1.00 90.31 319 GLY A O 1
ATOM 2462 N N . ARG A 1 320 ? 18.297 3.231 -34.853 1.00 87.69 320 ARG A N 1
ATOM 2463 C CA . ARG A 1 320 ? 18.619 4.244 -35.876 1.00 87.69 320 ARG A CA 1
ATOM 2464 C C . ARG A 1 320 ? 18.372 3.763 -37.306 1.00 87.69 320 ARG A C 1
ATOM 2466 O O . ARG A 1 320 ? 18.317 4.593 -38.205 1.00 87.69 320 ARG A O 1
ATOM 2473 N N . SER A 1 321 ? 18.335 2.450 -37.518 1.00 88.81 321 SER A N 1
ATOM 2474 C CA . SER A 1 321 ? 18.104 1.819 -38.817 1.00 88.81 321 SER A CA 1
ATOM 2475 C C . SER A 1 321 ? 17.679 0.354 -38.624 1.00 88.81 321 SER A C 1
ATOM 2477 O O . SER A 1 321 ? 17.807 -0.167 -37.511 1.00 88.81 321 SER A O 1
ATOM 2479 N N . LEU A 1 322 ? 17.177 -0.319 -39.666 1.00 87.31 322 LEU A N 1
ATOM 2480 C CA . LEU A 1 322 ? 16.718 -1.716 -39.567 1.00 87.31 322 LEU A CA 1
ATOM 2481 C C . LEU A 1 322 ? 17.850 -2.678 -39.176 1.00 87.31 322 LEU A C 1
ATOM 2483 O O . LEU A 1 322 ? 17.637 -3.613 -38.408 1.00 87.31 322 LEU A O 1
ATOM 2487 N N . ALA A 1 323 ? 19.070 -2.410 -39.637 1.00 89.19 323 ALA A N 1
ATOM 2488 C CA . ALA A 1 323 ? 20.270 -3.168 -39.292 1.00 89.19 323 ALA A CA 1
ATOM 2489 C C . ALA A 1 323 ? 20.862 -2.817 -37.913 1.00 89.19 323 ALA A C 1
ATOM 2491 O O . ALA A 1 323 ? 21.855 -3.413 -37.499 1.00 89.19 323 ALA A O 1
ATOM 2492 N N . ARG A 1 324 ? 20.310 -1.815 -37.216 1.00 89.12 324 ARG A N 1
ATOM 2493 C CA . ARG A 1 324 ? 20.796 -1.328 -35.914 1.00 89.12 324 ARG A CA 1
ATOM 2494 C C . ARG A 1 324 ? 19.635 -1.079 -34.953 1.00 89.12 324 ARG A C 1
ATOM 2496 O O . ARG A 1 324 ? 19.424 0.075 -34.554 1.00 89.12 324 ARG A O 1
ATOM 2503 N N . PRO A 1 325 ? 18.872 -2.123 -34.589 1.00 92.12 325 PRO A N 1
ATOM 2504 C CA . PRO A 1 325 ? 17.861 -1.992 -33.555 1.00 92.12 325 PRO A CA 1
ATOM 2505 C C . PRO A 1 325 ? 18.528 -1.691 -32.212 1.00 92.12 325 PRO A C 1
ATOM 2507 O O . PRO A 1 325 ? 19.705 -1.986 -31.985 1.00 92.12 325 PRO A O 1
ATOM 2510 N N . GLN A 1 326 ? 17.770 -1.076 -31.315 1.00 93.94 326 GLN A N 1
ATOM 2511 C CA . GLN A 1 326 ? 18.233 -0.827 -29.962 1.00 93.94 326 GLN A CA 1
ATOM 2512 C C . GLN A 1 326 ? 17.896 -2.033 -29.085 1.00 93.94 326 GLN A C 1
ATOM 2514 O O . GLN A 1 326 ? 16.777 -2.535 -29.103 1.00 93.94 326 GLN A O 1
ATOM 2519 N N . LEU A 1 327 ? 18.877 -2.487 -28.310 1.00 95.88 327 LEU A N 1
ATOM 2520 C CA . LEU A 1 327 ? 18.712 -3.558 -27.335 1.00 95.88 327 LEU A CA 1
ATOM 2521 C C . LEU A 1 327 ? 18.541 -2.937 -25.951 1.00 95.88 327 LEU A C 1
ATOM 2523 O O . LEU A 1 327 ? 19.437 -2.234 -25.475 1.00 95.88 327 LEU A O 1
ATOM 2527 N N . VAL A 1 328 ? 17.395 -3.193 -25.326 1.00 96.56 328 VAL A N 1
ATOM 2528 C CA . VAL A 1 328 ? 17.031 -2.677 -24.004 1.00 96.56 328 VAL A CA 1
ATOM 2529 C C . VAL A 1 328 ? 16.911 -3.856 -23.046 1.00 96.56 328 VAL A C 1
ATOM 2531 O O . VAL A 1 328 ? 16.109 -4.752 -23.293 1.00 96.56 328 VAL A O 1
ATOM 2534 N N . LEU A 1 329 ? 17.697 -3.868 -21.966 1.00 97.12 329 LEU A N 1
ATOM 2535 C CA . LEU A 1 329 ? 17.570 -4.899 -20.931 1.00 97.12 329 LEU A CA 1
ATOM 2536 C C . LEU A 1 329 ? 16.179 -4.861 -20.291 1.00 97.12 329 LEU A C 1
ATOM 2538 O O . LEU A 1 329 ? 15.586 -3.792 -20.128 1.00 97.12 329 LEU A O 1
ATOM 2542 N N . GLU A 1 330 ? 15.675 -6.028 -19.905 1.00 95.81 330 GLU A N 1
ATOM 2543 C CA . GLU A 1 330 ? 14.431 -6.118 -19.145 1.00 95.81 330 GLU A CA 1
ATOM 2544 C C . GLU A 1 330 ? 14.591 -5.526 -17.740 1.00 95.81 330 GLU A C 1
ATOM 2546 O O . GLU A 1 330 ? 15.658 -5.615 -17.127 1.00 95.81 330 GLU A O 1
ATOM 2551 N N . ARG A 1 331 ? 13.505 -4.947 -17.205 1.00 93.12 331 ARG A N 1
ATOM 2552 C CA . ARG A 1 331 ? 13.497 -4.286 -15.881 1.00 93.12 331 ARG A CA 1
ATOM 2553 C C . ARG A 1 331 ? 13.915 -5.225 -14.750 1.00 93.12 331 ARG A C 1
ATOM 2555 O O . ARG A 1 331 ? 14.452 -4.782 -13.742 1.00 93.12 331 ARG A O 1
ATOM 2562 N N . ASP A 1 332 ? 13.718 -6.527 -14.928 1.00 91.94 332 ASP A N 1
ATOM 2563 C CA . ASP A 1 332 ? 14.103 -7.532 -13.937 1.00 91.94 332 ASP A CA 1
ATOM 2564 C C . ASP A 1 332 ? 15.624 -7.573 -13.711 1.00 91.94 332 ASP A C 1
ATOM 2566 O O . ASP A 1 332 ? 16.063 -8.011 -12.653 1.00 91.94 332 ASP A O 1
ATOM 2570 N N . LEU A 1 333 ? 16.433 -7.062 -14.649 1.00 94.31 333 LEU A N 1
ATOM 2571 C CA . LEU A 1 333 ? 17.886 -6.953 -14.512 1.00 94.31 333 LEU A CA 1
ATOM 2572 C C . LEU A 1 333 ? 18.330 -5.679 -13.772 1.00 94.31 333 LEU A C 1
ATOM 2574 O O . LEU A 1 333 ? 19.518 -5.549 -13.471 1.00 94.31 333 LEU A O 1
ATOM 2578 N N . ASP A 1 334 ? 17.422 -4.756 -13.424 1.00 92.94 334 ASP A N 1
ATOM 2579 C CA . ASP A 1 334 ? 17.766 -3.523 -12.696 1.00 92.94 334 ASP A CA 1
ATOM 2580 C C . ASP A 1 334 ? 18.309 -3.777 -11.286 1.00 92.94 334 ASP A C 1
ATOM 2582 O O . ASP A 1 334 ? 18.989 -2.923 -10.717 1.00 92.94 334 ASP A O 1
ATOM 2586 N N . CYS A 1 335 ? 18.084 -4.980 -10.752 1.00 90.81 335 CYS A N 1
ATOM 2587 C CA . CYS A 1 335 ? 18.659 -5.438 -9.493 1.00 90.81 335 CYS A CA 1
ATOM 2588 C C . CYS A 1 335 ? 20.176 -5.702 -9.554 1.00 90.81 335 CYS A C 1
ATOM 2590 O O . CYS A 1 335 ? 20.795 -5.931 -8.515 1.00 90.81 335 CYS A O 1
ATOM 2592 N N . LEU A 1 336 ? 20.775 -5.744 -10.749 1.00 94.25 336 LEU A N 1
ATOM 2593 C CA . LEU A 1 336 ? 22.203 -5.997 -10.933 1.00 94.25 336 LEU A CA 1
ATOM 2594 C C . LEU A 1 336 ? 23.033 -4.725 -10.736 1.00 94.25 336 LEU A C 1
ATOM 2596 O O . LEU A 1 336 ? 22.641 -3.618 -11.118 1.00 94.25 336 LEU A O 1
ATOM 2600 N N . ALA A 1 337 ? 24.247 -4.895 -10.208 1.00 93.31 337 ALA A N 1
ATOM 2601 C CA . ALA A 1 337 ? 25.196 -3.795 -10.108 1.00 93.31 337 ALA A CA 1
ATOM 2602 C C . ALA A 1 337 ? 25.538 -3.250 -11.505 1.00 93.31 337 ALA A C 1
ATOM 2604 O O . ALA A 1 337 ? 25.567 -3.987 -12.494 1.00 93.31 337 ALA A O 1
ATOM 2605 N N . LYS A 1 338 ? 25.844 -1.950 -11.595 1.00 94.69 338 LYS A N 1
ATOM 2606 C CA . LYS A 1 338 ? 26.153 -1.284 -12.872 1.00 94.69 338 LYS A CA 1
ATOM 2607 C C . LYS A 1 338 ? 27.191 -2.041 -13.732 1.00 94.69 338 LYS A C 1
ATOM 2609 O O . LYS A 1 338 ? 26.874 -2.276 -14.896 1.00 94.69 338 LYS A O 1
ATOM 2614 N N . PRO A 1 339 ? 28.336 -2.516 -13.196 1.00 95.38 339 PRO A N 1
ATOM 2615 C CA . PRO A 1 339 ? 29.313 -3.261 -13.998 1.00 95.38 339 PRO A CA 1
ATOM 2616 C C . PRO A 1 339 ? 28.766 -4.583 -14.556 1.00 95.38 339 PRO A C 1
ATOM 2618 O O . PRO A 1 339 ? 29.069 -4.956 -15.686 1.00 95.38 339 PRO A O 1
ATOM 2621 N N . GLN A 1 340 ? 27.924 -5.281 -13.788 1.00 95.00 340 GLN A N 1
ATOM 2622 C CA . GLN A 1 340 ? 27.296 -6.532 -14.221 1.00 95.00 340 GLN A CA 1
ATOM 2623 C C . GLN A 1 340 ? 26.275 -6.276 -15.335 1.00 95.00 340 GLN A C 1
ATOM 2625 O O . GLN A 1 340 ? 26.274 -6.992 -16.334 1.00 95.00 340 GLN A O 1
ATOM 2630 N N . ARG A 1 341 ? 25.454 -5.220 -15.218 1.00 96.44 341 ARG A N 1
ATOM 2631 C CA . ARG A 1 341 ? 24.526 -4.819 -16.293 1.00 96.44 341 ARG A CA 1
ATOM 2632 C C . ARG A 1 341 ? 25.258 -4.450 -17.576 1.00 96.44 341 ARG A C 1
ATOM 2634 O O . ARG A 1 341 ? 24.837 -4.867 -18.648 1.00 96.44 341 ARG A O 1
ATOM 2641 N N . GLU A 1 342 ? 26.357 -3.707 -17.477 1.00 96.62 342 GLU A N 1
ATOM 2642 C CA . GLU A 1 342 ? 27.179 -3.342 -18.637 1.00 96.62 342 GLU A CA 1
ATOM 2643 C C . GLU A 1 342 ? 27.795 -4.580 -19.307 1.00 96.62 342 GLU A C 1
ATOM 2645 O O . GLU A 1 342 ? 27.770 -4.689 -20.534 1.00 96.62 342 GLU A O 1
ATOM 2650 N N . ALA A 1 343 ? 28.271 -5.553 -18.522 1.00 97.50 343 ALA A N 1
ATOM 2651 C CA . ALA A 1 343 ? 28.789 -6.818 -19.041 1.00 97.50 343 ALA A CA 1
ATOM 2652 C C . ALA A 1 343 ? 27.705 -7.652 -19.747 1.00 97.50 343 ALA A C 1
ATOM 2654 O O . ALA A 1 343 ? 27.939 -8.162 -20.846 1.00 97.50 343 ALA A O 1
ATOM 2655 N N . VAL A 1 344 ? 26.506 -7.748 -19.159 1.00 97.81 344 VAL A N 1
ATOM 2656 C CA . VAL A 1 344 ? 25.348 -8.408 -19.781 1.00 97.81 344 VAL A CA 1
ATOM 2657 C C . VAL A 1 344 ? 24.954 -7.697 -21.075 1.00 97.81 344 VAL A C 1
ATOM 2659 O O . VAL A 1 344 ? 24.856 -8.345 -22.114 1.00 97.81 344 VAL A O 1
ATOM 2662 N N . GLN A 1 345 ? 24.806 -6.370 -21.060 1.00 97.44 345 GLN A N 1
ATOM 2663 C CA . GLN A 1 345 ? 24.491 -5.587 -22.259 1.00 97.44 345 GLN A CA 1
ATOM 2664 C C . GLN A 1 345 ? 25.514 -5.850 -23.370 1.00 97.44 345 GLN A C 1
ATOM 2666 O O . GLN A 1 345 ? 25.136 -6.159 -24.499 1.00 97.44 345 GLN A O 1
ATOM 2671 N N . ALA A 1 346 ? 26.810 -5.781 -23.057 1.00 97.25 346 ALA A N 1
ATOM 2672 C CA . ALA A 1 346 ? 27.873 -6.032 -24.024 1.00 97.25 346 ALA A CA 1
ATOM 2673 C C . ALA A 1 346 ? 27.833 -7.467 -24.577 1.00 97.25 346 ALA A C 1
ATOM 2675 O O . ALA A 1 346 ? 28.086 -7.684 -25.765 1.00 97.25 346 ALA A O 1
ATOM 2676 N N . ARG A 1 347 ? 27.499 -8.458 -23.739 1.00 97.62 347 ARG A N 1
ATOM 2677 C CA . ARG A 1 347 ? 27.323 -9.853 -24.159 1.00 97.62 347 ARG A CA 1
ATOM 2678 C C . ARG A 1 347 ? 26.162 -10.014 -25.137 1.00 97.62 347 ARG A C 1
ATOM 2680 O O . ARG A 1 347 ? 26.351 -10.654 -26.176 1.00 97.62 347 ARG A O 1
ATOM 2687 N N . LEU A 1 348 ? 25.001 -9.449 -24.810 1.00 97.75 348 LEU A N 1
ATOM 2688 C CA . LEU A 1 348 ? 23.793 -9.561 -25.625 1.00 97.75 348 LEU A CA 1
ATOM 2689 C C . LEU A 1 348 ? 23.936 -8.809 -26.952 1.00 97.75 348 LEU A C 1
ATOM 2691 O O . LEU A 1 348 ? 23.578 -9.355 -27.990 1.00 97.75 348 LEU A O 1
ATOM 2695 N N . VAL A 1 349 ? 24.541 -7.615 -26.944 1.00 96.06 349 VAL A N 1
ATOM 2696 C CA . VAL A 1 349 ? 24.864 -6.865 -28.171 1.00 96.06 349 VAL A CA 1
ATOM 2697 C C . VAL A 1 349 ? 25.810 -7.669 -29.059 1.00 96.06 349 VAL A C 1
ATOM 2699 O O . VAL A 1 349 ? 25.521 -7.858 -30.235 1.00 96.06 349 VAL A O 1
ATOM 2702 N N . ARG A 1 350 ? 26.894 -8.227 -28.502 1.00 96.38 350 ARG A N 1
ATOM 2703 C CA . ARG A 1 350 ? 27.844 -9.048 -29.271 1.00 96.38 350 ARG A CA 1
ATOM 2704 C C . ARG A 1 350 ? 27.177 -10.268 -29.907 1.00 96.38 350 ARG A C 1
ATOM 2706 O O . ARG A 1 350 ? 27.453 -10.577 -31.063 1.00 96.38 350 ARG A O 1
ATOM 2713 N N . TRP A 1 351 ? 26.326 -10.965 -29.151 1.00 97.25 351 TRP A N 1
ATOM 2714 C CA . TRP A 1 351 ? 25.557 -12.100 -29.664 1.00 97.25 351 TRP A CA 1
ATOM 2715 C C . TRP A 1 351 ? 24.633 -11.672 -30.804 1.00 97.25 351 TRP A C 1
ATOM 2717 O O . TRP A 1 351 ? 24.641 -12.275 -31.875 1.00 97.25 351 TRP A O 1
ATOM 2727 N N . PHE A 1 352 ? 23.867 -10.606 -30.583 1.00 95.56 352 PHE A N 1
ATOM 2728 C CA . PHE A 1 352 ? 22.879 -10.126 -31.535 1.00 95.56 352 PHE A CA 1
ATOM 2729 C C . PHE A 1 352 ? 23.525 -9.603 -32.827 1.00 95.56 352 PHE A C 1
ATOM 2731 O O . PHE A 1 352 ? 23.063 -9.931 -33.917 1.00 95.56 352 PHE A O 1
ATOM 2738 N N . ASP A 1 353 ? 24.649 -8.891 -32.735 1.00 93.62 353 ASP A N 1
ATOM 2739 C CA . ASP A 1 353 ? 25.418 -8.447 -33.902 1.00 93.62 353 ASP A CA 1
ATOM 2740 C C . ASP A 1 353 ? 25.938 -9.634 -34.729 1.00 93.62 353 ASP A C 1
ATOM 2742 O O . ASP A 1 353 ? 25.875 -9.619 -35.962 1.00 93.62 353 ASP A O 1
ATOM 2746 N N . ALA A 1 354 ? 26.428 -10.691 -34.071 1.00 94.44 354 ALA A N 1
ATOM 2747 C CA . ALA A 1 354 ? 26.846 -11.918 -34.748 1.00 94.44 354 ALA A CA 1
ATOM 2748 C C . ALA A 1 354 ? 25.655 -12.628 -35.418 1.00 94.44 354 ALA A C 1
ATOM 2750 O O . ALA A 1 354 ? 25.765 -13.103 -36.552 1.00 94.44 354 ALA A O 1
ATOM 2751 N N . MET A 1 355 ? 24.502 -12.646 -34.747 1.00 94.06 355 MET A N 1
ATOM 2752 C CA . MET A 1 355 ? 23.246 -13.204 -35.246 1.00 94.06 355 MET A CA 1
ATOM 2753 C C . MET A 1 355 ? 22.760 -12.454 -36.498 1.00 94.06 355 MET A C 1
ATOM 2755 O O . MET A 1 355 ? 22.497 -13.083 -37.524 1.00 94.06 355 MET A O 1
ATOM 2759 N N . LEU A 1 356 ? 22.745 -11.117 -36.477 1.00 92.25 356 LEU A N 1
ATOM 2760 C CA . LEU A 1 356 ? 22.404 -10.294 -37.641 1.00 92.25 356 LEU A CA 1
ATOM 2761 C C . LEU A 1 356 ? 23.348 -10.545 -38.819 1.00 92.25 356 LEU A C 1
ATOM 2763 O O . LEU A 1 356 ? 22.890 -10.767 -39.938 1.00 92.25 356 LEU A O 1
ATOM 2767 N N . ARG A 1 357 ? 24.665 -10.574 -38.579 1.00 93.19 357 ARG A N 1
ATOM 2768 C CA . ARG A 1 357 ? 25.656 -10.859 -39.632 1.00 93.19 357 ARG A CA 1
ATOM 2769 C C . ARG A 1 357 ? 25.480 -12.249 -40.238 1.00 93.19 357 ARG A C 1
ATOM 2771 O O . ARG A 1 357 ? 25.718 -12.422 -41.428 1.00 93.19 357 ARG A O 1
ATOM 2778 N N . ARG A 1 358 ? 25.051 -13.227 -39.439 1.00 94.06 358 ARG A N 1
ATOM 2779 C CA . ARG A 1 358 ? 24.788 -14.594 -39.896 1.00 94.06 358 ARG A CA 1
ATOM 2780 C C . ARG A 1 358 ? 23.510 -14.699 -40.727 1.00 94.06 358 ARG A C 1
ATOM 2782 O O . ARG A 1 358 ? 23.514 -15.394 -41.738 1.00 94.06 358 ARG A O 1
ATOM 2789 N N . HIS A 1 359 ? 22.424 -14.062 -40.294 1.00 92.75 359 HIS A N 1
ATOM 2790 C CA . HIS A 1 359 ? 21.096 -14.278 -40.879 1.00 92.75 359 HIS A CA 1
ATOM 2791 C C . HIS A 1 359 ? 20.703 -13.248 -41.941 1.00 92.75 359 HIS A C 1
ATOM 2793 O O . HIS A 1 359 ? 19.983 -13.594 -42.873 1.00 92.75 359 HIS A O 1
ATOM 2799 N N . VAL A 1 360 ? 21.184 -12.006 -41.841 1.00 92.00 360 VAL A N 1
ATOM 2800 C CA . VAL A 1 360 ? 20.869 -10.914 -42.780 1.00 92.00 360 VAL A CA 1
ATOM 2801 C C . VAL A 1 360 ? 22.130 -10.161 -43.248 1.00 92.00 360 VAL A C 1
ATOM 2803 O O . VAL A 1 360 ? 22.190 -8.930 -43.174 1.00 92.00 360 VAL A O 1
ATOM 2806 N N . PRO A 1 361 ? 23.154 -10.862 -43.781 1.00 93.75 361 PRO A N 1
ATOM 2807 C CA . PRO A 1 361 ? 24.441 -10.254 -44.140 1.00 93.75 361 PRO A CA 1
ATOM 2808 C C . PRO A 1 361 ? 24.320 -9.125 -45.173 1.00 93.75 361 PRO A C 1
ATOM 2810 O O . PRO A 1 361 ? 25.041 -8.135 -45.086 1.00 93.75 361 PRO A O 1
ATOM 2813 N N . ALA A 1 362 ? 23.390 -9.240 -46.127 1.00 92.00 362 ALA A N 1
ATOM 2814 C CA . ALA A 1 362 ? 23.169 -8.220 -47.151 1.00 92.00 362 ALA A CA 1
ATOM 2815 C C . ALA A 1 362 ? 22.656 -6.896 -46.560 1.00 92.00 362 ALA A C 1
ATOM 2817 O O . ALA A 1 362 ? 23.118 -5.828 -46.953 1.00 92.00 362 ALA A O 1
ATOM 2818 N N . LEU A 1 363 ? 21.748 -6.960 -45.579 1.00 92.06 363 LEU A N 1
ATOM 2819 C CA . LEU A 1 363 ? 21.207 -5.770 -44.919 1.00 92.06 363 LEU A CA 1
ATOM 2820 C C . LEU A 1 363 ? 22.287 -5.059 -44.091 1.00 92.06 363 LEU A C 1
ATOM 2822 O O . LEU A 1 363 ? 22.377 -3.834 -44.109 1.00 92.06 363 LEU A O 1
ATOM 2826 N N . ILE A 1 364 ? 23.158 -5.830 -43.431 1.00 94.50 364 ILE A N 1
ATOM 2827 C CA . ILE A 1 364 ? 24.324 -5.293 -42.717 1.00 94.50 364 ILE A CA 1
ATOM 2828 C C . ILE A 1 364 ? 25.304 -4.630 -43.690 1.00 94.50 364 ILE A C 1
ATOM 2830 O O . ILE A 1 364 ? 25.756 -3.518 -43.428 1.00 94.50 364 ILE A O 1
ATOM 2834 N N . ALA A 1 365 ? 25.586 -5.257 -44.835 1.00 93.31 365 ALA A N 1
ATOM 2835 C CA . ALA A 1 365 ? 26.461 -4.678 -45.852 1.00 93.31 365 ALA A CA 1
ATOM 2836 C C . ALA A 1 365 ? 25.914 -3.349 -46.403 1.00 93.31 365 ALA A C 1
ATOM 2838 O O . ALA A 1 365 ? 26.677 -2.398 -46.559 1.00 93.31 365 ALA A O 1
ATOM 2839 N N . LEU A 1 366 ? 24.600 -3.251 -46.643 1.00 93.12 366 LEU A N 1
ATOM 2840 C CA . LEU A 1 366 ? 23.946 -1.998 -47.039 1.00 93.12 366 LEU A CA 1
ATOM 2841 C C . LEU A 1 366 ? 24.065 -0.927 -45.943 1.00 93.12 366 LEU A C 1
ATOM 2843 O O . LEU A 1 366 ? 24.435 0.210 -46.233 1.00 93.12 366 LEU A O 1
ATOM 2847 N N . ALA A 1 367 ? 23.830 -1.291 -44.680 1.00 92.81 367 ALA A N 1
ATOM 2848 C CA . ALA A 1 367 ? 23.958 -0.375 -43.547 1.00 92.81 367 ALA A CA 1
ATOM 2849 C C . ALA A 1 367 ? 25.391 0.138 -43.343 1.00 92.81 367 ALA A C 1
ATOM 2851 O O . ALA A 1 367 ? 25.592 1.284 -42.926 1.00 92.81 367 ALA A O 1
ATOM 2852 N N . ASP A 1 368 ? 26.390 -0.712 -43.574 1.00 93.50 368 ASP A N 1
ATOM 2853 C CA . ASP A 1 368 ? 27.807 -0.355 -43.503 1.00 93.50 368 ASP A CA 1
ATOM 2854 C C . ASP A 1 368 ? 28.187 0.544 -44.693 1.00 93.50 368 ASP A C 1
ATOM 2856 O O . ASP A 1 368 ? 28.730 1.629 -44.479 1.00 93.50 368 ASP A O 1
ATOM 2860 N N . MET A 1 369 ? 27.777 0.185 -45.917 1.00 94.31 369 MET A N 1
ATOM 2861 C CA . MET A 1 369 ? 27.981 0.986 -47.134 1.00 94.31 369 MET A CA 1
ATOM 2862 C C . MET A 1 369 ? 27.370 2.387 -47.020 1.00 94.31 369 MET A C 1
ATOM 2864 O O . MET A 1 369 ? 28.009 3.368 -47.388 1.00 94.31 369 MET A O 1
ATOM 2868 N N . ALA A 1 370 ? 26.166 2.512 -46.453 1.00 92.94 370 ALA A N 1
ATOM 2869 C CA . ALA A 1 370 ? 25.487 3.795 -46.255 1.00 92.94 370 ALA A CA 1
ATOM 2870 C C . ALA A 1 370 ? 26.277 4.776 -45.365 1.00 92.94 370 ALA A C 1
ATOM 2872 O O . ALA A 1 370 ? 26.052 5.987 -45.410 1.00 92.94 370 ALA A O 1
ATOM 2873 N N . ARG A 1 371 ? 27.212 4.270 -44.551 1.00 92.12 371 ARG A N 1
ATOM 2874 C CA . ARG A 1 371 ? 28.015 5.054 -43.601 1.00 92.12 371 ARG A CA 1
ATOM 2875 C C . ARG A 1 371 ? 29.496 5.109 -43.952 1.00 92.12 371 ARG A C 1
ATOM 2877 O O . ARG A 1 371 ? 30.220 5.840 -43.280 1.00 92.12 371 ARG A O 1
ATOM 2884 N N . ASP A 1 372 ? 29.933 4.377 -44.970 1.00 94.62 372 ASP A N 1
ATOM 2885 C CA . ASP A 1 372 ? 31.334 4.311 -45.368 1.00 94.62 372 ASP A CA 1
ATOM 2886 C C . ASP A 1 372 ? 31.816 5.685 -45.877 1.00 94.62 372 ASP A C 1
ATOM 2888 O O . ASP A 1 372 ? 31.325 6.168 -46.901 1.00 94.62 372 ASP A O 1
ATOM 2892 N N . PRO A 1 373 ? 32.774 6.347 -45.199 1.00 92.38 373 PRO A N 1
ATOM 2893 C CA . PRO A 1 373 ? 33.318 7.625 -45.653 1.00 92.38 373 PRO A CA 1
ATOM 2894 C C . PRO A 1 373 ? 34.009 7.551 -47.021 1.00 92.38 373 PRO A C 1
ATOM 2896 O O . PRO A 1 373 ? 34.161 8.586 -47.665 1.00 92.38 373 PRO A O 1
ATOM 2899 N N . GLN A 1 374 ? 34.435 6.359 -47.450 1.00 94.62 374 GLN A N 1
ATOM 2900 C CA . GLN A 1 374 ? 35.076 6.127 -48.745 1.00 94.62 374 GLN A CA 1
ATOM 2901 C C . GLN A 1 374 ? 34.061 5.896 -49.876 1.00 94.62 374 GLN A C 1
ATOM 2903 O O . GLN A 1 374 ? 34.417 5.991 -51.051 1.00 94.62 374 GLN A O 1
ATOM 2908 N N . ALA A 1 375 ? 32.792 5.625 -49.552 1.00 93.50 375 ALA A N 1
ATOM 2909 C CA . ALA A 1 375 ? 31.741 5.458 -50.546 1.00 93.50 375 ALA A CA 1
ATOM 2910 C C . ALA A 1 375 ? 31.290 6.809 -51.123 1.00 93.50 375 ALA A C 1
ATOM 2912 O O . ALA A 1 375 ? 31.183 7.827 -50.428 1.00 93.50 375 ALA A O 1
ATOM 2913 N N . THR A 1 376 ? 30.958 6.819 -52.417 1.00 95.00 376 THR A N 1
ATOM 2914 C CA . THR A 1 376 ? 30.433 8.025 -53.066 1.00 95.00 376 THR A CA 1
ATOM 2915 C C . THR A 1 376 ? 29.097 8.442 -52.433 1.00 95.00 376 THR A C 1
ATOM 2917 O O . THR A 1 376 ? 28.336 7.587 -51.968 1.00 95.00 376 THR A O 1
ATOM 2920 N N . PRO A 1 377 ? 28.748 9.745 -52.417 1.00 93.94 377 PRO A N 1
ATOM 2921 C CA . PRO A 1 377 ? 27.464 10.199 -51.881 1.00 93.94 377 PRO A CA 1
ATOM 2922 C C . PRO A 1 377 ? 26.255 9.479 -52.499 1.00 93.94 377 PRO A C 1
ATOM 2924 O O . PRO A 1 377 ? 25.357 9.075 -51.769 1.00 93.94 377 PRO A O 1
ATOM 2927 N N . ALA A 1 378 ? 26.265 9.247 -53.817 1.00 91.56 378 ALA A N 1
ATOM 2928 C CA . ALA A 1 378 ? 25.194 8.534 -54.513 1.00 91.56 378 ALA A CA 1
ATOM 2929 C C . ALA A 1 378 ? 25.046 7.082 -54.029 1.00 91.56 378 ALA A C 1
ATOM 2931 O O . ALA A 1 378 ? 23.932 6.628 -53.775 1.00 91.56 378 ALA A O 1
ATOM 2932 N N . LEU A 1 379 ? 26.163 6.371 -53.841 1.00 92.31 379 LEU A N 1
ATO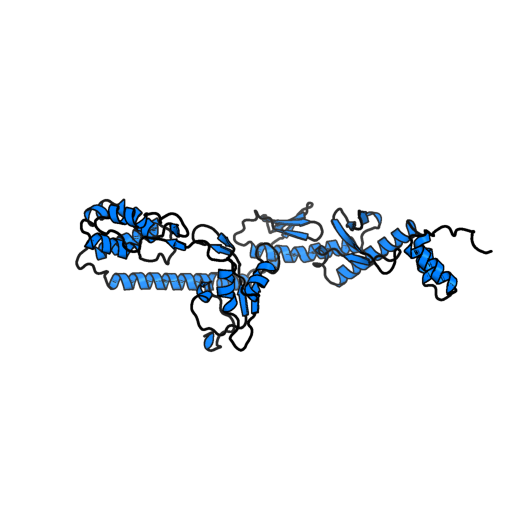M 2933 C CA . LEU A 1 379 ? 26.150 4.995 -53.345 1.00 92.31 379 LEU A CA 1
ATOM 2934 C C . LEU A 1 379 ? 25.623 4.918 -51.908 1.00 92.31 379 LEU A C 1
ATOM 2936 O O . LEU A 1 379 ? 24.835 4.028 -51.597 1.00 92.31 379 LEU A O 1
ATOM 2940 N N . ARG A 1 380 ? 26.000 5.875 -51.050 1.00 93.94 380 ARG A N 1
ATOM 2941 C CA . ARG A 1 380 ? 25.499 5.948 -49.670 1.00 93.94 380 ARG A CA 1
ATOM 2942 C C . ARG A 1 380 ? 23.994 6.180 -49.598 1.00 93.94 380 ARG A C 1
ATOM 2944 O O . ARG A 1 380 ? 23.335 5.543 -48.784 1.00 93.94 380 ARG A O 1
ATOM 2951 N N . VAL A 1 381 ? 23.459 7.053 -50.454 1.00 92.06 381 VAL A N 1
ATOM 2952 C CA . VAL A 1 381 ? 22.012 7.317 -50.538 1.00 92.06 381 VAL A CA 1
ATOM 2953 C C . VAL A 1 381 ? 21.266 6.059 -50.970 1.00 92.06 381 VAL A C 1
ATOM 2955 O O . VAL A 1 381 ? 20.356 5.628 -50.273 1.00 92.06 381 VAL A O 1
ATOM 2958 N N . VAL A 1 382 ? 21.690 5.420 -52.065 1.00 91.06 382 VAL A N 1
ATOM 2959 C CA . VAL A 1 382 ? 21.039 4.196 -52.561 1.00 91.06 382 VAL A CA 1
ATOM 2960 C C . VAL A 1 382 ? 21.108 3.069 -51.527 1.00 91.06 382 VAL A C 1
ATOM 2962 O O . VAL A 1 382 ? 20.109 2.395 -51.290 1.00 91.06 382 VAL A O 1
ATOM 2965 N N . ALA A 1 383 ? 22.261 2.879 -50.880 1.00 92.19 383 ALA A N 1
ATOM 2966 C CA . ALA A 1 383 ? 22.417 1.872 -49.835 1.00 92.19 383 ALA A CA 1
ATOM 2967 C C . ALA A 1 383 ? 21.532 2.157 -48.611 1.00 92.19 383 ALA A C 1
ATOM 2969 O O . ALA A 1 383 ? 20.956 1.225 -48.056 1.00 92.19 383 ALA A O 1
ATOM 2970 N N . GLY A 1 384 ? 21.395 3.427 -48.215 1.00 91.50 384 GLY A N 1
ATOM 2971 C CA . GLY A 1 384 ? 20.525 3.848 -47.118 1.00 91.50 384 GLY A CA 1
ATOM 2972 C C . GLY A 1 384 ? 19.041 3.616 -47.409 1.00 91.50 384 GLY A C 1
ATOM 2973 O O . GLY A 1 384 ? 18.348 3.048 -46.572 1.00 91.50 384 GLY A O 1
ATOM 2974 N N . GLU A 1 385 ? 18.568 3.980 -48.603 1.00 90.94 385 GLU A N 1
ATOM 2975 C CA . GLU A 1 385 ? 17.176 3.749 -49.023 1.00 90.94 385 GLU A CA 1
ATOM 2976 C C . GLU A 1 385 ? 16.847 2.252 -49.103 1.00 90.94 385 GLU A 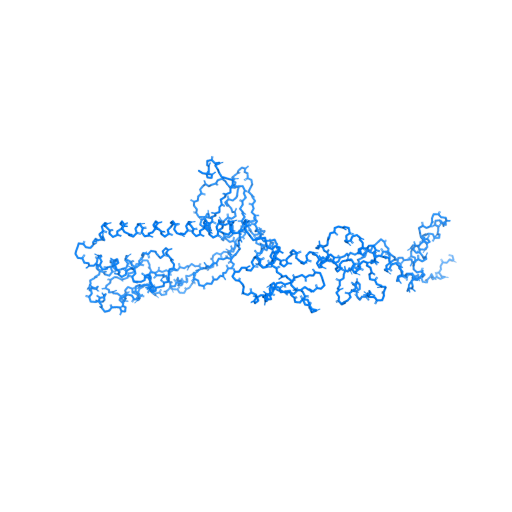C 1
ATOM 2978 O O . GLU A 1 385 ? 15.815 1.802 -48.603 1.00 90.94 385 GLU A O 1
ATOM 2983 N N . LEU A 1 386 ? 17.758 1.454 -49.673 1.00 91.81 386 LEU A N 1
ATOM 2984 C CA . LEU A 1 386 ? 17.611 0.000 -49.710 1.00 91.81 386 LEU A CA 1
ATOM 2985 C C . LEU A 1 386 ? 17.608 -0.602 -48.303 1.00 91.81 386 LEU A C 1
ATOM 2987 O O . LEU A 1 386 ? 16.811 -1.493 -48.035 1.00 91.81 386 LEU A O 1
ATOM 2991 N N . GLU A 1 387 ? 18.469 -0.135 -47.397 1.00 92.88 387 GLU A N 1
ATOM 2992 C CA . GLU A 1 387 ? 18.489 -0.607 -46.010 1.00 92.88 387 GLU A CA 1
ATOM 2993 C C . GLU A 1 387 ? 17.192 -0.273 -45.275 1.00 92.88 387 GLU A C 1
ATOM 2995 O O . GLU A 1 387 ? 16.625 -1.160 -44.641 1.00 92.88 387 GLU A O 1
ATOM 3000 N N . ALA A 1 388 ? 16.682 0.952 -45.425 1.00 89.75 388 ALA A N 1
ATOM 3001 C CA . ALA A 1 388 ? 15.440 1.399 -44.802 1.00 89.75 388 ALA A CA 1
ATOM 3002 C C . ALA A 1 388 ? 14.215 0.607 -45.290 1.00 89.75 388 ALA A C 1
ATOM 3004 O O . ALA A 1 388 ? 13.285 0.363 -44.521 1.00 89.75 388 ALA A O 1
ATOM 3005 N N . ALA A 1 389 ? 14.231 0.158 -46.546 1.00 90.06 389 ALA A N 1
ATOM 3006 C CA . ALA A 1 389 ? 13.186 -0.668 -47.144 1.00 90.06 389 ALA A CA 1
ATOM 3007 C C . ALA A 1 389 ? 13.404 -2.187 -46.957 1.00 90.06 389 ALA A C 1
ATOM 3009 O O . ALA A 1 389 ? 12.716 -2.994 -47.583 1.00 90.06 389 ALA A O 1
ATOM 3010 N N . GLY A 1 390 ? 14.363 -2.609 -46.122 1.00 88.62 390 GLY A N 1
ATOM 3011 C CA . GLY A 1 390 ? 14.624 -4.029 -45.849 1.00 88.62 390 GLY A CA 1
ATOM 3012 C C . GLY A 1 390 ? 15.257 -4.787 -47.024 1.00 88.62 390 GLY A C 1
ATOM 3013 O O . GLY A 1 390 ? 15.086 -5.996 -47.154 1.00 88.62 390 GLY A O 1
ATOM 3014 N N . GLY A 1 391 ? 15.976 -4.079 -47.892 1.00 87.50 391 GLY A N 1
ATOM 3015 C CA . GLY A 1 391 ? 16.603 -4.597 -49.108 1.00 87.50 391 GLY A CA 1
ATOM 3016 C C . GLY A 1 391 ? 15.688 -4.596 -50.335 1.00 87.50 391 GLY A C 1
ATOM 3017 O O . GLY A 1 391 ? 16.070 -5.131 -51.375 1.00 87.50 391 GLY A O 1
ATOM 3018 N N . LEU A 1 392 ? 14.490 -4.016 -50.234 1.00 86.81 392 LEU A N 1
ATOM 3019 C CA . LEU A 1 392 ? 13.519 -3.950 -51.322 1.00 86.81 392 LEU A CA 1
ATOM 3020 C C . LEU A 1 392 ? 13.580 -2.585 -52.012 1.00 86.81 392 LEU A C 1
ATOM 3022 O O . LEU A 1 392 ? 13.644 -1.552 -51.357 1.00 86.81 392 LEU A O 1
ATOM 3026 N N . ALA A 1 393 ? 13.499 -2.569 -53.340 1.00 82.44 393 ALA A N 1
ATOM 3027 C CA . ALA A 1 393 ? 13.292 -1.344 -54.105 1.00 82.44 393 ALA A CA 1
ATOM 3028 C C . ALA A 1 393 ? 12.072 -1.495 -55.016 1.00 82.44 393 ALA A C 1
ATOM 3030 O O . ALA A 1 393 ? 11.879 -2.568 -55.604 1.00 82.44 393 ALA A O 1
ATOM 3031 N N . PRO A 1 394 ? 11.257 -0.438 -55.180 1.00 76.38 394 PRO A N 1
ATOM 3032 C CA . PRO A 1 394 ? 10.233 -0.429 -56.208 1.00 76.38 394 PRO A CA 1
ATOM 3033 C C . PRO A 1 394 ? 10.895 -0.589 -57.579 1.00 76.38 394 PRO A C 1
ATOM 3035 O O . PRO A 1 394 ? 11.915 0.031 -57.888 1.00 76.38 394 PRO A O 1
ATOM 3038 N N . ARG A 1 395 ? 10.307 -1.438 -58.425 1.00 70.75 395 ARG A N 1
ATOM 3039 C CA . ARG A 1 395 ? 10.735 -1.566 -59.817 1.00 70.75 395 ARG A CA 1
ATOM 3040 C C . ARG A 1 395 ? 10.467 -0.230 -60.514 1.00 70.75 395 ARG A C 1
ATOM 3042 O O . ARG A 1 395 ? 9.313 0.169 -60.632 1.00 70.75 395 ARG A O 1
ATOM 3049 N N . ILE A 1 396 ? 11.518 0.435 -60.993 1.00 64.88 396 ILE A N 1
ATOM 3050 C CA . ILE A 1 396 ? 11.379 1.625 -61.840 1.00 64.88 396 ILE A CA 1
ATOM 3051 C C . ILE A 1 396 ? 10.602 1.216 -63.099 1.00 64.88 396 ILE A C 1
ATOM 3053 O O . ILE A 1 396 ? 11.014 0.304 -63.821 1.00 64.88 396 ILE A O 1
ATOM 3057 N N . ALA A 1 397 ? 9.461 1.860 -63.351 1.00 52.75 397 ALA A N 1
ATOM 3058 C CA . ALA A 1 397 ? 8.751 1.713 -64.613 1.00 52.75 397 ALA A CA 1
ATOM 3059 C C . ALA A 1 397 ? 9.570 2.415 -65.707 1.00 52.75 397 ALA A C 1
ATOM 3061 O O . ALA A 1 397 ? 9.735 3.628 -65.685 1.00 52.75 397 ALA A O 1
ATOM 3062 N N . LEU A 1 398 ? 10.097 1.652 -66.666 1.00 52.72 398 LEU A N 1
ATOM 3063 C CA . LEU A 1 398 ? 10.893 2.140 -67.806 1.00 52.72 398 LEU A CA 1
ATOM 3064 C C . LEU A 1 398 ? 10.058 2.893 -68.869 1.00 52.72 398 LEU A C 1
ATOM 3066 O O . LEU A 1 398 ? 10.365 2.839 -70.056 1.00 52.72 398 LEU A O 1
ATOM 3070 N N . ARG A 1 399 ? 8.976 3.572 -68.483 1.00 52.34 399 ARG A N 1
ATOM 3071 C CA . ARG A 1 399 ? 8.123 4.333 -69.403 1.00 52.34 399 ARG A CA 1
ATOM 3072 C C . ARG A 1 399 ? 7.831 5.701 -68.821 1.00 52.34 399 ARG A C 1
ATOM 3074 O O . ARG A 1 399 ? 6.956 5.813 -67.977 1.00 52.34 399 ARG A O 1
ATOM 3081 N N . GLU A 1 400 ? 8.622 6.669 -69.268 1.00 46.31 400 GLU A N 1
ATOM 3082 C CA . GLU A 1 400 ? 8.258 8.052 -69.624 1.00 46.31 400 GLU A CA 1
ATOM 3083 C C . GLU A 1 400 ? 9.559 8.861 -69.698 1.00 46.31 400 GLU A C 1
ATOM 3085 O O . GLU A 1 400 ? 9.898 9.675 -68.844 1.00 46.31 400 GLU A O 1
ATOM 3090 N N . ALA A 1 401 ? 10.342 8.539 -70.725 1.00 42.03 401 ALA A N 1
ATOM 3091 C CA . ALA A 1 401 ? 11.341 9.428 -71.292 1.00 42.03 401 ALA A CA 1
ATOM 3092 C C . ALA A 1 401 ? 11.064 9.442 -72.801 1.00 42.03 401 ALA A C 1
ATOM 3094 O O . ALA A 1 401 ? 11.703 8.717 -73.562 1.00 42.03 401 ALA A O 1
ATOM 3095 N N . GLU A 1 402 ? 10.028 10.186 -73.185 1.00 36.72 402 GLU A N 1
ATOM 3096 C CA . GLU A 1 402 ? 9.877 10.777 -74.520 1.00 36.72 402 GLU A CA 1
ATOM 3097 C C . GLU A 1 402 ? 9.882 12.296 -74.370 1.00 36.72 402 GLU A C 1
ATOM 3099 O O . GLU A 1 402 ? 9.209 12.791 -73.433 1.00 36.72 402 GLU A O 1
#

InterPro domains:
  IPR001650 Helicase, C-terminal domain-like [PF00271] (2-58)
  IPR027417 P-loop containing nucleoside triphosphate hydrolase [G3DSA:3.40.50.300] (1-75)
  IPR027417 P-loop containing nucleoside triphosphate hydrolase [SSF52540] (2-204)
  IPR050699 ATP-dependent RNA helicase SUPV3-like [PTHR12131] (1-66)

Radius of gyration: 35.09 Å; chains: 1; bounding box: 76×56×121 Å